Protein AF-0000000076551043 (afdb_homodimer)

Radius of gyration: 33.54 Å; Cα contacts (8 Å, |Δi|>4): 1346; chains: 2; bounding box: 93×129×114 Å

InterPro domains:
  IPR029058 Alpha/Beta hydrolase fold [G3DSA:3.40.50.1820] (63-315)
  IPR029058 Alpha/Beta hydrolase fold [SSF53474] (67-305)
  IPR049492 BD-FAE-like domain [PF20434] (70-263)
  IPR050300 GDXG lipolytic enzyme [PTHR48081] (39-285)

Solvent-accessible surface area (backbone atoms only — not comparable to full-atom values): 34825 Å² total; per-residue (Å²): 136,82,83,76,82,77,80,79,80,80,82,77,78,77,74,76,77,75,74,73,76,75,70,71,65,74,73,72,74,70,82,69,76,84,82,67,82,40,68,82,49,77,50,78,42,64,76,41,86,88,58,40,89,86,49,88,59,83,49,75,73,35,54,38,32,38,34,34,30,77,37,67,74,85,66,74,23,22,33,33,42,23,24,26,16,44,54,36,57,47,67,37,36,41,65,39,16,24,55,56,32,53,52,35,25,77,49,46,18,25,19,28,32,51,45,59,42,35,20,85,85,32,30,75,58,45,34,58,51,43,52,34,48,50,44,10,45,50,47,66,43,10,75,84,68,34,32,42,70,81,34,35,27,32,38,11,26,29,42,13,8,26,52,40,48,37,33,40,46,55,63,50,64,47,40,80,82,45,91,50,70,44,49,31,41,43,29,55,45,52,29,38,37,31,32,46,24,57,29,57,75,56,83,85,52,61,59,87,61,73,61,36,24,38,58,43,91,77,57,52,69,68,54,52,57,68,66,19,36,37,78,47,52,43,64,82,29,44,38,35,39,37,38,35,21,55,44,13,76,53,43,35,39,58,22,51,47,49,34,49,50,31,31,54,76,38,69,23,59,40,29,42,39,31,39,38,56,37,57,67,84,51,60,71,26,69,88,34,84,86,32,54,71,45,45,53,52,56,55,54,52,48,48,56,33,30,78,72,67,50,28,68,70,69,67,81,64,71,78,77,72,77,70,86,121,133,82,86,80,84,76,80,79,79,78,79,75,79,77,73,77,74,74,75,72,75,75,69,72,65,74,72,74,73,71,81,70,77,82,81,67,80,38,70,83,48,76,48,76,41,65,76,40,85,89,58,41,90,85,48,88,59,83,48,76,72,36,54,37,31,37,34,34,31,76,37,69,76,87,67,73,23,22,33,34,41,24,24,26,16,44,54,36,58,49,68,37,34,39,64,37,16,24,55,55,31,52,53,36,24,77,50,47,17,25,20,28,32,48,45,59,42,34,20,85,85,32,31,75,60,45,38,58,52,43,52,34,48,50,44,9,44,51,48,66,42,10,75,85,67,36,30,41,70,81,35,35,28,30,38,10,26,30,42,14,8,26,53,41,48,37,34,42,45,54,63,49,64,47,38,79,82,45,92,50,70,43,50,32,41,42,30,56,43,51,28,37,36,31,33,46,26,58,28,56,75,55,85,85,54,62,57,88,63,73,60,36,24,36,58,45,91,76,56,51,70,70,53,51,58,68,66,19,37,37,79,46,52,42,63,80,29,43,38,36,39,37,39,34,20,54,45,13,77,52,44,36,40,56,23,51,47,50,34,48,49,32,32,54,76,38,70,24,60,40,29,40,38,30,38,38,56,36,56,67,84,52,59,69,24,70,86,35,85,88,30,51,72,45,45,53,52,56,55,55,52,48,48,57,32,31,78,72,68,50,30,68,70,70,68,80,64,72,77,76,72,77,70,85,122

Nearest PDB structures (foldseek):
  5aob-assembly1_A  TM=7.761E-01  e=5.226E-20  Thermogutta terrifontis
  7bfu-assembly1_A  TM=7.658E-01  e=5.098E-19  Thermogutta terrifontis
  2yh2-assembly1_D  TM=7.589E-01  e=2.589E-14  Pyrobaculum calidifontis
  2yh2-assembly1_B  TM=7.596E-01  e=2.928E-14  Pyrobaculum calidifontis
  3zwq-assembly1_A-2  TM=7.580E-01  e=1.003E-13  Pyrobaculum calidifontis JCM 11548

Organism: NCBI:txid570835

Foldseek 3Di:
DPPDPPPPDDPPPPPPPPPPPPPPPPPPDPPQPDADAEPPFDDKAFLDPPFDVPFPDDDPLRTKMKGWDAADDDAAAAEEEFFADDLLRGGPCYLRNNVVQVVCSVQRYIYIYIDFHWPPVDAPPRRLSSLLSVLLVCLLCRVVRRYDNLRYEYEYAAQGLLSRLLLLLDWDQFDCPDPDSSRNGISHGQEYEHELYQQACPPVQDADDDSCTHQNDDHDPVVRCSSNSLNRDALSRHEYEYHEECAENHRHCVSVVSSVVSCVVRVHHYHYDYHHDDYGSCRCVDPDPGCNVSVCVVVVVQVVCCVVVNTPDPPPDDPPPPPDD/DDDDPPPPDPPPPPPPPPPPPPPPPPPPDPPQPDADAEPPFDDKAFLDPPFDVPFPDDDPLRTKMKGWDAADDDAAAAEEEFFADDLLRGGPCYLRNNVVQVVCSVQRYIYIYIDFHWPPVDAPPRRLSSLLSVLLVCLLCRVVRRYDNLRYEYEYAAQGLLSRLLLLLDWDAFDCPDPDSSRNGISHGQEYEHELYQQACPPVQDADDDSCTHQNDDHDPVVRCSSNSLNRDALSRHEYEYHEECAENHRHCVSVVSSVVSCVVRVHHYHYDYHHDDYGSCRCVDPDPGCNVSVCVVVVVQVVCCVVVNTPDPPPDDPPPPPDD

pLDDT: mean 87.4, std 22.43, range [20.89, 99.0]

Structure (mmCIF, N/CA/C/O backbone):
data_AF-0000000076551043-model_v1
#
loop_
_entity.id
_entity.type
_entity.pdbx_description
1 polymer 'Acetyl esterase/lipase'
#
loop_
_atom_site.group_PDB
_atom_site.id
_atom_site.type_symbol
_atom_site.label_atom_id
_atom_site.label_alt_id
_atom_site.label_comp_id
_atom_site.label_asym_id
_atom_site.label_entity_id
_atom_site.label_seq_id
_atom_site.pdbx_PDB_ins_code
_atom_site.Cartn_x
_atom_site.Cartn_y
_atom_site.Cartn_z
_atom_site.occupancy
_atom_site.B_iso_or_equiv
_atom_site.auth_seq_id
_atom_site.auth_comp_id
_atom_site.auth_asym_id
_atom_site.auth_atom_id
_atom_site.pdbx_PDB_model_num
ATOM 1 N N . MET A 1 1 ? 70.625 22.422 78 1 21.84 1 MET A N 1
ATOM 2 C CA . MET A 1 1 ? 70.5 23.391 76.938 1 21.84 1 MET A CA 1
ATOM 3 C C . MET A 1 1 ? 69.25 23.125 76.062 1 21.84 1 MET A C 1
ATOM 5 O O . MET A 1 1 ? 69.062 22 75.625 1 21.84 1 MET A O 1
ATOM 9 N N . LYS A 1 2 ? 68.312 24.016 76.375 1 24.22 2 LYS A N 1
ATOM 10 C CA . LYS A 1 2 ? 66.875 24.297 76.25 1 24.22 2 LYS A CA 1
ATOM 11 C C . LYS A 1 2 ? 66.438 24.469 74.75 1 24.22 2 LYS A C 1
ATOM 13 O O . LYS A 1 2 ? 66.25 25.594 74.312 1 24.22 2 LYS A O 1
ATOM 18 N N . LEU A 1 3 ? 67 23.562 73.812 1 25.22 3 LEU A N 1
ATOM 19 C CA . LEU A 1 3 ? 66.938 23.859 72.375 1 25.22 3 LEU A CA 1
ATOM 20 C C . LEU A 1 3 ? 65.5 24.031 71.938 1 25.22 3 LEU A C 1
ATOM 22 O O . LEU A 1 3 ? 64.625 23.172 72.188 1 25.22 3 LEU A O 1
ATOM 26 N N . THR A 1 4 ? 65 25.281 71.75 1 27.34 4 THR A N 1
ATOM 27 C CA . THR A 1 4 ? 63.844 26.047 71.375 1 27.34 4 THR A CA 1
ATOM 28 C C . THR A 1 4 ? 63.344 25.609 69.938 1 27.34 4 THR A C 1
ATOM 30 O O . THR A 1 4 ? 64.125 25.562 69 1 27.34 4 THR A O 1
ATOM 33 N N . PHE A 1 5 ? 62.25 24.828 69.875 1 27.59 5 PHE A N 1
ATOM 34 C CA . PHE A 1 5 ? 61.5 24.156 68.812 1 27.59 5 PHE A CA 1
ATOM 35 C C . PHE A 1 5 ? 60.969 25.172 67.812 1 27.59 5 PHE A C 1
ATOM 37 O O . PHE A 1 5 ? 60.219 26.062 68.188 1 27.59 5 PHE A O 1
ATOM 44 N N . VAL A 1 6 ? 61.781 25.75 66.938 1 24.94 6 VAL A N 1
ATOM 45 C CA . VAL A 1 6 ? 61.438 26.75 65.938 1 24.94 6 VAL A CA 1
ATOM 46 C C . VAL A 1 6 ? 60.312 26.25 65.062 1 24.94 6 VAL A C 1
ATOM 48 O O . VAL A 1 6 ? 60.406 25.188 64.438 1 24.94 6 VAL A O 1
ATOM 51 N N . SER A 1 7 ? 59.062 26.641 65.312 1 25.81 7 SER A N 1
ATOM 52 C CA . SER A 1 7 ? 57.781 26.359 64.75 1 25.81 7 SER A CA 1
ATOM 53 C C . SER A 1 7 ? 57.688 26.859 63.312 1 25.81 7 SER A C 1
ATOM 55 O O . SER A 1 7 ? 57.781 28.062 63.031 1 25.81 7 SER A O 1
ATOM 57 N N . ILE A 1 8 ? 58.438 26.312 62.344 1 27.23 8 ILE A N 1
ATOM 58 C CA . ILE A 1 8 ? 58.5 26.812 60.969 1 27.23 8 ILE A CA 1
ATOM 59 C C . ILE A 1 8 ? 57.094 26.859 60.375 1 27.23 8 ILE A C 1
ATOM 61 O O . ILE A 1 8 ? 56.375 25.875 60.406 1 27.23 8 ILE A O 1
ATOM 65 N N . ALA A 1 9 ? 56.438 28.078 60.25 1 26.64 9 ALA A N 1
ATOM 66 C CA . ALA A 1 9 ? 55.219 28.625 59.688 1 26.64 9 ALA A CA 1
ATOM 67 C C . ALA A 1 9 ? 55 28.156 58.25 1 26.64 9 ALA A C 1
ATOM 69 O O . ALA A 1 9 ? 55.906 28.266 57.438 1 26.64 9 ALA A O 1
ATOM 70 N N . GLY A 1 10 ? 54.188 27.125 58 1 24.78 10 GLY A N 1
ATOM 71 C CA . GLY A 1 10 ? 53.781 26.438 56.812 1 24.78 10 GLY A CA 1
ATOM 72 C C . GLY A 1 10 ? 53.219 27.359 55.75 1 24.78 10 GLY A C 1
ATOM 73 O O . GLY A 1 10 ? 52.281 28.109 56 1 24.78 10 GLY A O 1
ATOM 74 N N . LEU A 1 11 ? 54.031 28.062 54.875 1 27.92 11 LEU A N 1
ATOM 75 C CA . LEU A 1 11 ? 53.688 28.922 53.75 1 27.92 11 LEU A CA 1
ATOM 76 C C . LEU A 1 11 ? 52.656 28.25 52.875 1 27.92 11 LEU A C 1
ATOM 78 O O . LEU A 1 11 ? 52.906 27.188 52.281 1 27.92 11 LEU A O 1
ATOM 82 N N . GLY A 1 12 ? 51.344 28.344 53.156 1 24.48 12 GLY A N 1
ATOM 83 C CA . GLY A 1 12 ? 50.156 27.922 52.406 1 24.48 12 GLY A CA 1
ATOM 84 C C . GLY A 1 12 ? 50.156 28.484 51 1 24.48 12 GLY A C 1
ATOM 85 O O . GLY A 1 12 ? 50.281 29.688 50.781 1 24.48 12 GLY A O 1
ATOM 86 N N . CYS A 1 13 ? 50.812 27.812 49.938 1 26.28 13 CYS A N 1
ATOM 87 C CA . CYS A 1 13 ? 50.781 28.141 48.531 1 26.28 13 CYS A CA 1
ATOM 88 C C . CYS A 1 13 ? 49.375 28.391 48.031 1 26.28 13 CYS A C 1
ATOM 90 O O . CYS A 1 13 ? 48.5 27.5 48.125 1 26.28 13 CYS A O 1
ATOM 92 N N . LEU A 1 14 ? 48.844 29.609 48.094 1 26.83 14 LEU A N 1
ATOM 93 C CA . LEU A 1 14 ? 47.625 30.109 47.5 1 26.83 14 LEU A CA 1
ATOM 94 C C . LEU A 1 14 ? 47.594 29.828 46 1 26.83 14 LEU A C 1
ATOM 96 O O . LEU A 1 14 ? 48.375 30.406 45.25 1 26.83 14 LEU A O 1
ATOM 100 N N . CYS A 1 15 ? 47.594 28.578 45.531 1 27.16 15 CYS A N 1
ATOM 101 C CA . CYS A 1 15 ? 47.375 28.328 44.125 1 27.16 15 CYS A CA 1
ATOM 102 C C . CYS A 1 15 ? 46.094 29.016 43.625 1 27.16 15 CYS A C 1
ATOM 104 O O . CYS A 1 15 ? 45 28.688 44.062 1 27.16 15 CYS A O 1
ATOM 106 N N . LEU A 1 16 ? 46.188 30.297 43.281 1 28.55 16 LEU A N 1
ATOM 107 C CA . LEU A 1 16 ? 45.156 31.016 42.562 1 28.55 16 LEU A CA 1
ATOM 108 C C . LEU A 1 16 ? 44.719 30.219 41.312 1 28.55 16 LEU A C 1
ATOM 110 O O . LEU A 1 16 ? 45.5 30 40.406 1 28.55 16 LEU A O 1
ATOM 114 N N . TRP A 1 17 ? 43.875 29.203 41.469 1 29.91 17 TRP A N 1
ATOM 115 C CA . TRP A 1 17 ? 43.188 28.562 40.344 1 29.91 17 TRP A CA 1
ATOM 116 C C . TRP A 1 17 ? 42.5 29.609 39.469 1 29.91 17 TRP A C 1
ATOM 118 O O . TRP A 1 17 ? 41.594 30.312 39.906 1 29.91 17 TRP A O 1
ATOM 128 N N . LEU A 1 18 ? 43.25 30.281 38.562 1 30.62 18 LEU A N 1
ATOM 129 C CA . LEU A 1 18 ? 42.656 31.047 37.469 1 30.62 18 LEU A CA 1
ATOM 130 C C . LEU A 1 18 ? 41.625 30.203 36.719 1 30.62 18 LEU A C 1
ATOM 132 O O . LEU A 1 18 ? 41.969 29.203 36.094 1 30.62 18 LEU A O 1
ATOM 136 N N . PHE A 1 19 ? 40.469 30.016 37.312 1 33.66 19 PHE A N 1
ATOM 137 C CA . PHE A 1 19 ? 39.344 29.531 36.5 1 33.66 19 PHE A CA 1
ATOM 138 C C . PHE A 1 19 ? 39.188 30.359 35.25 1 33.66 19 PHE A C 1
ATOM 140 O O . PHE A 1 19 ? 38.875 31.547 35.312 1 33.66 19 PHE A O 1
ATOM 147 N N . GLY A 1 20 ? 40.031 30.172 34.188 1 32.69 20 GLY A N 1
ATOM 148 C CA . GLY A 1 20 ? 39.688 30.719 32.906 1 32.69 20 GLY A CA 1
ATOM 149 C C . GLY A 1 20 ? 38.25 30.5 32.5 1 32.69 20 GLY A C 1
ATOM 150 O O . GLY A 1 20 ? 37.781 29.359 32.5 1 32.69 20 GLY A O 1
ATOM 151 N N . ALA A 1 21 ? 37.344 31.469 32.75 1 36.03 21 ALA A N 1
ATOM 152 C CA . ALA A 1 21 ? 36.031 31.547 32.156 1 36.03 21 ALA A CA 1
ATOM 153 C C . ALA A 1 21 ? 36.062 31.25 30.672 1 36.03 21 ALA A C 1
ATOM 155 O O . ALA A 1 21 ? 36.625 32.031 29.891 1 36.03 21 ALA A O 1
ATOM 156 N N . ASN A 1 22 ? 36.281 29.984 30.328 1 36.25 22 ASN A N 1
ATOM 157 C CA . ASN A 1 22 ? 35.969 29.688 28.922 1 36.25 22 ASN A CA 1
ATOM 158 C C . ASN A 1 22 ? 34.656 30.328 28.5 1 36.25 22 ASN A C 1
ATOM 160 O O . ASN A 1 22 ? 33.594 29.953 29 1 36.25 22 ASN A O 1
ATOM 164 N N . HIS A 1 23 ? 34.656 31.609 28.25 1 36.88 23 HIS A N 1
ATOM 165 C CA . HIS A 1 23 ? 33.562 32.219 27.516 1 36.88 23 HIS A CA 1
ATOM 166 C C . HIS A 1 23 ? 33.188 31.375 26.297 1 36.88 23 HIS A C 1
ATOM 168 O O . HIS A 1 23 ? 33.938 31.297 25.328 1 36.88 23 HIS A O 1
ATOM 174 N N . VAL A 1 24 ? 32.531 30.312 26.484 1 38.31 24 VAL A N 1
ATOM 175 C CA . VAL A 1 24 ? 31.859 29.781 25.312 1 38.31 24 VAL A CA 1
ATOM 176 C C . VAL A 1 24 ? 31.125 30.906 24.578 1 38.31 24 VAL A C 1
ATOM 178 O O . VAL A 1 24 ? 30.219 31.531 25.125 1 38.31 24 VAL A O 1
ATOM 181 N N . LEU A 1 25 ? 31.844 31.578 23.719 1 38.72 25 LEU A N 1
ATOM 182 C CA . LEU A 1 25 ? 31.109 32.438 22.812 1 38.72 25 LEU A CA 1
ATOM 183 C C . LEU A 1 25 ? 29.828 31.781 22.328 1 38.72 25 LEU A C 1
ATOM 185 O O . LEU A 1 25 ? 29.828 30.594 22.016 1 38.72 25 LEU A O 1
ATOM 189 N N . PRO A 1 26 ? 28.734 32.375 22.594 1 37.78 26 PRO A N 1
ATOM 190 C CA . PRO A 1 26 ? 27.547 31.812 21.953 1 37.78 26 PRO A CA 1
ATOM 191 C C . PRO A 1 26 ? 27.75 31.547 20.469 1 37.78 26 PRO A C 1
ATOM 193 O O . PRO A 1 26 ? 28.25 32.406 19.734 1 37.78 26 PRO A O 1
ATOM 196 N N . VAL A 1 27 ? 28.172 30.422 20.047 1 39.69 27 VAL A N 1
ATOM 197 C CA . VAL A 1 27 ? 28.094 30.141 18.609 1 39.69 27 VAL A CA 1
ATOM 198 C C . VAL A 1 27 ? 26.891 30.859 18.016 1 39.69 27 VAL A C 1
ATOM 200 O O . VAL A 1 27 ? 25.75 30.625 18.422 1 39.69 27 VAL A O 1
ATOM 203 N N . ALA A 1 28 ? 27.031 32 17.5 1 40.56 28 ALA A N 1
ATOM 204 C CA . ALA A 1 28 ? 25.984 32.594 16.672 1 40.56 28 ALA A CA 1
ATOM 205 C C . ALA A 1 28 ? 25.281 31.547 15.812 1 40.56 28 ALA A C 1
ATOM 207 O O . ALA A 1 28 ? 25.938 30.812 15.07 1 40.56 28 ALA A O 1
ATOM 208 N N . ALA A 1 29 ? 24.141 31.094 16.188 1 46.84 29 ALA A N 1
ATOM 209 C CA . ALA A 1 29 ? 23.312 30.188 15.391 1 46.84 29 ALA A CA 1
ATOM 210 C C . ALA A 1 29 ? 23.359 30.562 13.914 1 46.84 29 ALA A C 1
ATOM 212 O O . ALA A 1 29 ? 23.25 31.734 13.555 1 46.84 29 ALA A O 1
ATOM 213 N N . ALA A 1 30 ? 23.953 29.828 13.047 1 50.91 30 ALA A N 1
ATOM 214 C CA . ALA A 1 30 ? 23.938 30 11.602 1 50.91 30 ALA A CA 1
ATOM 215 C C . ALA A 1 30 ? 22.578 30.5 11.117 1 50.91 30 ALA A C 1
ATOM 217 O O . ALA A 1 30 ? 21.547 30.062 11.625 1 50.91 30 ALA A O 1
ATOM 218 N N . PRO A 1 31 ? 22.688 31.641 10.344 1 51.28 31 PRO A N 1
ATOM 219 C CA . PRO A 1 31 ? 21.406 32.125 9.828 1 51.28 31 PRO A CA 1
ATOM 220 C C . PRO A 1 31 ? 20.578 31.031 9.172 1 51.28 31 PRO A C 1
ATOM 222 O O . PRO A 1 31 ? 21.109 30.172 8.477 1 51.28 31 PRO A O 1
ATOM 225 N N . VAL A 1 32 ? 19.391 30.734 9.703 1 58.84 32 VAL A N 1
ATOM 226 C CA . VAL A 1 32 ? 18.438 29.859 9.047 1 58.84 32 VAL A CA 1
ATOM 227 C C . VAL A 1 32 ? 18.094 30.391 7.66 1 58.84 32 VAL A C 1
ATOM 229 O O . VAL A 1 32 ? 17.812 31.578 7.5 1 58.84 32 VAL A O 1
ATOM 232 N N . PRO A 1 33 ? 18.438 29.625 6.598 1 62 33 PRO A N 1
ATOM 233 C CA . PRO A 1 33 ? 18.094 30.109 5.258 1 62 33 PRO A CA 1
ATOM 234 C C . PRO A 1 33 ? 16.672 30.641 5.16 1 62 33 PRO A C 1
ATOM 236 O O . PRO A 1 33 ? 15.773 30.141 5.844 1 62 33 PRO A O 1
ATOM 239 N N . ALA A 1 34 ? 16.609 31.703 4.492 1 69.19 34 ALA A N 1
ATOM 240 C CA . ALA A 1 34 ? 15.297 32.312 4.238 1 69.19 34 ALA A CA 1
ATOM 241 C C . ALA A 1 34 ? 14.375 31.328 3.506 1 69.19 34 ALA A C 1
ATOM 243 O O . ALA A 1 34 ? 14.797 30.656 2.564 1 69.19 34 ALA A O 1
ATOM 244 N N . VAL A 1 35 ? 13.172 31.125 4.043 1 83.25 35 VAL A N 1
ATOM 245 C CA . VAL A 1 35 ? 12.148 30.297 3.426 1 83.25 35 VAL A CA 1
ATOM 246 C C . VAL A 1 35 ? 11.453 31.062 2.307 1 83.25 35 VAL A C 1
ATOM 248 O O . VAL A 1 35 ? 11.008 32.188 2.514 1 83.25 35 VAL A O 1
ATOM 251 N N . LYS A 1 36 ? 11.531 30.516 1.069 1 88.75 36 LYS A N 1
ATOM 252 C CA . LYS A 1 36 ? 10.875 31.156 -0.07 1 88.75 36 LYS A CA 1
ATOM 253 C C . LYS A 1 36 ? 9.367 30.922 -0.049 1 88.75 36 LYS A C 1
ATOM 255 O O . LYS A 1 36 ? 8.914 29.797 0.21 1 88.75 36 LYS A O 1
ATOM 260 N N . THR A 1 37 ? 8.641 32 -0.307 1 94.25 37 THR A N 1
ATOM 261 C CA . THR A 1 37 ? 7.191 31.922 -0.427 1 94.25 37 THR A CA 1
ATOM 262 C C . THR A 1 37 ? 6.801 30.969 -1.559 1 94.25 37 THR A C 1
ATOM 264 O O . THR A 1 37 ? 7.32 31.078 -2.672 1 94.25 37 THR A O 1
ATOM 267 N N . PRO A 1 38 ? 5.945 30.047 -1.281 1 97.56 38 PRO A N 1
ATOM 268 C CA . PRO A 1 38 ? 5.52 29.188 -2.381 1 97.56 38 PRO A CA 1
ATOM 269 C C . PRO A 1 38 ? 4.66 29.922 -3.41 1 97.56 38 PRO A C 1
ATOM 271 O O . PRO A 1 38 ? 3.875 30.797 -3.051 1 97.56 38 PRO A O 1
ATOM 274 N N . LYS A 1 39 ? 4.789 29.516 -4.641 1 97.38 39 LYS A N 1
ATOM 275 C CA . LYS A 1 39 ? 4.105 30.188 -5.738 1 97.38 39 LYS A CA 1
ATOM 276 C C . LYS A 1 39 ? 2.592 30.047 -5.613 1 97.38 39 LYS A C 1
ATOM 278 O O . LYS A 1 39 ? 2.088 29 -5.211 1 97.38 39 LYS A O 1
ATOM 283 N N . GLY A 1 40 ? 1.865 31.125 -5.93 1 96.62 40 GLY A N 1
ATOM 284 C CA . GLY A 1 40 ? 0.423 31.078 -6.102 1 96.62 40 GLY A CA 1
ATOM 285 C C . GLY A 1 40 ? -0.343 31.344 -4.824 1 96.62 40 GLY A C 1
ATOM 286 O O . GLY A 1 40 ? -1.575 31.359 -4.82 1 96.62 40 GLY A O 1
ATOM 287 N N . SER A 1 41 ? 0.344 31.562 -3.721 1 97.38 41 SER A N 1
ATOM 288 C CA . SER A 1 41 ? -0.377 31.906 -2.498 1 97.38 41 SER A CA 1
ATOM 289 C C . SER A 1 41 ? -1.01 33.281 -2.594 1 97.38 41 SER A C 1
ATOM 291 O O . SER A 1 41 ? -0.412 34.219 -3.15 1 97.38 41 SER A O 1
ATOM 293 N N . GLU A 1 42 ? -2.154 33.438 -2.023 1 96.56 42 GLU A N 1
ATOM 294 C CA . GLU A 1 42 ? -2.875 34.719 -2.115 1 96.56 42 GLU A CA 1
ATOM 295 C C . GLU A 1 42 ? -2.512 35.625 -0.958 1 96.56 42 GLU A C 1
ATOM 297 O O . GLU A 1 42 ? -2.529 36.844 -1.105 1 96.56 42 GLU A O 1
ATOM 302 N N . ARG A 1 43 ? -2.301 35.094 0.205 1 96.06 43 ARG A N 1
ATOM 303 C CA . ARG A 1 43 ? -1.915 35.906 1.367 1 96.06 43 ARG A CA 1
ATOM 304 C C . ARG A 1 43 ? -1.128 35.062 2.367 1 96.06 43 ARG A C 1
ATOM 306 O O . ARG A 1 43 ? -1.104 33.844 2.271 1 96.06 43 ARG A O 1
ATOM 313 N N . THR A 1 44 ? -0.542 35.75 3.246 1 97.75 44 THR A N 1
ATOM 314 C CA . THR A 1 44 ? 0.264 35.156 4.301 1 97.75 44 THR A CA 1
ATOM 315 C C . THR A 1 44 ? -0.3 35.5 5.676 1 97.75 44 THR A C 1
ATOM 317 O O . THR A 1 44 ? -0.655 36.656 5.938 1 97.75 44 THR A O 1
ATOM 320 N N . VAL A 1 45 ? -0.398 34.531 6.492 1 98.19 45 VAL A N 1
ATOM 321 C CA . VAL A 1 45 ? -0.864 34.688 7.863 1 98.19 45 VAL A CA 1
ATOM 322 C C . VAL A 1 45 ? 0.286 34.438 8.836 1 98.19 45 VAL A C 1
ATOM 324 O O . VAL A 1 45 ? 0.923 33.375 8.781 1 98.19 45 VAL A O 1
ATOM 327 N N . VAL A 1 46 ? 0.531 35.375 9.672 1 98.25 46 VAL A N 1
ATOM 328 C CA . VAL A 1 46 ? 1.43 35.156 10.797 1 98.25 46 VAL A CA 1
ATOM 329 C C . VAL A 1 46 ? 0.684 34.438 11.922 1 98.25 46 VAL A C 1
ATOM 331 O O . VAL A 1 46 ? -0.316 34.938 12.43 1 98.25 46 VAL A O 1
ATOM 334 N N . LEU A 1 47 ? 1.191 33.312 12.391 1 98.38 47 LEU A N 1
ATOM 335 C CA . LEU A 1 47 ? 0.423 32.469 13.297 1 98.38 47 LEU A CA 1
ATOM 336 C C . LEU A 1 47 ? 0.363 33.062 14.695 1 98.38 47 LEU A C 1
ATOM 338 O O . LEU A 1 47 ? -0.627 32.906 15.406 1 98.38 47 LEU A O 1
ATOM 342 N N . TRP A 1 48 ? 1.453 33.781 15.055 1 98.06 48 TRP A N 1
ATOM 343 C CA . TRP A 1 48 ? 1.524 34.5 16.328 1 98.06 48 TRP A CA 1
ATOM 344 C C . TRP A 1 48 ? 1.989 35.938 16.109 1 98.06 48 TRP A C 1
ATOM 346 O O . TRP A 1 48 ? 3.172 36.219 16.266 1 98.06 48 TRP A O 1
ATOM 356 N N . PRO A 1 49 ? 1.06 36.812 15.859 1 96.31 49 PRO A N 1
ATOM 357 C CA . PRO A 1 49 ? 1.433 38.188 15.562 1 96.31 49 PRO A CA 1
ATOM 358 C C . PRO A 1 49 ? 2.184 38.844 16.719 1 96.31 49 PRO A C 1
ATOM 360 O O . PRO A 1 49 ? 2.943 39.812 16.5 1 96.31 49 PRO A O 1
ATOM 363 N N . ASN A 1 50 ? 1.972 38.375 17.953 1 94.94 50 ASN A N 1
ATOM 364 C CA . ASN A 1 50 ? 2.619 39 19.109 1 94.94 50 ASN A CA 1
ATOM 365 C C . ASN A 1 50 ? 3.811 38.156 19.594 1 94.94 50 ASN A C 1
ATOM 367 O O . ASN A 1 50 ? 4.27 38.312 20.719 1 94.94 50 ASN A O 1
ATOM 371 N N . GLY A 1 51 ? 4.219 37.219 18.766 1 96.69 51 GLY A N 1
ATOM 372 C CA . GLY A 1 51 ? 5.355 36.375 19.125 1 96.69 51 GLY A CA 1
ATOM 373 C C . GLY A 1 51 ? 4.965 34.938 19.438 1 96.69 51 GLY A C 1
ATOM 374 O O . GLY A 1 51 ? 4.086 34.719 20.266 1 96.69 51 GLY A O 1
ATOM 375 N N . ALA A 1 52 ? 5.676 34.062 18.844 1 97.75 52 ALA A N 1
ATOM 376 C CA . ALA A 1 52 ? 5.398 32.625 19.047 1 97.75 52 ALA A CA 1
ATOM 377 C C . ALA A 1 52 ? 5.922 32.156 20.391 1 97.75 52 ALA A C 1
ATOM 379 O O . ALA A 1 52 ? 6.898 32.719 20.906 1 97.75 52 ALA A O 1
ATOM 380 N N . PRO A 1 53 ? 5.191 31.141 20.969 1 97.19 53 PRO A N 1
ATOM 381 C CA . PRO A 1 53 ? 5.723 30.594 22.219 1 97.19 53 PRO A CA 1
ATOM 382 C C . PRO A 1 53 ? 7.168 30.125 22.094 1 97.19 53 PRO A C 1
ATOM 384 O O . PRO A 1 53 ? 7.488 29.344 21.188 1 97.19 53 PRO A O 1
ATOM 387 N N . GLY A 1 54 ? 8.039 30.609 22.969 1 96.88 54 GLY A N 1
ATOM 388 C CA . GLY A 1 54 ? 9.43 30.188 22.984 1 96.88 54 GLY A CA 1
ATOM 389 C C . GLY A 1 54 ? 10.281 30.859 21.922 1 96.88 54 GLY A C 1
ATOM 390 O O . GLY A 1 54 ? 11.422 30.453 21.688 1 96.88 54 GLY A O 1
ATOM 391 N N . ALA A 1 55 ? 9.797 31.844 21.297 1 96.81 55 ALA A N 1
ATOM 392 C CA . ALA A 1 55 ? 10.555 32.531 20.25 1 96.81 55 ALA A CA 1
ATOM 393 C C . ALA A 1 55 ? 11.867 33.094 20.797 1 96.81 55 ALA A C 1
ATOM 395 O O . ALA A 1 55 ? 11.898 33.656 21.906 1 96.81 55 ALA A O 1
ATOM 396 N N . LEU A 1 56 ? 12.93 32.938 19.984 1 96.19 56 LEU A N 1
ATOM 397 C CA . LEU A 1 56 ? 14.266 33.375 20.375 1 96.19 56 LEU A CA 1
ATOM 398 C C . LEU A 1 56 ? 14.625 34.719 19.734 1 96.19 56 LEU A C 1
ATOM 400 O O . LEU A 1 56 ? 15.703 35.25 19.984 1 96.19 56 LEU A O 1
ATOM 404 N N . GLY A 1 57 ? 13.742 35.219 18.906 1 95.06 57 GLY A N 1
ATOM 405 C CA . GLY A 1 57 ? 13.922 36.469 18.203 1 95.06 57 GLY A CA 1
ATOM 406 C C . GLY A 1 57 ? 12.695 36.906 17.406 1 95.06 57 GLY A C 1
ATOM 407 O O . GLY A 1 57 ? 11.578 36.469 17.703 1 95.06 57 GLY A O 1
ATOM 408 N N . LYS A 1 58 ? 12.961 37.844 16.484 1 93.62 58 LYS A N 1
ATOM 409 C CA . LYS A 1 58 ? 11.859 38.375 15.695 1 93.62 58 LYS A CA 1
ATOM 410 C C . LYS A 1 58 ? 12.133 38.219 14.203 1 93.62 58 LYS A C 1
ATOM 412 O O . LYS A 1 58 ? 11.391 38.75 13.375 1 93.62 58 LYS A O 1
ATOM 417 N N . GLY A 1 59 ? 13.148 37.562 13.898 1 93 59 GLY A N 1
ATOM 418 C CA . GLY A 1 59 ? 13.484 37.344 12.5 1 93 59 GLY A CA 1
ATOM 419 C C . GLY A 1 59 ? 12.578 36.344 11.812 1 93 59 GLY A C 1
ATOM 420 O O . GLY A 1 59 ? 11.711 35.75 12.445 1 93 59 GLY A O 1
ATOM 421 N N . GLU A 1 60 ? 12.797 36.188 10.578 1 92.75 60 GLU A N 1
ATOM 422 C CA . GLU A 1 60 ? 11.969 35.312 9.766 1 92.75 60 GLU A CA 1
ATOM 423 C C . GLU A 1 60 ? 11.922 33.906 10.344 1 92.75 60 GLU A C 1
ATOM 425 O O . GLU A 1 60 ? 10.883 33.25 10.312 1 92.75 60 GLU A O 1
ATOM 430 N N . ALA A 1 61 ? 13.008 33.438 10.828 1 94.25 61 ALA A N 1
ATOM 431 C CA . ALA A 1 61 ? 13.125 32.062 11.344 1 94.25 61 ALA A CA 1
ATOM 432 C C . ALA A 1 61 ? 12.312 31.891 12.625 1 94.25 61 ALA A C 1
ATOM 434 O O . ALA A 1 61 ? 12.07 30.766 13.062 1 94.25 61 ALA A O 1
ATOM 435 N N . ASP A 1 62 ? 11.914 33 13.242 1 96.62 62 ASP A N 1
ATOM 436 C CA . ASP A 1 62 ? 11.234 32.969 14.531 1 96.62 62 ASP A CA 1
ATOM 437 C C . ASP A 1 62 ? 9.719 33.062 14.352 1 96.62 62 ASP A C 1
ATOM 439 O O . ASP A 1 62 ? 8.969 32.969 15.328 1 96.62 62 ASP A O 1
ATOM 443 N N . VAL A 1 63 ? 9.297 33.219 13.102 1 97.31 63 VAL A N 1
ATOM 444 C CA . VAL A 1 63 ? 7.906 33.594 12.859 1 97.31 63 VAL A CA 1
ATOM 445 C C . VAL A 1 63 ? 7.238 32.531 11.977 1 97.31 63 VAL A C 1
ATOM 447 O O . VAL A 1 63 ? 7.316 32.594 10.742 1 97.31 63 VAL A O 1
ATOM 450 N N . PRO A 1 64 ? 6.539 31.547 12.555 1 98.25 64 PRO A N 1
ATOM 451 C CA . PRO A 1 64 ? 5.789 30.594 11.734 1 98.25 64 PRO A CA 1
ATOM 452 C C . PRO A 1 64 ? 4.617 31.234 11 1 98.25 64 PRO A C 1
ATOM 454 O O . PRO A 1 64 ? 3.965 32.125 11.539 1 98.25 64 PRO A O 1
ATOM 457 N N . LYS A 1 65 ? 4.398 30.766 9.773 1 98.56 65 LYS A N 1
ATOM 458 C CA . LYS A 1 65 ? 3.426 31.391 8.883 1 98.56 65 LYS A CA 1
ATOM 459 C C . LYS A 1 65 ? 2.58 30.344 8.164 1 98.56 65 LYS A C 1
ATOM 461 O O . LYS A 1 65 ? 2.967 29.172 8.086 1 98.56 65 LYS A O 1
ATOM 466 N N . LEU A 1 66 ? 1.442 30.812 7.734 1 98.5 66 LEU A N 1
ATOM 467 C CA . LEU A 1 66 ? 0.559 30.047 6.855 1 98.5 66 LEU A CA 1
ATOM 468 C C . LEU A 1 66 ? 0.345 30.781 5.535 1 98.5 66 LEU A C 1
ATOM 470 O O . LEU A 1 66 ? -0.024 31.969 5.527 1 98.5 66 LEU A O 1
ATOM 474 N N . TYR A 1 67 ? 0.644 30.109 4.43 1 98.75 67 TYR A N 1
ATOM 475 C CA . TYR A 1 67 ? 0.349 30.625 3.102 1 98.75 67 TYR A CA 1
ATOM 476 C C . TYR A 1 67 ? -0.987 30.094 2.592 1 98.75 67 TYR A C 1
ATOM 478 O O . TYR A 1 67 ? -1.201 28.891 2.529 1 98.75 67 TYR A O 1
ATOM 486 N N . VAL A 1 68 ? -1.88 31.016 2.143 1 98.5 68 VAL A N 1
ATOM 487 C CA . VAL A 1 68 ? -3.277 30.656 1.926 1 98.5 68 VAL A CA 1
ATOM 488 C C . VAL A 1 68 ? -3.549 30.516 0.429 1 98.5 68 VAL A C 1
ATOM 490 O O . VAL A 1 68 ? -3.16 31.375 -0.362 1 98.5 68 VAL A O 1
ATOM 493 N N . TYR A 1 69 ? -4.152 29.422 0.053 1 98 69 TYR A N 1
ATOM 494 C CA . TYR A 1 69 ? -4.668 29.125 -1.279 1 98 69 TYR A CA 1
ATOM 495 C C . TYR A 1 69 ? -6.172 28.891 -1.24 1 98 69 TYR A C 1
ATOM 497 O O . TYR A 1 69 ? -6.617 27.734 -1.114 1 98 69 TYR A O 1
ATOM 505 N N . PRO A 1 70 ? -6.941 29.891 -1.356 1 96 70 PRO A N 1
ATOM 506 C CA . PRO A 1 70 ? -8.391 29.688 -1.286 1 96 70 PRO A CA 1
ATOM 507 C C . PRO A 1 70 ? -8.945 28.922 -2.488 1 96 70 PRO A C 1
ATOM 509 O O . PRO A 1 70 ? -8.484 29.141 -3.617 1 96 70 PRO A O 1
ATOM 512 N N . ALA A 1 71 ? -9.812 27.984 -2.191 1 90.31 71 ALA A N 1
ATOM 513 C CA . ALA A 1 71 ? -10.5 27.312 -3.293 1 90.31 71 ALA A CA 1
ATOM 514 C C . ALA A 1 71 ? -11.438 28.281 -4.023 1 90.31 71 ALA A C 1
ATOM 516 O O . ALA A 1 71 ? -11.938 29.234 -3.43 1 90.31 71 ALA A O 1
ATOM 517 N N . THR A 1 72 ? -11.516 27.844 -5.324 1 80.94 72 THR A N 1
ATOM 518 C CA . THR A 1 72 ? -12.438 28.672 -6.105 1 80.94 72 THR A CA 1
ATOM 519 C C . THR A 1 72 ? -13.859 28.125 -6.012 1 80.94 72 THR A C 1
ATOM 521 O O . THR A 1 72 ? -14.062 26.922 -5.789 1 80.94 72 THR A O 1
ATOM 524 N N . GLY A 1 73 ? -14.75 28.922 -6.066 1 74 73 GLY A N 1
ATOM 525 C CA . GLY A 1 73 ? -16.141 28.5 -6.125 1 74 73 GLY A CA 1
ATOM 526 C C . GLY A 1 73 ? -16.906 28.797 -4.852 1 74 73 GLY A C 1
ATOM 527 O O . GLY A 1 73 ? -16.328 29.281 -3.871 1 74 73 GLY A O 1
ATOM 528 N N . ALA A 1 74 ? -18.172 28.531 -4.992 1 75.19 74 ALA A N 1
ATOM 529 C CA . ALA A 1 74 ? -19.094 28.812 -3.889 1 75.19 74 ALA A CA 1
ATOM 530 C C . ALA A 1 74 ? -19.281 27.578 -3 1 75.19 74 ALA A C 1
ATOM 532 O O . ALA A 1 74 ? -19.031 26.453 -3.432 1 75.19 74 ALA A O 1
ATOM 533 N N . GLY A 1 75 ? -19.438 27.797 -1.731 1 82.56 75 GLY A N 1
ATOM 534 C CA . GLY A 1 75 ? -19.828 26.734 -0.816 1 82.56 75 GLY A CA 1
ATOM 535 C C . GLY A 1 75 ? -18.766 26.422 0.218 1 82.56 75 GLY A C 1
ATOM 536 O O . GLY A 1 75 ? -17.641 26.938 0.146 1 82.56 75 GLY A O 1
ATOM 537 N N . VAL A 1 76 ? -19.219 25.656 1.154 1 85.44 76 VAL A N 1
ATOM 538 C CA . VAL A 1 76 ? -18.344 25.219 2.24 1 85.44 76 VAL A CA 1
ATOM 539 C C . VAL A 1 76 ? -17.5 24.031 1.772 1 85.44 76 VAL A C 1
ATOM 541 O O . VAL A 1 76 ? -18.016 23.062 1.225 1 85.44 76 VAL A O 1
ATOM 544 N N . ARG A 1 77 ? -16.172 24.234 1.943 1 92.5 77 ARG A N 1
ATOM 545 C CA . ARG A 1 77 ? -15.227 23.266 1.401 1 92.5 77 ARG A CA 1
ATOM 546 C C . ARG A 1 77 ? -14.352 22.672 2.506 1 92.5 77 ARG A C 1
ATOM 548 O O . ARG A 1 77 ? -14.359 23.156 3.639 1 92.5 77 ARG A O 1
ATOM 555 N N . SER A 1 78 ? -13.719 21.594 2.133 1 97.69 78 SER A N 1
ATOM 556 C CA . SER A 1 78 ? -12.664 21.062 2.996 1 97.69 78 SER A CA 1
ATOM 557 C C . SER A 1 78 ? -11.398 21.906 2.904 1 97.69 78 SER A C 1
ATOM 559 O O . SER A 1 78 ? -11.25 22.703 1.982 1 97.69 78 SER A O 1
ATOM 561 N N . ALA A 1 79 ? -10.555 21.766 3.844 1 98.69 79 ALA A N 1
ATOM 562 C CA . ALA A 1 79 ? -9.242 22.406 3.848 1 98.69 79 ALA A CA 1
ATOM 563 C C . ALA A 1 79 ? -8.133 21.406 4.145 1 98.69 79 ALA A C 1
ATOM 565 O O . ALA A 1 79 ? -8.352 20.438 4.883 1 98.69 79 ALA A O 1
ATOM 566 N N . VAL A 1 80 ? -7.043 21.641 3.527 1 98.94 80 VAL A N 1
ATOM 567 C CA . VAL A 1 80 ? -5.859 20.844 3.812 1 98.94 80 VAL A CA 1
ATOM 568 C C . VAL A 1 80 ? -4.672 21.75 4.109 1 98.94 80 VAL A C 1
ATOM 570 O O . VAL A 1 80 ? -4.398 22.688 3.363 1 98.94 80 VAL A O 1
ATOM 573 N N . ILE A 1 81 ? -4.027 21.516 5.234 1 99 81 ILE A N 1
ATOM 574 C CA . ILE A 1 81 ? -2.77 22.172 5.562 1 99 81 ILE A CA 1
ATOM 575 C C . ILE A 1 81 ? -1.598 21.297 5.121 1 99 81 ILE A C 1
ATOM 577 O O . ILE A 1 81 ? -1.395 20.203 5.652 1 99 81 ILE A O 1
ATOM 581 N N . VAL A 1 82 ? -0.875 21.812 4.16 1 98.94 82 VAL A N 1
ATOM 582 C CA . VAL A 1 82 ? 0.29 21.094 3.641 1 98.94 82 VAL A CA 1
ATOM 583 C C . VAL A 1 82 ? 1.512 21.406 4.5 1 98.94 82 VAL A C 1
ATOM 585 O O . VAL A 1 82 ? 1.764 22.578 4.832 1 98.94 82 VAL A O 1
ATOM 588 N N . MET A 1 83 ? 2.26 20.344 4.863 1 98.88 83 MET A N 1
ATOM 589 C CA . MET A 1 83 ? 3.438 20.453 5.723 1 98.88 83 MET A CA 1
ATOM 590 C C . MET A 1 83 ? 4.688 19.984 4.988 1 98.88 83 MET A C 1
ATOM 592 O O . MET A 1 83 ? 4.98 18.781 4.953 1 98.88 83 MET A O 1
ATOM 596 N N . PRO A 1 84 ? 5.504 20.938 4.547 1 98.69 84 PRO A N 1
ATOM 597 C CA . PRO A 1 84 ? 6.676 20.609 3.738 1 98.69 84 PRO A CA 1
ATOM 598 C C . PRO A 1 84 ? 7.711 19.797 4.512 1 98.69 84 PRO A C 1
ATOM 600 O O . PRO A 1 84 ? 7.84 19.953 5.727 1 98.69 84 PRO A O 1
ATOM 603 N N . GLY A 1 85 ? 8.414 18.969 3.748 1 97.38 85 GLY A N 1
ATOM 604 C CA . GLY A 1 85 ? 9.555 18.266 4.312 1 97.38 85 GLY A CA 1
ATOM 605 C C . GLY A 1 85 ? 10.805 19.109 4.383 1 97.38 85 GLY A C 1
ATOM 606 O O . GLY A 1 85 ? 10.758 20.312 4.141 1 97.38 85 GLY A O 1
ATOM 607 N N . GLY A 1 86 ? 11.906 18.375 4.801 1 95.75 86 GLY A N 1
ATOM 608 C CA . GLY A 1 86 ? 13.188 19.062 4.914 1 95.75 86 GLY A CA 1
ATOM 609 C C . GLY A 1 86 ? 13.953 18.688 6.172 1 95.75 86 GLY A C 1
ATOM 610 O O . GLY A 1 86 ? 14.828 19.422 6.613 1 95.75 86 GLY A O 1
ATOM 611 N N . GLY A 1 87 ? 13.625 17.656 6.781 1 95.5 87 GLY A N 1
ATOM 612 C CA . GLY A 1 87 ? 14.383 17.078 7.879 1 95.5 87 GLY A CA 1
ATOM 613 C C . GLY A 1 87 ? 14.344 17.922 9.141 1 95.5 87 GLY A C 1
ATOM 614 O O . GLY A 1 87 ? 15.258 17.859 9.961 1 95.5 87 GLY A O 1
ATOM 615 N N . TYR A 1 88 ? 13.391 18.828 9.211 1 96.75 88 TYR A N 1
ATOM 616 C CA . TYR A 1 88 ? 13.258 19.781 10.305 1 96.75 88 TYR A CA 1
ATOM 617 C C . TYR A 1 88 ? 14.438 20.75 10.32 1 96.75 88 TYR A C 1
ATOM 619 O O . TYR A 1 88 ? 14.758 21.328 11.359 1 96.75 88 TYR A O 1
ATOM 627 N N . ARG A 1 89 ? 15.133 20.891 9.156 1 95.19 89 ARG A N 1
ATOM 628 C CA . ARG A 1 89 ? 16.234 21.844 9.016 1 95.19 89 ARG A CA 1
ATOM 629 C C . ARG A 1 89 ? 15.977 22.812 7.875 1 95.19 89 ARG A C 1
ATOM 631 O O . ARG A 1 89 ? 16.562 23.906 7.828 1 95.19 89 ARG A O 1
ATOM 638 N N . ASN A 1 90 ? 15.273 22.375 7 1 95.31 90 ASN A N 1
ATOM 639 C CA . ASN A 1 90 ? 14.812 23.172 5.867 1 95.31 90 ASN A CA 1
ATOM 640 C C . ASN A 1 90 ? 13.344 22.891 5.551 1 95.31 90 ASN A C 1
ATOM 642 O O . ASN A 1 90 ? 12.711 22.062 6.199 1 95.31 90 ASN A O 1
ATOM 646 N N . LEU A 1 91 ? 12.766 23.688 4.59 1 97.56 91 LEU A N 1
ATOM 647 C CA . LEU A 1 91 ? 11.398 23.453 4.137 1 97.56 91 LEU A CA 1
ATOM 648 C C . LEU A 1 91 ? 11.336 23.406 2.615 1 97.56 91 LEU A C 1
ATOM 650 O O . LEU A 1 91 ? 11.703 24.375 1.946 1 97.56 91 LEU A O 1
ATOM 654 N N . SER A 1 92 ? 10.883 22.266 2.086 1 97.44 92 SER A N 1
ATOM 655 C CA . SER A 1 92 ? 10.594 22.172 0.657 1 97.44 92 SER A CA 1
ATOM 656 C C . SER A 1 92 ? 9.266 22.844 0.322 1 97.44 92 SER A C 1
ATOM 658 O O . SER A 1 92 ? 8.273 22.156 0.052 1 97.44 92 SER A O 1
ATOM 660 N N . MET A 1 93 ? 9.266 24.172 0.173 1 97.94 93 MET A N 1
ATOM 661 C CA . MET A 1 93 ? 8.062 24.984 0.177 1 97.94 93 MET A CA 1
ATOM 662 C C . MET A 1 93 ? 7.305 24.844 -1.142 1 97.94 93 MET A C 1
ATOM 664 O O . MET A 1 93 ? 6.094 25.062 -1.192 1 97.94 93 MET A O 1
ATOM 668 N N . GLU A 1 94 ? 7.984 24.516 -2.213 1 98 94 GLU A N 1
ATOM 669 C CA . GLU A 1 94 ? 7.301 24.422 -3.502 1 98 94 GLU A CA 1
ATOM 670 C C . GLU A 1 94 ? 6.988 22.969 -3.846 1 98 94 GLU A C 1
ATOM 672 O O . GLU A 1 94 ? 5.82 22.562 -3.877 1 98 94 GLU A O 1
ATOM 677 N N . LYS A 1 95 ? 7.926 22.047 -3.881 1 97.38 95 LYS A N 1
ATOM 678 C CA . LYS A 1 95 ? 7.789 20.672 -4.34 1 97.38 95 LYS A CA 1
ATOM 679 C C . LYS A 1 95 ? 6.969 19.844 -3.354 1 97.38 95 LYS A C 1
ATOM 681 O O . LYS A 1 95 ? 6.328 18.859 -3.742 1 97.38 95 LYS A O 1
ATOM 686 N N . GLU A 1 96 ? 6.973 20.234 -2.135 1 98.31 96 GLU A N 1
ATOM 687 C CA . GLU A 1 96 ? 6.215 19.609 -1.06 1 98.31 96 GLU A CA 1
ATOM 688 C C . GLU A 1 96 ? 5.363 20.625 -0.308 1 98.31 96 GLU A C 1
ATOM 690 O O . GLU A 1 96 ? 5.281 20.578 0.921 1 98.31 96 GLU A O 1
ATOM 695 N N . GLY A 1 97 ? 4.852 21.594 -1.045 1 98.56 97 GLY A N 1
ATOM 696 C CA . GLY A 1 97 ? 4.043 22.688 -0.545 1 98.56 97 GLY A CA 1
ATOM 697 C C . GLY A 1 97 ? 3.137 23.281 -1.603 1 98.56 97 GLY A C 1
ATOM 698 O O . GLY A 1 97 ? 2 22.844 -1.781 1 98.56 97 GLY A O 1
ATOM 699 N N . GLY A 1 98 ? 3.699 24.234 -2.361 1 98.69 98 GLY A N 1
ATOM 700 C CA . GLY A 1 98 ? 2.93 24.953 -3.359 1 98.69 98 GLY A CA 1
ATOM 701 C C . GLY A 1 98 ? 2.311 24.062 -4.41 1 98.69 98 GLY A C 1
ATOM 702 O O . GLY A 1 98 ? 1.161 24.25 -4.805 1 98.69 98 GLY A O 1
ATOM 703 N N . ASP A 1 99 ? 3.014 23.047 -4.906 1 98.5 99 ASP A N 1
ATOM 704 C CA . ASP A 1 99 ? 2.498 22.125 -5.914 1 98.5 99 ASP A CA 1
ATOM 705 C C . ASP A 1 99 ? 1.246 21.406 -5.414 1 98.5 99 ASP A C 1
ATOM 707 O O . ASP A 1 99 ? 0.246 21.312 -6.129 1 98.5 99 ASP A O 1
ATOM 711 N N . GLU A 1 100 ? 1.303 20.938 -4.215 1 98.62 100 GLU A N 1
ATOM 712 C CA . GLU A 1 100 ? 0.169 20.234 -3.621 1 98.62 100 GLU A CA 1
ATOM 713 C C . GLU A 1 100 ? -0.996 21.188 -3.363 1 98.62 100 GLU A C 1
ATOM 715 O O . GLU A 1 100 ? -2.156 20.828 -3.576 1 98.62 100 GLU A O 1
ATOM 720 N N . ALA A 1 101 ? -0.658 22.391 -2.902 1 98.69 101 ALA A N 1
ATOM 721 C CA . ALA A 1 101 ? -1.698 23.375 -2.619 1 98.69 101 ALA A CA 1
ATOM 722 C C . ALA A 1 101 ? -2.475 23.734 -3.883 1 98.69 101 ALA A C 1
ATOM 724 O O . ALA A 1 101 ? -3.705 23.781 -3.871 1 98.69 101 ALA A O 1
ATOM 725 N N . ARG A 1 102 ? -1.805 23.969 -4.938 1 98 102 ARG A N 1
ATOM 726 C CA . ARG A 1 102 ? -2.459 24.297 -6.195 1 98 102 ARG A CA 1
ATOM 727 C C . ARG A 1 102 ? -3.279 23.125 -6.719 1 98 102 ARG A C 1
ATOM 729 O O . ARG A 1 102 ? -4.387 23.312 -7.227 1 98 102 ARG A O 1
ATOM 736 N N . TRP A 1 103 ? -2.752 21.906 -6.598 1 97.5 103 TRP A N 1
ATOM 737 C CA . TRP A 1 103 ? -3.498 20.719 -7.004 1 97.5 103 TRP A CA 1
ATOM 738 C C . TRP A 1 103 ? -4.793 20.594 -6.211 1 97.5 103 TRP A C 1
ATOM 740 O O . TRP A 1 103 ? -5.852 20.312 -6.777 1 97.5 103 TRP A O 1
ATOM 750 N N . LEU A 1 104 ? -4.719 20.812 -4.93 1 97.94 104 LEU A N 1
ATOM 751 C CA . LEU A 1 104 ? -5.898 20.781 -4.074 1 97.94 104 LEU A CA 1
ATOM 752 C C . LEU A 1 104 ? -6.922 21.828 -4.52 1 97.94 104 LEU A C 1
ATOM 754 O O . LEU A 1 104 ? -8.117 21.531 -4.598 1 97.94 104 LEU A O 1
ATOM 758 N N . ASN A 1 105 ? -6.449 22.969 -4.82 1 96.12 105 ASN A N 1
ATOM 759 C CA . ASN A 1 105 ? -7.336 24.031 -5.289 1 96.12 105 ASN A CA 1
ATOM 760 C C . ASN A 1 105 ? -8.062 23.625 -6.57 1 96.12 105 ASN A C 1
ATOM 762 O O . ASN A 1 105 ? -9.258 23.891 -6.719 1 96.12 105 ASN A O 1
ATOM 766 N N . GLU A 1 106 ? -7.336 23.031 -7.43 1 93.81 106 GLU A N 1
ATOM 767 C CA . GLU A 1 106 ? -7.914 22.578 -8.688 1 93.81 106 GLU A CA 1
ATOM 768 C C . GLU A 1 106 ? -9.031 21.562 -8.445 1 93.81 106 GLU A C 1
ATOM 770 O O . GLU A 1 106 ? -9.898 21.375 -9.305 1 93.81 106 GLU A O 1
ATOM 775 N N . HIS A 1 107 ? -9.016 21.016 -7.273 1 94.75 107 HIS A N 1
ATOM 776 C CA . HIS A 1 107 ? -10.016 20 -6.945 1 94.75 107 HIS A CA 1
ATOM 777 C C . HIS A 1 107 ? -11.023 20.547 -5.934 1 94.75 107 HIS A C 1
ATOM 779 O O . HIS A 1 107 ? -11.727 19.766 -5.281 1 94.75 107 HIS A O 1
ATOM 785 N N . GLY A 1 108 ? -11.031 21.828 -5.711 1 94.62 108 GLY A N 1
ATOM 786 C CA . GLY A 1 108 ? -12.062 22.484 -4.914 1 94.62 108 GLY A CA 1
ATOM 787 C C . GLY A 1 108 ? -11.781 22.438 -3.424 1 94.62 108 GLY A C 1
ATOM 788 O O . GLY A 1 108 ? -12.703 22.562 -2.611 1 94.62 108 GLY A O 1
ATOM 789 N N . VAL A 1 109 ? -10.586 22.25 -3.035 1 97.44 109 VAL A N 1
ATOM 790 C CA . VAL A 1 109 ? -10.195 22.172 -1.632 1 97.44 109 VAL A CA 1
ATOM 791 C C . VAL A 1 109 ? -9.344 23.391 -1.273 1 97.44 109 VAL A C 1
ATOM 793 O O . VAL A 1 109 ? -8.406 23.734 -1.999 1 97.44 109 VAL A O 1
ATOM 796 N N . THR A 1 110 ? -9.727 24.141 -0.234 1 98 110 THR A N 1
ATOM 797 C CA . THR A 1 110 ? -8.859 25.203 0.257 1 98 110 THR A CA 1
ATOM 798 C C . THR A 1 110 ? -7.562 24.641 0.821 1 98 110 THR A C 1
ATOM 800 O O . THR A 1 110 ? -7.578 23.609 1.512 1 98 110 THR A O 1
ATOM 803 N N . ALA A 1 111 ? -6.496 25.312 0.475 1 98.69 111 ALA A N 1
ATOM 804 C CA . ALA A 1 111 ? -5.207 24.781 0.906 1 98.69 111 ALA A CA 1
ATOM 805 C C . ALA A 1 111 ? -4.387 25.828 1.639 1 98.69 111 ALA A C 1
ATOM 807 O O . ALA A 1 111 ? -4.602 27.031 1.455 1 98.69 111 ALA A O 1
ATOM 808 N N . PHE A 1 112 ? -3.527 25.359 2.486 1 98.88 112 PHE A N 1
ATOM 809 C CA . PHE A 1 112 ? -2.541 26.141 3.211 1 98.88 112 PHE A CA 1
ATOM 810 C C . PHE A 1 112 ? -1.173 25.469 3.174 1 98.88 112 PHE A C 1
ATOM 812 O O . PHE A 1 112 ? -1.076 24.25 3.238 1 98.88 112 PHE A O 1
ATOM 819 N N . VAL A 1 113 ? -0.166 26.25 3.061 1 98.94 113 VAL A N 1
ATOM 820 C CA . VAL A 1 113 ? 1.188 25.75 3.246 1 98.94 113 VAL A CA 1
ATOM 821 C C . VAL A 1 113 ? 1.784 26.312 4.531 1 98.94 113 VAL A C 1
ATOM 823 O O . VAL A 1 113 ? 1.793 27.531 4.738 1 98.94 113 VAL A O 1
ATOM 826 N N . LEU A 1 114 ? 2.309 25.422 5.363 1 98.94 114 LEU A N 1
ATOM 827 C CA . LEU A 1 114 ? 2.812 25.828 6.668 1 98.94 114 LEU A CA 1
ATOM 828 C C . LEU A 1 114 ? 4.324 26.047 6.625 1 98.94 114 LEU A C 1
ATOM 830 O O . LEU A 1 114 ? 5.066 25.156 6.184 1 98.94 114 LEU A O 1
ATOM 834 N N . GLU A 1 115 ? 4.707 27.156 7.012 1 98.75 115 GLU A N 1
ATOM 835 C CA . GLU A 1 115 ? 6.086 27.422 7.402 1 98.75 115 GLU A CA 1
ATOM 836 C C . GLU A 1 115 ? 6.27 27.281 8.906 1 98.75 115 GLU A C 1
ATOM 838 O O . GLU A 1 115 ? 5.812 28.141 9.68 1 98.75 115 GLU A O 1
ATOM 843 N N . TYR A 1 116 ? 6.863 26.203 9.305 1 98.5 116 TYR A N 1
ATOM 844 C CA . TYR A 1 116 ? 7.07 25.969 10.727 1 98.5 116 TYR A CA 1
ATOM 845 C C . TYR A 1 116 ? 8.531 26.172 11.109 1 98.5 116 TYR A C 1
ATOM 847 O O . TYR A 1 116 ? 9.406 26.219 10.242 1 98.5 116 TYR A O 1
ATOM 855 N N . ARG A 1 117 ? 8.766 26.359 12.375 1 97.94 117 ARG A N 1
ATOM 856 C CA . ARG A 1 117 ? 10.109 26.672 12.859 1 97.94 117 ARG A CA 1
ATOM 857 C C . ARG A 1 117 ? 10.992 25.422 12.844 1 97.94 117 ARG A C 1
ATOM 859 O O . ARG A 1 117 ? 10.5 24.297 12.961 1 97.94 117 ARG A O 1
ATOM 866 N N . LEU A 1 118 ? 12.336 25.656 12.742 1 96.81 118 LEU A N 1
ATOM 867 C CA . LEU A 1 118 ? 13.234 24.562 12.406 1 96.81 118 LEU A CA 1
ATOM 868 C C . LEU A 1 118 ? 14.43 24.531 13.359 1 96.81 118 LEU A C 1
ATOM 870 O O . LEU A 1 118 ? 14.789 25.562 13.938 1 96.81 118 LEU A O 1
ATOM 874 N N . GLY A 1 119 ? 14.961 23.328 13.422 1 94.12 119 GLY A N 1
ATOM 875 C CA . GLY A 1 119 ? 16.234 23.172 14.102 1 94.12 119 GLY A CA 1
ATOM 876 C C . GLY A 1 119 ? 17.406 23.656 13.289 1 94.12 119 GLY A C 1
ATOM 877 O O . GLY A 1 119 ? 17.297 23.875 12.078 1 94.12 119 GLY A O 1
ATOM 878 N N . PRO A 1 120 ? 18.453 23.828 14 1 92.75 120 PRO A N 1
ATOM 879 C CA . PRO A 1 120 ? 18.703 23.578 15.43 1 92.75 120 PRO A CA 1
ATOM 880 C C . PRO A 1 120 ? 18.203 24.719 16.312 1 92.75 120 PRO A C 1
ATOM 882 O O . PRO A 1 120 ? 18.219 24.594 17.547 1 92.75 120 PRO A O 1
ATOM 885 N N . ARG A 1 121 ? 17.781 25.75 15.734 1 94.75 121 ARG A N 1
ATOM 886 C CA . ARG A 1 121 ? 17.328 26.891 16.547 1 94.75 121 ARG A CA 1
ATOM 887 C C . ARG A 1 121 ? 16.078 26.516 17.344 1 94.75 121 ARG A C 1
ATOM 889 O O . ARG A 1 121 ? 15.969 26.859 18.516 1 94.75 121 ARG A O 1
ATOM 896 N N . TYR A 1 122 ? 15.188 25.891 16.719 1 97.31 122 TYR A N 1
ATOM 897 C CA . TYR A 1 122 ? 13.945 25.453 17.359 1 97.31 122 TYR A CA 1
ATOM 898 C C . TYR A 1 122 ? 13.758 23.953 17.188 1 97.31 122 TYR A C 1
ATOM 900 O O . TYR A 1 122 ? 13.469 23.469 16.078 1 97.31 122 TYR A O 1
ATOM 908 N N . GLY A 1 123 ? 13.875 23.203 18.203 1 96.81 123 GLY A N 1
ATOM 909 C CA . GLY A 1 123 ? 13.555 21.781 18.219 1 96.81 123 GLY A CA 1
ATOM 910 C C . GLY A 1 123 ? 12.195 21.484 18.812 1 96.81 123 GLY A C 1
ATOM 911 O O . GLY A 1 123 ? 11.32 22.344 18.859 1 96.81 123 GLY A O 1
ATOM 912 N N . PHE A 1 124 ? 12.047 20.234 19.188 1 97.69 124 PHE A N 1
ATOM 913 C CA . PHE A 1 124 ? 10.836 19.844 19.891 1 97.69 124 PHE A CA 1
ATOM 914 C C . PHE A 1 124 ? 10.633 20.688 21.141 1 97.69 124 PHE A C 1
ATOM 916 O O . PHE A 1 124 ? 11.555 20.875 21.922 1 97.69 124 PHE A O 1
ATOM 923 N N . PRO A 1 125 ? 9.43 21.203 21.219 1 98.12 125 PRO A N 1
ATOM 924 C CA . PRO A 1 125 ? 8.188 20.906 20.5 1 98.12 125 PRO A CA 1
ATOM 925 C C . PRO A 1 125 ? 7.762 22.047 19.578 1 98.12 125 PRO A C 1
ATOM 927 O O . PRO A 1 125 ? 6.586 22.141 19.203 1 98.12 125 PRO A O 1
ATOM 930 N N . SER A 1 126 ? 8.633 22.953 19.203 1 98.56 126 SER A N 1
ATOM 931 C CA . SER A 1 126 ? 8.258 24.188 18.5 1 98.56 126 SER A CA 1
ATOM 932 C C . SER A 1 126 ? 7.516 23.875 17.203 1 98.56 126 SER A C 1
ATOM 934 O O . SER A 1 126 ? 6.43 24.406 16.969 1 98.56 126 SER A O 1
ATOM 936 N N . PRO A 1 127 ? 8.078 23 16.359 1 98.69 127 PRO A N 1
ATOM 937 C CA . PRO A 1 127 ? 7.316 22.734 15.141 1 98.69 127 PRO A CA 1
ATOM 938 C C . PRO A 1 127 ? 5.934 22.141 15.422 1 98.69 127 PRO A C 1
ATOM 940 O O . PRO A 1 127 ? 4.988 22.406 14.68 1 98.69 127 PRO A O 1
ATOM 943 N N . MET A 1 128 ? 5.773 21.328 16.469 1 98.81 128 MET A N 1
ATOM 944 C CA . MET A 1 128 ? 4.48 20.75 16.844 1 98.81 128 MET A CA 1
ATOM 945 C C . MET A 1 128 ? 3.504 21.844 17.266 1 98.81 128 MET A C 1
ATOM 947 O O . MET A 1 128 ? 2.324 21.797 16.922 1 98.81 128 MET A O 1
ATOM 951 N N . LEU A 1 129 ? 4.035 22.766 18.016 1 98.69 129 LEU A N 1
ATOM 952 C CA . LEU A 1 129 ? 3.211 23.891 18.438 1 98.69 129 LEU A CA 1
ATOM 953 C C . LEU A 1 129 ? 2.748 24.719 17.234 1 98.69 129 LEU A C 1
ATOM 955 O O . LEU A 1 129 ? 1.591 25.141 17.172 1 98.69 129 LEU A O 1
ATOM 959 N N . ASP A 1 130 ? 3.648 24.938 16.312 1 98.88 130 ASP A N 1
ATOM 960 C CA . ASP A 1 130 ? 3.318 25.688 15.102 1 98.88 130 ASP A CA 1
ATOM 961 C C . ASP A 1 130 ? 2.219 25 14.305 1 98.88 130 ASP A C 1
ATOM 963 O O . ASP A 1 130 ? 1.269 25.641 13.852 1 98.88 130 ASP A O 1
ATOM 967 N N . ALA A 1 131 ? 2.312 23.719 14.148 1 98.94 131 ALA A N 1
ATOM 968 C CA . ALA A 1 131 ? 1.331 22.953 13.391 1 98.94 131 ALA A CA 1
ATOM 969 C C . ALA A 1 131 ? -0.02 22.938 14.102 1 98.94 131 ALA A C 1
ATOM 971 O O . ALA A 1 131 ? -1.065 23.062 13.461 1 98.94 131 ALA A O 1
ATOM 972 N N . ALA A 1 132 ? 0.004 22.734 15.383 1 98.88 132 ALA A N 1
ATOM 973 C CA . ALA A 1 132 ? -1.238 22.781 16.156 1 98.88 132 ALA A CA 1
ATOM 974 C C . ALA A 1 132 ? -1.932 24.125 16 1 98.88 132 ALA A C 1
ATOM 976 O O . ALA A 1 132 ? -3.15 24.188 15.82 1 98.88 132 ALA A O 1
ATOM 977 N N . ARG A 1 133 ? -1.119 25.172 16.094 1 98.81 133 ARG A N 1
ATOM 978 C CA . ARG A 1 133 ? -1.644 26.531 15.93 1 98.81 133 ARG A CA 1
ATOM 979 C C . ARG A 1 133 ? -2.244 26.719 14.539 1 98.81 133 ARG A C 1
ATOM 981 O O . ARG A 1 133 ? -3.268 27.391 14.383 1 98.81 133 ARG A O 1
ATOM 988 N N . ALA A 1 134 ? -1.613 26.203 13.555 1 98.94 134 ALA A N 1
ATOM 989 C CA . ALA A 1 134 ? -2.119 26.297 12.188 1 98.94 134 ALA A CA 1
ATOM 990 C C . ALA A 1 134 ? -3.5 25.656 12.078 1 98.94 134 ALA A C 1
ATOM 992 O O . ALA A 1 134 ? -4.414 26.234 11.484 1 98.94 134 ALA A O 1
ATOM 993 N N . ILE A 1 135 ? -3.674 24.438 12.625 1 98.94 135 ILE A N 1
ATOM 994 C CA . ILE A 1 135 ? -4.961 23.75 12.594 1 98.94 135 ILE A CA 1
ATOM 995 C C . ILE A 1 135 ? -6.016 24.609 13.297 1 98.94 135 ILE A C 1
ATOM 997 O O . ILE A 1 135 ? -7.105 24.828 12.766 1 98.94 135 ILE A O 1
ATOM 1001 N N . ARG A 1 136 ? -5.684 25.125 14.469 1 98.88 136 ARG A N 1
ATOM 1002 C CA . ARG A 1 136 ? -6.621 25.922 15.25 1 98.88 136 ARG A CA 1
ATOM 1003 C C . ARG A 1 136 ? -6.984 27.219 14.523 1 98.88 136 ARG A C 1
ATOM 1005 O O . ARG A 1 136 ? -8.133 27.656 14.57 1 98.88 136 ARG A O 1
ATOM 1012 N N . TYR A 1 137 ? -5.969 27.797 13.93 1 98.81 137 TYR A N 1
ATOM 1013 C CA . TYR A 1 137 ? -6.238 29.016 13.172 1 98.81 137 TYR A CA 1
ATOM 1014 C C . TYR A 1 137 ? -7.27 28.766 12.078 1 98.81 137 TYR A C 1
ATOM 1016 O O . TYR A 1 137 ? -8.258 29.5 11.969 1 98.81 137 TYR A O 1
ATOM 1024 N N . VAL A 1 138 ? -7.062 27.766 11.258 1 98.81 138 VAL A N 1
ATOM 1025 C CA . VAL A 1 138 ? -7.969 27.438 10.164 1 98.81 138 VAL A CA 1
ATOM 1026 C C . VAL A 1 138 ? -9.359 27.141 10.719 1 98.81 138 VAL A C 1
ATOM 1028 O O . VAL A 1 138 ? -10.367 27.625 10.195 1 98.81 138 VAL A O 1
ATOM 1031 N N . ARG A 1 139 ? -9.383 26.344 11.75 1 98.75 139 ARG A N 1
ATOM 1032 C CA . ARG A 1 139 ? -10.656 25.938 12.336 1 98.75 139 ARG A CA 1
ATOM 1033 C C . ARG A 1 139 ? -11.391 27.141 12.922 1 98.75 139 ARG A C 1
ATOM 1035 O O . ARG A 1 139 ? -12.602 27.297 12.734 1 98.75 139 ARG A O 1
ATOM 1042 N N . SER A 1 140 ? -10.703 28.047 13.617 1 98.19 140 SER A N 1
ATOM 1043 C CA . SER A 1 140 ? -11.289 29.234 14.234 1 98.19 140 SER A CA 1
ATOM 1044 C C . SER A 1 140 ? -11.805 30.219 13.18 1 98.19 140 SER A C 1
ATOM 1046 O O . SER A 1 140 ? -12.742 30.969 13.438 1 98.19 140 SER A O 1
ATOM 1048 N N . HIS A 1 141 ? -11.281 30.219 11.969 1 97.62 141 HIS A N 1
ATOM 1049 C CA . HIS A 1 141 ? -11.656 31.141 10.914 1 97.62 141 HIS A CA 1
ATOM 1050 C C . HIS A 1 141 ? -12.43 30.438 9.805 1 97.62 141 HIS A C 1
ATOM 1052 O O . HIS A 1 141 ? -12.594 30.984 8.711 1 97.62 141 HIS A O 1
ATOM 1058 N N . ALA A 1 142 ? -12.844 29.266 10.047 1 97.3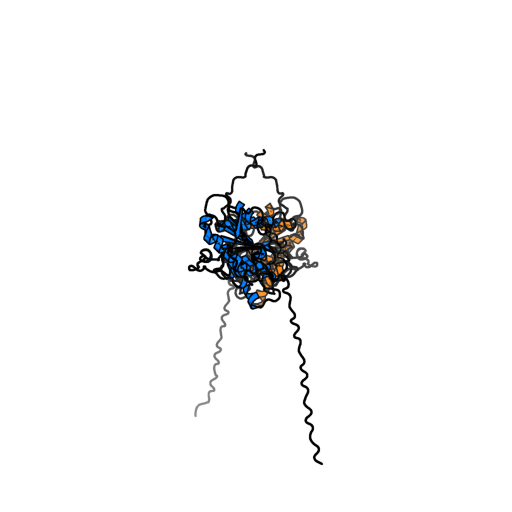8 142 ALA A N 1
ATOM 1059 C CA . ALA A 1 142 ? -13.438 28.406 9.031 1 97.38 142 ALA A CA 1
ATOM 1060 C C . ALA A 1 142 ? -14.656 29.062 8.391 1 97.38 142 ALA A C 1
ATOM 1062 O O . ALA A 1 142 ? -14.766 29.109 7.16 1 97.38 142 ALA A O 1
ATOM 1063 N N . MET A 1 143 ? -15.539 29.562 9.211 1 94.81 143 MET A N 1
ATOM 1064 C CA . MET A 1 143 ? -16.766 30.188 8.695 1 94.81 143 MET A CA 1
ATOM 1065 C C . MET A 1 143 ? -16.438 31.328 7.746 1 94.81 143 MET A C 1
ATOM 1067 O O . MET A 1 143 ? -16.984 31.406 6.645 1 94.81 143 MET A O 1
ATOM 1071 N N . GLU A 1 144 ? -15.523 32.125 8.188 1 94 144 GLU A N 1
ATOM 1072 C CA . GLU A 1 144 ? -15.133 33.281 7.387 1 94 144 GLU A CA 1
ATOM 1073 C C . GLU A 1 144 ? -14.492 32.844 6.07 1 94 144 GLU A C 1
ATOM 1075 O O . GLU A 1 144 ? -14.617 33.562 5.059 1 94 144 GLU A O 1
ATOM 1080 N N . MET A 1 145 ? -13.883 31.703 6.059 1 94.88 145 MET A N 1
ATOM 1081 C CA . MET A 1 145 ? -13.125 31.266 4.895 1 94.88 145 MET A CA 1
ATOM 1082 C C . MET A 1 145 ? -13.93 30.281 4.059 1 94.88 145 MET A C 1
ATOM 1084 O O . MET A 1 145 ? -13.438 29.766 3.057 1 94.88 145 MET A O 1
ATOM 1088 N N . GLY A 1 146 ? -15.102 29.969 4.461 1 95.44 146 GLY A N 1
ATOM 1089 C CA . GLY A 1 146 ? -15.914 29 3.73 1 95.44 146 GLY A CA 1
ATOM 1090 C C . GLY A 1 146 ? -15.406 27.578 3.863 1 95.44 146 GLY A C 1
ATOM 1091 O O . GLY A 1 146 ? -15.445 26.812 2.902 1 95.44 146 GLY A O 1
ATOM 1092 N N . ILE A 1 147 ? -14.938 27.328 4.98 1 97.19 147 ILE A N 1
ATOM 1093 C CA . ILE A 1 147 ? -14.375 26 5.258 1 97.19 147 ILE A CA 1
ATOM 1094 C C . ILE A 1 147 ? -15.266 25.266 6.258 1 97.19 147 ILE A C 1
ATOM 1096 O O . ILE A 1 147 ? -15.742 25.859 7.227 1 97.19 147 ILE A O 1
ATOM 1100 N N . ALA A 1 148 ? -15.5 23.969 5.98 1 97.5 148 ALA A N 1
ATOM 1101 C CA . ALA A 1 148 ? -16.172 23.109 6.961 1 97.5 148 ALA A CA 1
ATOM 1102 C C . ALA A 1 148 ? -15.258 22.828 8.148 1 97.5 148 ALA A C 1
ATOM 1104 O O . ALA A 1 148 ? -14.148 22.312 7.98 1 97.5 148 ALA A O 1
ATOM 1105 N N . LYS A 1 149 ? -15.688 23.047 9.375 1 97.12 149 LYS A N 1
ATOM 1106 C CA . LYS A 1 149 ? -14.875 22.953 10.586 1 97.12 149 LYS A CA 1
ATOM 1107 C C . LYS A 1 149 ? -14.477 21.516 10.875 1 97.12 149 LYS A C 1
ATOM 1109 O O . LYS A 1 149 ? -13.539 21.266 11.641 1 97.12 149 LYS A O 1
ATOM 1114 N N . ASP A 1 150 ? -15.234 20.547 10.312 1 97.81 150 ASP A N 1
ATOM 1115 C CA . ASP A 1 150 ? -14.977 19.141 10.586 1 97.81 150 ASP A CA 1
ATOM 1116 C C . ASP A 1 150 ? -14.352 18.453 9.383 1 97.81 150 ASP A C 1
ATOM 1118 O O . ASP A 1 150 ? -14.391 17.219 9.281 1 97.81 150 ASP A O 1
ATOM 1122 N N . LYS A 1 151 ? -13.836 19.219 8.438 1 98.44 151 LYS A N 1
ATOM 1123 C CA . LYS A 1 151 ? -13.156 18.672 7.266 1 98.44 151 LYS A CA 1
ATOM 1124 C C . LYS A 1 151 ? -11.82 19.375 7.039 1 98.44 151 LYS A C 1
ATOM 1126 O O . LYS A 1 151 ? -11.516 19.797 5.918 1 98.44 151 LYS A O 1
ATOM 1131 N N . ILE A 1 152 ? -11.031 19.484 8.047 1 98.88 152 ILE A N 1
ATOM 1132 C CA . ILE A 1 152 ? -9.695 20.062 8.023 1 98.88 152 ILE A CA 1
ATOM 1133 C C . ILE A 1 152 ? -8.641 18.969 8.148 1 98.88 152 ILE A C 1
ATOM 1135 O O . ILE A 1 152 ? -8.547 18.312 9.188 1 98.88 152 ILE A O 1
ATOM 1139 N N . GLY A 1 153 ? -7.891 18.734 7.059 1 98.94 153 GLY A N 1
ATOM 1140 C CA . GLY A 1 153 ? -6.895 17.672 7.039 1 98.94 153 GLY A CA 1
ATOM 1141 C C . GLY A 1 153 ? -5.477 18.188 6.91 1 98.94 153 GLY A C 1
ATOM 1142 O O . GLY A 1 153 ? -5.258 19.391 6.809 1 98.94 153 GLY A O 1
ATOM 1143 N N . LEU A 1 154 ? -4.52 17.25 7.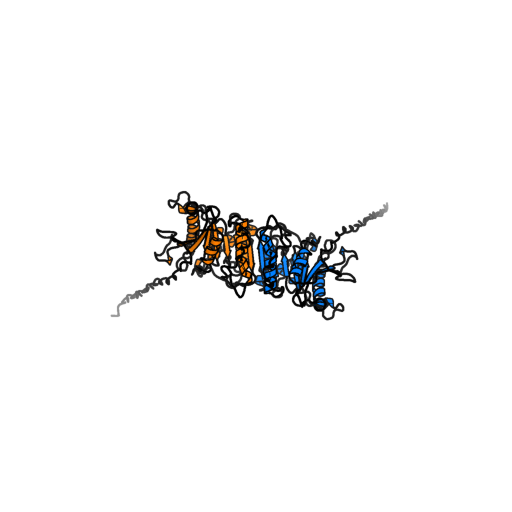039 1 99 154 LEU A N 1
ATOM 1144 C CA . LEU A 1 154 ? -3.096 17.516 6.875 1 99 154 LEU A CA 1
ATOM 1145 C C . LEU A 1 154 ? -2.523 16.703 5.719 1 99 154 LEU A C 1
ATOM 1147 O O . LEU A 1 154 ? -2.924 15.555 5.508 1 99 154 LEU A O 1
ATOM 1151 N N . TRP A 1 155 ? -1.637 17.281 5.008 1 99 155 TRP A N 1
ATOM 1152 C CA . TRP A 1 155 ? -0.804 16.562 4.039 1 99 155 TRP A CA 1
ATOM 1153 C C . TRP A 1 155 ? 0.673 16.875 4.27 1 99 155 TRP A C 1
ATOM 1155 O O . TRP A 1 155 ? 1.14 17.969 3.988 1 99 155 TRP A O 1
ATOM 1165 N N . GLY A 1 156 ? 1.402 15.875 4.785 1 98.94 156 GLY A N 1
ATOM 1166 C CA . GLY A 1 156 ? 2.801 16.094 5.125 1 98.94 156 GLY A CA 1
ATOM 1167 C C . GLY A 1 156 ? 3.75 15.211 4.332 1 98.94 156 GLY A C 1
ATOM 1168 O O . GLY A 1 156 ? 3.383 14.117 3.91 1 98.94 156 GLY A O 1
ATOM 1169 N N . PHE A 1 157 ? 5.004 15.711 4.199 1 98.69 157 PHE A N 1
ATOM 1170 C CA . PHE A 1 157 ? 6.039 15.039 3.428 1 98.69 157 PHE A CA 1
ATOM 1171 C C . PHE A 1 157 ? 7.309 14.867 4.258 1 98.69 157 PHE A C 1
ATOM 1173 O O . PHE A 1 157 ? 7.797 15.82 4.859 1 98.69 157 PHE A O 1
ATOM 1180 N N . SER A 1 158 ? 7.895 13.586 4.273 1 97.69 158 SER A N 1
ATOM 1181 C CA . SER A 1 158 ? 9.141 13.352 4.988 1 97.69 158 SER A CA 1
ATOM 1182 C C . SER A 1 158 ? 9.047 13.812 6.438 1 97.69 158 SER A C 1
ATOM 1184 O O . SER A 1 158 ? 8.18 13.359 7.184 1 97.69 158 SER A O 1
ATOM 1186 N N . ALA A 1 159 ? 9.836 14.844 6.848 1 97.38 159 ALA A N 1
ATOM 1187 C CA . ALA A 1 159 ? 9.734 15.422 8.188 1 97.38 159 ALA A CA 1
ATOM 1188 C C . ALA A 1 159 ? 8.367 16.062 8.406 1 97.38 159 ALA A C 1
ATOM 1190 O O . ALA A 1 159 ? 7.809 16 9.5 1 97.38 159 ALA A O 1
ATOM 1191 N N . GLY A 1 160 ? 7.836 16.672 7.348 1 98.56 160 GLY A N 1
ATOM 1192 C CA . GLY A 1 160 ? 6.484 17.219 7.43 1 98.56 160 GLY A CA 1
ATOM 1193 C C . GLY A 1 160 ? 5.43 16.141 7.59 1 98.56 160 GLY A C 1
ATOM 1194 O O . GLY A 1 160 ? 4.383 16.375 8.203 1 98.56 160 GLY A O 1
ATOM 1195 N N . GLY A 1 161 ? 5.691 14.969 6.984 1 98.81 161 GLY A N 1
ATOM 1196 C CA . GLY A 1 161 ? 4.832 13.828 7.227 1 98.81 161 GLY A CA 1
ATOM 1197 C C . GLY A 1 161 ? 4.859 13.352 8.664 1 98.81 161 GLY A C 1
ATOM 1198 O O . GLY A 1 161 ? 3.826 12.984 9.227 1 98.81 161 GLY A O 1
ATOM 1199 N N . HIS A 1 162 ? 6.027 13.344 9.227 1 98.62 162 HIS A N 1
ATOM 1200 C CA . HIS A 1 162 ? 6.145 13.055 10.656 1 98.62 162 HIS A CA 1
ATOM 1201 C C . HIS A 1 162 ? 5.332 14.047 11.484 1 98.62 162 HIS A C 1
ATOM 1203 O O . HIS A 1 162 ? 4.605 13.648 12.398 1 98.62 162 HIS A O 1
ATOM 1209 N N . LEU A 1 163 ? 5.465 15.297 11.172 1 98.88 163 LEU A N 1
ATOM 1210 C CA . LEU A 1 163 ? 4.75 16.359 11.875 1 98.88 163 LEU A CA 1
ATOM 1211 C C . LEU A 1 163 ? 3.244 16.141 11.797 1 98.88 163 LEU A C 1
ATOM 1213 O O . LEU A 1 163 ? 2.543 16.25 12.805 1 98.88 163 LEU A O 1
ATOM 1217 N N . ALA A 1 164 ? 2.76 15.836 10.625 1 98.94 164 ALA A N 1
ATOM 1218 C CA . ALA A 1 164 ? 1.34 15.562 10.422 1 98.94 164 ALA A CA 1
ATOM 1219 C C . ALA A 1 164 ? 0.891 14.367 11.266 1 98.94 164 ALA A C 1
ATOM 1221 O O . ALA A 1 164 ? -0.148 14.43 11.93 1 98.94 164 ALA A O 1
ATOM 1222 N N . ALA A 1 165 ? 1.677 13.336 11.211 1 98.94 165 ALA A N 1
ATOM 1223 C CA . ALA A 1 165 ? 1.337 12.133 11.977 1 98.94 165 ALA A CA 1
ATOM 1224 C C . ALA A 1 165 ? 1.363 12.422 13.477 1 98.94 165 ALA A C 1
ATOM 1226 O O . ALA A 1 165 ? 0.554 11.875 14.234 1 98.94 165 ALA A O 1
ATOM 1227 N N . TYR A 1 166 ? 2.314 13.203 13.891 1 98.88 166 TYR A N 1
ATOM 1228 C CA . TYR A 1 166 ? 2.363 13.586 15.297 1 98.88 166 TYR A CA 1
ATOM 1229 C C . TYR A 1 166 ? 1.07 14.266 15.727 1 98.88 166 TYR A C 1
ATOM 1231 O O . TYR A 1 166 ? 0.477 13.898 16.75 1 98.88 166 TYR A O 1
ATOM 1239 N N . LEU A 1 167 ? 0.62 15.211 14.984 1 98.94 167 LEU A N 1
ATOM 1240 C CA . LEU A 1 167 ? -0.6 15.93 15.328 1 98.94 167 LEU A CA 1
ATOM 1241 C C . LEU A 1 167 ? -1.818 15.023 15.227 1 98.94 167 LEU A C 1
ATOM 1243 O O . LEU A 1 167 ? -2.787 15.18 15.969 1 98.94 167 LEU A O 1
ATOM 1247 N N . ALA A 1 168 ? -1.808 14.078 14.289 1 98.94 168 ALA A N 1
ATOM 1248 C CA . ALA A 1 168 ? -2.896 13.117 14.172 1 98.94 168 ALA A CA 1
ATOM 1249 C C . ALA A 1 168 ? -2.996 12.25 15.43 1 98.94 168 ALA A C 1
ATOM 1251 O O . ALA A 1 168 ? -4.086 11.805 15.797 1 98.94 168 ALA A O 1
ATOM 1252 N N . THR A 1 169 ? -1.851 12.031 16.094 1 98.88 169 THR A N 1
ATOM 1253 C CA . THR A 1 169 ? -1.838 11.109 17.234 1 98.88 169 THR A CA 1
ATOM 1254 C C . THR A 1 169 ? -1.779 11.875 18.547 1 98.88 169 THR A C 1
ATOM 1256 O O . THR A 1 169 ? -2.078 11.312 19.609 1 98.88 169 THR A O 1
ATOM 1259 N N . THR A 1 170 ? -1.308 13.086 18.547 1 98.56 170 THR A N 1
ATOM 1260 C CA . THR A 1 170 ? -1.184 13.938 19.719 1 98.56 170 THR A CA 1
ATOM 1261 C C . THR A 1 170 ? -1.853 15.281 19.484 1 98.56 170 THR A C 1
ATOM 1263 O O . THR A 1 170 ? -1.321 16.125 18.766 1 98.56 170 THR A O 1
ATOM 1266 N N . ASN A 1 171 ? -2.998 15.461 20.062 1 98.38 171 ASN A N 1
ATOM 1267 C CA . ASN A 1 171 ? -3.826 16.656 19.938 1 98.38 171 ASN A CA 1
ATOM 1268 C C . ASN A 1 171 ? -4.711 16.859 21.172 1 98.38 171 ASN A C 1
ATOM 1270 O O . ASN A 1 171 ? -4.656 16.062 22.109 1 98.38 171 ASN A O 1
ATOM 1274 N N . ASP A 1 172 ? -5.422 17.969 21.156 1 97.94 172 ASP A N 1
ATOM 1275 C CA . ASP A 1 172 ? -6.332 18.25 22.266 1 97.94 172 ASP A CA 1
ATOM 1276 C C . ASP A 1 172 ? -7.527 19.078 21.812 1 97.94 172 ASP A C 1
ATOM 1278 O O . ASP A 1 172 ? -7.559 19.547 20.672 1 97.94 172 ASP A O 1
ATOM 1282 N N . ASP A 1 173 ? -8.5 19.297 22.656 1 97.88 173 ASP A N 1
ATOM 1283 C CA . ASP A 1 173 ? -9.789 19.891 22.328 1 97.88 173 ASP A CA 1
ATOM 1284 C C . ASP A 1 173 ? -9.719 21.422 22.406 1 97.88 173 ASP A C 1
ATOM 1286 O O . ASP A 1 173 ? -10.664 22.109 22.016 1 97.88 173 ASP A O 1
ATOM 1290 N N . GLY A 1 174 ? -8.664 21.938 22.781 1 98 174 GLY A N 1
ATOM 1291 C CA . GLY A 1 174 ? -8.594 23.359 23.078 1 98 174 GLY A CA 1
ATOM 1292 C C . GLY A 1 174 ? -9.039 23.703 24.484 1 98 174 GLY A C 1
ATOM 1293 O O . GLY A 1 174 ? -9.43 22.812 25.25 1 98 174 GLY A O 1
ATOM 1294 N N . ASN A 1 175 ? -8.766 24.938 24.781 1 97.75 175 ASN A N 1
ATOM 1295 C CA . ASN A 1 175 ? -9.172 25.484 26.078 1 97.75 175 ASN A CA 1
ATOM 1296 C C . ASN A 1 175 ? -10.25 26.562 25.922 1 97.75 175 ASN A C 1
ATOM 1298 O O . ASN A 1 175 ? -9.938 27.719 25.609 1 97.75 175 ASN A O 1
ATOM 1302 N N . THR A 1 176 ? -11.477 26.25 26.266 1 96.62 176 THR A N 1
ATOM 1303 C CA . THR A 1 176 ? -12.625 27.109 26.016 1 96.62 176 THR A CA 1
ATOM 1304 C C . THR A 1 176 ? -12.484 28.422 26.781 1 96.62 176 THR A C 1
ATOM 1306 O O . THR A 1 176 ? -13.109 29.422 26.422 1 96.62 176 THR A O 1
ATOM 1309 N N . ASN A 1 177 ? -11.664 28.438 27.797 1 97.31 177 ASN A N 1
ATOM 1310 C CA . ASN A 1 177 ? -11.523 29.625 28.641 1 97.31 177 ASN A CA 1
ATOM 1311 C C . ASN A 1 177 ? -10.312 30.469 28.219 1 97.31 177 ASN A C 1
ATOM 1313 O O . ASN A 1 177 ? -10.008 31.469 28.859 1 97.31 177 ASN A O 1
ATOM 1317 N N . SER A 1 178 ? -9.703 30.078 27.188 1 97.69 178 SER A N 1
ATOM 1318 C CA . SER A 1 178 ? -8.523 30.828 26.766 1 97.69 178 SER A CA 1
ATOM 1319 C C . SER A 1 178 ? -8.891 32.25 26.312 1 97.69 178 SER A C 1
ATOM 1321 O O . SER A 1 178 ? -9.906 32.438 25.656 1 97.69 178 SER A O 1
ATOM 1323 N N . PRO A 1 179 ? -8.055 33.25 26.641 1 96.69 179 PRO A N 1
ATOM 1324 C CA . PRO A 1 179 ? -8.289 34.594 26.125 1 96.69 179 PRO A CA 1
ATOM 1325 C C . PRO A 1 179 ? -8.07 34.688 24.609 1 96.69 179 PRO A C 1
ATOM 1327 O O . PRO A 1 179 ? -8.555 35.625 23.969 1 96.69 179 PRO A O 1
ATOM 1330 N N . ASP A 1 180 ? -7.266 33.844 24.062 1 97.06 180 ASP A N 1
ATOM 1331 C CA . ASP A 1 180 ? -7.055 33.75 22.625 1 97.06 180 ASP A CA 1
ATOM 1332 C C . ASP A 1 180 ? -8.102 32.844 21.984 1 97.06 180 ASP A C 1
ATOM 1334 O O . ASP A 1 180 ? -8.07 31.625 22.172 1 97.06 180 ASP A O 1
ATOM 1338 N N . PRO A 1 181 ? -9 33.375 21.188 1 96.81 181 PRO A N 1
ATOM 1339 C CA . PRO A 1 181 ? -10.078 32.562 20.609 1 96.81 181 PRO A CA 1
ATOM 1340 C C . PRO A 1 181 ? -9.547 31.422 19.766 1 96.81 181 PRO A C 1
ATOM 1342 O O . PRO A 1 181 ? -10.203 30.375 19.672 1 96.81 181 PRO A O 1
ATOM 1345 N N . ILE A 1 182 ? -8.375 31.516 19.234 1 98 182 ILE A N 1
ATOM 1346 C CA . ILE A 1 182 ? -7.805 30.469 18.406 1 98 182 ILE A CA 1
ATOM 1347 C C . ILE A 1 182 ? -7.504 29.234 19.266 1 98 182 ILE A C 1
ATOM 1349 O O . ILE A 1 182 ? -7.664 28.094 18.812 1 98 182 ILE A O 1
ATOM 1353 N N . GLU A 1 183 ? -7.145 29.422 20.469 1 98 183 GLU A N 1
ATOM 1354 C CA . GLU A 1 183 ? -6.758 28.344 21.375 1 98 183 GLU A CA 1
ATOM 1355 C C . GLU A 1 183 ? -7.98 27.625 21.938 1 98 183 GLU A C 1
ATOM 1357 O O . GLU A 1 183 ? -7.848 26.625 22.656 1 98 183 GLU A O 1
ATOM 1362 N N . ARG A 1 184 ? -9.195 28.094 21.625 1 98.31 184 ARG A N 1
ATOM 1363 C CA . ARG A 1 184 ? -10.422 27.562 22.219 1 98.31 184 ARG A CA 1
ATOM 1364 C C . ARG A 1 184 ? -10.922 26.344 21.438 1 98.31 184 ARG A C 1
ATOM 1366 O O . ARG A 1 184 ? -11.812 25.641 21.891 1 98.31 184 ARG A O 1
ATOM 1373 N N . VAL A 1 185 ? -10.32 26.109 20.266 1 98.31 185 VAL A N 1
ATOM 1374 C CA . VAL A 1 185 ? -10.836 25.047 19.406 1 98.31 185 VAL A CA 1
ATOM 1375 C C . VAL A 1 185 ? -9.797 23.922 19.297 1 98.31 185 VAL A C 1
ATOM 1377 O O . VAL A 1 185 ? -8.625 24.125 19.625 1 98.31 185 VAL A O 1
ATOM 1380 N N . SER A 1 186 ? -10.234 22.781 18.859 1 98.69 186 SER A N 1
ATOM 1381 C CA . SER A 1 186 ? -9.445 21.547 18.812 1 98.69 186 SER A CA 1
ATOM 1382 C C . SER A 1 186 ? -8.289 21.672 17.828 1 98.69 186 SER A C 1
ATOM 1384 O O . SER A 1 186 ? -8.43 22.281 16.766 1 98.69 186 SER A O 1
ATOM 1386 N N . SER A 1 187 ? -7.129 21.047 18.156 1 98.81 187 SER A N 1
ATOM 1387 C CA . SER A 1 187 ? -5.988 20.938 17.25 1 98.81 187 SER A CA 1
ATOM 1388 C C . SER A 1 187 ? -5.996 19.609 16.5 1 98.81 187 SER A C 1
ATOM 1390 O O . SER A 1 187 ? -5.043 19.297 15.797 1 98.81 187 SER A O 1
ATOM 1392 N N . ARG A 1 188 ? -7.035 18.781 16.641 1 98.81 188 ARG A N 1
ATOM 1393 C CA . ARG A 1 188 ? -7.117 17.484 15.984 1 98.81 188 ARG A CA 1
ATOM 1394 C C . ARG A 1 188 ? -7.449 17.641 14.508 1 98.81 188 ARG A C 1
ATOM 1396 O O . ARG A 1 188 ? -8.469 18.234 14.156 1 98.81 188 ARG A O 1
ATOM 1403 N N . PRO A 1 189 ? -6.574 17.188 13.641 1 98.94 189 PRO A N 1
ATOM 1404 C CA . PRO A 1 189 ? -7.008 17.141 12.242 1 98.94 189 PRO A CA 1
ATOM 1405 C C . PRO A 1 189 ? -8.125 16.125 12.008 1 98.94 189 PRO A C 1
ATOM 1407 O O . PRO A 1 189 ? -8.281 15.18 12.781 1 98.94 189 PRO A O 1
ATOM 1410 N N . ASP A 1 190 ? -8.883 16.344 10.961 1 98.94 190 ASP A N 1
ATOM 1411 C CA . ASP A 1 190 ? -9.984 15.445 10.641 1 98.94 190 ASP A CA 1
ATOM 1412 C C . ASP A 1 190 ? -9.508 14.281 9.773 1 98.94 190 ASP A C 1
ATOM 1414 O O . ASP A 1 190 ? -10.18 13.258 9.688 1 98.94 190 ASP A O 1
ATOM 1418 N N . PHE A 1 191 ? -8.422 14.375 9.102 1 98.94 191 PHE A N 1
ATOM 1419 C CA . PHE A 1 191 ? -7.738 13.328 8.359 1 98.94 191 PHE A CA 1
ATOM 1420 C C . PHE A 1 191 ? -6.289 13.719 8.086 1 98.94 191 PHE A C 1
ATOM 1422 O O . PHE A 1 191 ? -5.91 14.875 8.266 1 98.94 191 PHE A O 1
ATOM 1429 N N . ALA A 1 192 ? -5.445 12.727 7.688 1 99 192 ALA A N 1
ATOM 1430 C CA . ALA A 1 192 ? -4.043 13.023 7.402 1 99 192 ALA A CA 1
ATOM 1431 C C . ALA A 1 192 ? -3.539 12.203 6.219 1 99 192 ALA A C 1
ATOM 1433 O O . ALA A 1 192 ? -3.861 11.023 6.09 1 99 192 ALA A O 1
ATOM 1434 N N . ILE A 1 193 ? -2.863 12.828 5.344 1 99 193 ILE A N 1
ATOM 1435 C CA . ILE A 1 193 ? -2.105 12.227 4.254 1 99 193 ILE A CA 1
ATOM 1436 C C . ILE A 1 193 ? -0.613 12.281 4.57 1 99 193 ILE A C 1
ATOM 1438 O O . ILE A 1 193 ? -0.056 13.359 4.777 1 99 193 ILE A O 1
ATOM 1442 N N . LEU A 1 194 ? 0.01 11.133 4.613 1 98.94 194 LEU A N 1
ATOM 1443 C CA . LEU A 1 194 ? 1.392 11 5.059 1 98.94 194 LEU A CA 1
ATOM 1444 C C . LEU A 1 194 ? 2.275 10.453 3.941 1 98.94 194 LEU A C 1
ATOM 1446 O O . LEU A 1 194 ? 2.232 9.258 3.639 1 98.94 194 LEU A O 1
ATOM 1450 N N . SER A 1 195 ? 3.086 11.328 3.383 1 98.88 195 SER A N 1
ATOM 1451 C CA . SER A 1 195 ? 3.904 10.945 2.234 1 98.88 195 SER A CA 1
ATOM 1452 C C . SER A 1 195 ? 5.352 10.703 2.645 1 98.88 195 SER A C 1
ATOM 1454 O O . SER A 1 195 ? 6.031 11.609 3.119 1 98.88 195 SER A O 1
ATOM 1456 N N . TYR A 1 196 ? 5.863 9.484 2.396 1 97.88 196 TYR A N 1
ATOM 1457 C CA . TYR A 1 196 ? 7.199 9.008 2.729 1 97.88 196 TYR A CA 1
ATOM 1458 C C . TYR A 1 196 ? 7.688 9.609 4.043 1 97.88 196 TYR A C 1
ATOM 1460 O O . TYR A 1 196 ? 8.797 10.133 4.117 1 97.88 196 TYR A O 1
ATOM 1468 N N . ALA A 1 197 ? 6.828 9.508 5.086 1 98.06 197 ALA A N 1
ATOM 1469 C CA . ALA A 1 197 ? 7.027 10.125 6.395 1 98.06 197 ALA A CA 1
ATOM 1470 C C . ALA A 1 197 ? 7.91 9.25 7.281 1 98.06 197 ALA A C 1
ATOM 1472 O O . ALA A 1 197 ? 7.789 8.023 7.277 1 98.06 197 ALA A O 1
ATOM 1473 N N . ARG A 1 198 ? 8.789 9.883 8.016 1 94.88 198 ARG A N 1
ATOM 1474 C CA . ARG A 1 198 ? 9.531 9.188 9.055 1 94.88 198 ARG A CA 1
ATOM 1475 C C . ARG A 1 198 ? 8.656 8.961 10.289 1 94.88 198 ARG A C 1
ATOM 1477 O O . ARG A 1 198 ? 8.555 9.844 11.148 1 94.88 198 ARG A O 1
ATOM 1484 N N . LEU A 1 199 ? 8.164 7.707 10.453 1 97.19 199 LEU A N 1
ATOM 1485 C CA . LEU A 1 199 ? 7.066 7.504 11.391 1 97.19 199 LEU A CA 1
ATOM 1486 C C . LEU A 1 199 ? 7.496 6.609 12.555 1 97.19 199 LEU A C 1
ATOM 1488 O O . LEU A 1 199 ? 6.781 6.488 13.547 1 97.19 199 LEU A O 1
ATOM 1492 N N . SER A 1 200 ? 8.656 5.996 12.422 1 95.19 200 SER A N 1
ATOM 1493 C CA . SER A 1 200 ? 9.148 5.094 13.453 1 95.19 200 SER A CA 1
ATOM 1494 C C . SER A 1 200 ? 10.656 5.227 13.641 1 95.19 200 SER A C 1
ATOM 1496 O O . SER A 1 200 ? 11.391 5.352 12.656 1 95.19 200 SER A O 1
ATOM 1498 N N . LEU A 1 201 ? 11.062 5.211 14.898 1 92.5 201 LEU A N 1
ATOM 1499 C CA . LEU A 1 201 ? 12.492 5.195 15.203 1 92.5 201 LEU A CA 1
ATOM 1500 C C . LEU A 1 201 ? 12.922 3.822 15.711 1 92.5 201 LEU A C 1
ATOM 1502 O O . LEU A 1 201 ? 13.961 3.697 16.375 1 92.5 201 LEU A O 1
ATOM 1506 N N . ASP A 1 202 ? 12.078 2.834 15.398 1 90.62 202 ASP A N 1
ATOM 1507 C CA . ASP A 1 202 ? 12.43 1.443 15.664 1 90.62 202 ASP A CA 1
ATOM 1508 C C . ASP A 1 202 ? 13.734 1.063 14.969 1 90.62 202 ASP A C 1
ATOM 1510 O O . ASP A 1 202 ? 13.852 1.181 13.75 1 90.62 202 ASP A O 1
ATOM 1514 N N . PRO A 1 203 ? 14.703 0.572 15.75 1 88.75 203 PRO A N 1
ATOM 1515 C CA . PRO A 1 203 ? 16.016 0.291 15.164 1 88.75 203 PRO A CA 1
ATOM 1516 C C . PRO A 1 203 ? 15.984 -0.868 14.172 1 88.75 203 PRO A C 1
ATOM 1518 O O . PRO A 1 203 ? 16.953 -1.072 13.43 1 88.75 203 PRO A O 1
ATOM 1521 N N . THR A 1 204 ? 14.914 -1.65 14.117 1 88.56 204 THR A N 1
ATOM 1522 C CA . THR A 1 204 ? 14.836 -2.773 13.188 1 88.56 204 THR A CA 1
ATOM 1523 C C . THR A 1 204 ? 14.43 -2.295 11.797 1 88.56 204 THR A C 1
ATOM 1525 O O . THR A 1 204 ? 14.531 -3.045 10.82 1 88.56 204 THR A O 1
ATOM 1528 N N . ILE A 1 205 ? 13.914 -1.105 11.727 1 90.81 205 ILE A N 1
ATOM 1529 C CA . ILE A 1 205 ? 13.625 -0.521 10.414 1 90.81 205 ILE A CA 1
ATOM 1530 C C . ILE A 1 205 ? 14.914 0.029 9.805 1 90.81 205 ILE A C 1
ATOM 1532 O O . ILE A 1 205 ? 15.562 0.896 10.391 1 90.81 205 ILE A O 1
ATOM 1536 N N . PRO A 1 206 ? 15.258 -0.479 8.625 1 79.56 206 PRO A N 1
ATOM 1537 C CA . PRO A 1 206 ? 16.531 -0.078 8.016 1 79.56 206 PRO A CA 1
ATOM 1538 C C . PRO A 1 206 ? 16.594 1.418 7.719 1 79.56 206 PRO A C 1
ATOM 1540 O O . PRO A 1 206 ? 15.555 2.078 7.621 1 79.56 206 PRO A O 1
ATOM 1543 N N . ARG A 1 207 ? 17.875 1.922 7.324 1 63.78 207 ARG A N 1
ATOM 1544 C CA . ARG A 1 207 ? 18.203 3.264 6.859 1 63.78 207 ARG A CA 1
ATOM 1545 C C . ARG A 1 207 ? 17.875 4.309 7.918 1 63.78 207 ARG A C 1
ATOM 1547 O O . ARG A 1 207 ? 16.703 4.645 8.117 1 63.78 207 ARG A O 1
ATOM 1554 N N . LYS A 1 208 ? 18.922 4.582 8.781 1 62.84 208 LYS A N 1
ATOM 1555 C CA . LYS A 1 208 ? 18.75 5.469 9.93 1 62.84 208 LYS A CA 1
ATOM 1556 C C . LYS A 1 208 ? 18.656 6.926 9.492 1 62.84 208 LYS A C 1
ATOM 1558 O O . LYS A 1 208 ? 19.578 7.441 8.836 1 62.84 208 LYS A O 1
ATOM 1563 N N . THR A 1 209 ? 17.422 7.328 8.914 1 63.09 209 THR A N 1
ATOM 1564 C CA . THR A 1 209 ? 17.25 8.773 8.961 1 63.09 209 THR A CA 1
ATOM 1565 C C . THR A 1 209 ? 16.844 9.227 10.359 1 63.09 209 THR A C 1
ATOM 1567 O O . THR A 1 209 ? 16.078 8.547 11.039 1 63.09 209 THR A O 1
ATOM 1570 N N . SER A 1 210 ? 17.641 10.094 10.844 1 75.06 210 SER A N 1
ATOM 1571 C CA . SER A 1 210 ? 17.375 10.586 12.188 1 75.06 210 SER A CA 1
ATOM 1572 C C . SER A 1 210 ? 16.484 11.82 12.164 1 75.06 210 SER A C 1
ATOM 1574 O O . SER A 1 210 ? 16.234 12.383 11.094 1 75.06 210 SER A O 1
ATOM 1576 N N . LEU A 1 211 ? 15.703 12.07 13.117 1 92.81 211 LEU A N 1
ATOM 1577 C CA . LEU A 1 211 ? 14.984 13.312 13.375 1 92.81 211 LEU A CA 1
ATOM 1578 C C . LEU A 1 211 ? 15.852 14.297 14.148 1 92.81 211 LEU A C 1
ATOM 1580 O O . LEU A 1 211 ? 15.367 14.984 15.055 1 92.81 211 LEU A O 1
ATOM 1584 N N . GLU A 1 212 ? 17.125 14.344 13.703 1 91.56 212 GLU A N 1
ATOM 1585 C CA . GLU A 1 212 ? 18.094 15.148 14.445 1 91.56 212 GLU A CA 1
ATOM 1586 C C . GLU A 1 212 ? 17.703 16.625 14.445 1 91.56 212 GLU A C 1
ATOM 1588 O O . GLU A 1 212 ? 17.938 17.344 15.414 1 91.56 212 GLU A O 1
ATOM 1593 N N . GLY A 1 213 ? 17.125 17.062 13.383 1 94.25 213 GLY A N 1
ATOM 1594 C CA . GLY A 1 213 ? 16.672 18.453 13.344 1 94.25 213 GLY A CA 1
ATOM 1595 C C . GLY A 1 213 ? 15.617 18.766 14.383 1 94.25 213 GLY A C 1
ATOM 1596 O O . GLY A 1 213 ? 15.461 19.922 14.781 1 94.25 213 GLY A O 1
ATOM 1597 N N . LEU A 1 214 ? 14.969 17.734 14.812 1 97.25 214 LEU A N 1
ATOM 1598 C CA . LEU A 1 214 ? 13.867 17.922 15.758 1 97.25 214 LEU A CA 1
ATOM 1599 C C . LEU A 1 214 ? 14.328 17.672 17.188 1 97.25 214 LEU A C 1
ATOM 1601 O O . LEU A 1 214 ? 13.984 18.422 18.094 1 97.25 214 LEU A O 1
ATOM 1605 N N . ILE A 1 215 ? 15.133 16.594 17.375 1 96.12 215 ILE A N 1
ATOM 1606 C CA . ILE A 1 215 ? 15.359 16.156 18.75 1 96.12 215 ILE A CA 1
ATOM 1607 C C . ILE A 1 215 ? 16.859 16.156 19.047 1 96.12 215 ILE A C 1
ATOM 1609 O O . ILE A 1 215 ? 17.266 15.727 20.125 1 96.12 215 ILE A O 1
ATOM 1613 N N . GLY A 1 216 ? 17.688 16.609 18.156 1 93.5 216 GLY A N 1
ATOM 1614 C CA . GLY A 1 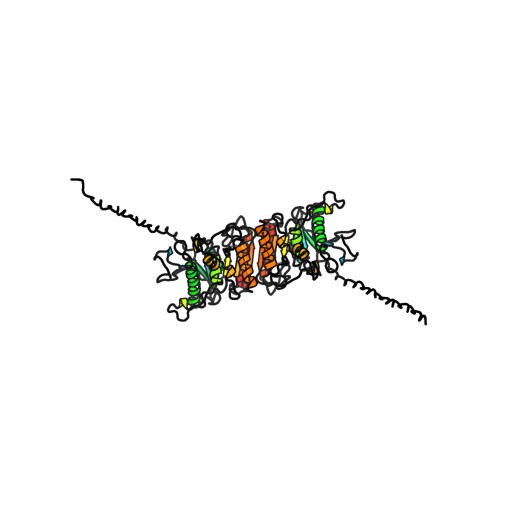216 ? 19.125 16.688 18.359 1 93.5 216 GLY A CA 1
ATOM 1615 C C . GLY A 1 216 ? 19.844 15.375 18.062 1 93.5 216 GLY A C 1
ATOM 1616 O O . GLY A 1 216 ? 19.203 14.375 17.734 1 93.5 216 GLY A O 1
ATOM 1617 N N . ALA A 1 217 ? 21.109 15.375 18.234 1 90 217 ALA A N 1
ATOM 1618 C CA . ALA A 1 217 ? 21.969 14.258 17.844 1 90 217 ALA A CA 1
ATOM 1619 C C . ALA A 1 217 ? 21.953 13.164 18.891 1 90 217 ALA A C 1
ATOM 1621 O O . ALA A 1 217 ? 22.219 12 18.594 1 90 217 ALA A O 1
ATOM 1622 N N . HIS A 1 218 ? 21.703 13.492 20.109 1 91.12 218 HIS A N 1
ATOM 1623 C CA . HIS A 1 218 ? 21.75 12.539 21.219 1 91.12 218 HIS A CA 1
ATOM 1624 C C . HIS A 1 218 ? 20.484 12.602 22.047 1 91.12 218 HIS A C 1
ATOM 1626 O O . HIS A 1 218 ? 20.531 12.93 23.234 1 91.12 218 HIS A O 1
ATOM 1632 N N . PRO A 1 219 ? 19.453 12.18 21.406 1 93.19 219 PRO A N 1
ATOM 1633 C CA . PRO A 1 219 ? 18.188 12.25 22.156 1 93.19 219 PRO A CA 1
ATOM 1634 C C . PRO A 1 219 ? 18.094 11.188 23.25 1 93.19 219 PRO A C 1
ATOM 1636 O O . PRO A 1 219 ? 18.734 10.133 23.141 1 93.19 219 PRO A O 1
ATOM 1639 N N . THR A 1 220 ? 17.328 11.508 24.281 1 94.25 220 THR A N 1
ATOM 1640 C CA . THR A 1 220 ? 17.016 10.516 25.312 1 94.25 220 THR A CA 1
ATOM 1641 C C . THR A 1 220 ? 16.031 9.484 24.766 1 94.25 220 THR A C 1
ATOM 1643 O O . THR A 1 220 ? 15.336 9.734 23.781 1 94.25 220 THR A O 1
ATOM 1646 N N . GLN A 1 221 ? 15.969 8.383 25.438 1 92.94 221 GLN A N 1
ATOM 1647 C CA . GLN A 1 221 ? 15 7.367 25.062 1 92.94 221 GLN A CA 1
ATOM 1648 C C . GLN A 1 221 ? 13.57 7.895 25.188 1 92.94 221 GLN A C 1
ATOM 1650 O O . GLN A 1 221 ? 12.719 7.574 24.359 1 92.94 221 GLN A O 1
ATOM 1655 N N . ALA A 1 222 ? 13.352 8.648 26.188 1 95.19 222 ALA A N 1
ATOM 1656 C CA . ALA A 1 222 ? 12.023 9.227 26.391 1 95.19 222 ALA A CA 1
ATOM 1657 C C . ALA A 1 222 ? 11.617 10.094 25.203 1 95.19 222 ALA A C 1
ATOM 1659 O O . ALA A 1 222 ? 10.469 10.055 24.766 1 95.19 222 ALA A O 1
ATOM 1660 N N . MET A 1 223 ? 12.578 10.867 24.703 1 95.19 223 MET A N 1
ATOM 1661 C CA . MET A 1 223 ? 12.305 11.711 23.547 1 95.19 223 MET A CA 1
ATOM 1662 C C . MET A 1 223 ? 12.055 10.867 22.297 1 95.19 223 MET A C 1
ATOM 1664 O O . MET A 1 223 ? 11.148 11.156 21.516 1 95.19 223 MET A O 1
ATOM 1668 N N . LEU A 1 224 ? 12.852 9.844 22.172 1 93.25 224 LEU A N 1
ATOM 1669 C CA . LEU A 1 224 ? 12.656 8.922 21.047 1 93.25 224 LEU A CA 1
ATOM 1670 C C . LEU A 1 224 ? 11.258 8.32 21.078 1 93.25 224 LEU A C 1
ATOM 1672 O O . LEU A 1 224 ? 10.578 8.258 20.047 1 93.25 224 LEU A O 1
ATOM 1676 N N . ASP A 1 225 ? 10.805 7.934 22.203 1 93.69 225 ASP A N 1
ATOM 1677 C CA . ASP A 1 225 ? 9.477 7.355 22.375 1 93.69 225 ASP A CA 1
ATOM 1678 C C . ASP A 1 225 ? 8.391 8.383 22.062 1 93.69 225 ASP A C 1
ATOM 1680 O O . ASP A 1 225 ? 7.359 8.047 21.469 1 93.69 225 ASP A O 1
ATOM 1684 N N . THR A 1 226 ? 8.672 9.594 22.422 1 95.69 226 THR A N 1
ATOM 1685 C CA . THR A 1 226 ? 7.715 10.68 22.25 1 95.69 226 THR A CA 1
ATOM 1686 C C . THR A 1 226 ? 7.48 10.961 20.766 1 95.69 226 THR A C 1
ATOM 1688 O O . THR A 1 226 ? 6.352 11.227 20.359 1 95.69 226 THR A O 1
ATOM 1691 N N . VAL A 1 227 ? 8.539 10.82 19.984 1 96.69 227 VAL A N 1
ATOM 1692 C CA . VAL A 1 227 ? 8.406 11.281 18.609 1 96.69 227 VAL A CA 1
ATOM 1693 C C . VAL A 1 227 ? 8.227 10.078 17.672 1 96.69 227 VAL A C 1
ATOM 1695 O O . VAL A 1 227 ? 8.133 10.242 16.453 1 96.69 227 VAL A O 1
ATOM 1698 N N . SER A 1 228 ? 8.227 8.859 18.266 1 96.31 228 SER A N 1
ATOM 1699 C CA . SER A 1 228 ? 7.832 7.672 17.516 1 96.31 228 SER A CA 1
ATOM 1700 C C . SER A 1 228 ? 6.316 7.551 17.438 1 96.31 228 SER A C 1
ATOM 1702 O O . SER A 1 228 ? 5.691 6.898 18.281 1 96.31 228 SER A O 1
ATOM 1704 N N . VAL A 1 229 ? 5.812 8.039 16.391 1 98.19 229 VAL A N 1
ATOM 1705 C CA . VAL A 1 229 ? 4.387 8.352 16.359 1 98.19 229 VAL A CA 1
ATOM 1706 C C . VAL A 1 229 ? 3.584 7.066 16.172 1 98.19 229 VAL A C 1
ATOM 1708 O O . VAL A 1 229 ? 2.404 7.004 16.516 1 98.19 229 VAL A O 1
ATOM 1711 N N . GLU A 1 230 ? 4.16 5.953 15.594 1 97.94 230 GLU A N 1
ATOM 1712 C CA . GLU A 1 230 ? 3.432 4.695 15.445 1 97.94 230 GLU A CA 1
ATOM 1713 C C . GLU A 1 230 ? 3.033 4.125 16.797 1 97.94 230 GLU A C 1
ATOM 1715 O O . GLU A 1 230 ? 2.051 3.387 16.906 1 97.94 230 GLU A O 1
ATOM 1720 N N . ARG A 1 231 ? 3.711 4.57 17.859 1 97.25 231 ARG A N 1
ATOM 1721 C CA . ARG A 1 231 ? 3.445 4.07 19.203 1 97.25 231 ARG A CA 1
ATOM 1722 C C . ARG A 1 231 ? 2.324 4.859 19.875 1 97.25 231 ARG A C 1
ATOM 1724 O O . ARG A 1 231 ? 1.85 4.484 20.938 1 97.25 231 ARG A O 1
ATOM 1731 N N . ARG A 1 232 ? 1.887 5.859 19.234 1 98.19 232 ARG A N 1
ATOM 1732 C CA . ARG A 1 232 ? 0.933 6.77 19.859 1 98.19 232 ARG A CA 1
ATOM 1733 C C . ARG A 1 232 ? -0.45 6.633 19.234 1 98.19 232 ARG A C 1
ATOM 1735 O O . ARG A 1 232 ? -1.386 7.336 19.609 1 98.19 232 ARG A O 1
ATOM 1742 N N . VAL A 1 233 ? -0.613 5.738 18.297 1 98.81 233 VAL A N 1
ATOM 1743 C CA . VAL A 1 233 ? -1.877 5.539 17.594 1 98.81 233 VAL A CA 1
ATOM 1744 C C . VAL A 1 233 ? -2.924 4.988 18.562 1 98.81 233 VAL A C 1
ATOM 1746 O O . VAL A 1 233 ? -2.631 4.09 19.359 1 98.81 233 VAL A O 1
ATOM 1749 N N . THR A 1 234 ? -4.074 5.523 18.609 1 98.69 234 THR A N 1
ATOM 1750 C CA . THR A 1 234 ? -5.246 5.035 19.328 1 98.69 234 THR A CA 1
ATOM 1751 C C . THR A 1 234 ? -6.465 4.992 18.406 1 98.69 234 THR A C 1
ATOM 1753 O O . THR A 1 234 ? -6.387 5.402 17.25 1 98.69 234 THR A O 1
ATOM 1756 N N . LYS A 1 235 ? -7.605 4.512 18.922 1 98.44 235 LYS A N 1
ATOM 1757 C CA . LYS A 1 235 ? -8.852 4.445 18.156 1 98.44 235 LYS A CA 1
ATOM 1758 C C . LYS A 1 235 ? -9.328 5.84 17.766 1 98.44 235 LYS A C 1
ATOM 1760 O O . LYS A 1 235 ? -10.164 5.988 16.875 1 98.44 235 LYS A O 1
ATOM 1765 N N . ASP A 1 236 ? -8.781 6.938 18.453 1 98.38 236 ASP A N 1
ATOM 1766 C CA . ASP A 1 236 ? -9.234 8.305 18.219 1 98.38 236 ASP A CA 1
ATOM 1767 C C . ASP A 1 236 ? -8.406 8.969 17.109 1 98.38 236 ASP A C 1
ATOM 1769 O O . ASP A 1 236 ? -8.703 10.094 16.703 1 98.38 236 ASP A O 1
ATOM 1773 N N . THR A 1 237 ? -7.316 8.297 16.672 1 98.94 237 THR A N 1
ATOM 1774 C CA . THR A 1 237 ? -6.543 8.805 15.539 1 98.94 237 THR A CA 1
ATOM 1775 C C . THR A 1 237 ? -7.426 8.953 14.305 1 98.94 237 THR A C 1
ATOM 1777 O O . THR A 1 237 ? -8.242 8.078 14.016 1 98.94 237 THR A O 1
ATOM 1780 N N . PRO A 1 238 ? -7.332 10.109 13.609 1 98.94 238 PRO A N 1
ATOM 1781 C CA . PRO A 1 238 ? -8.18 10.289 12.422 1 98.94 238 PRO A CA 1
ATOM 1782 C C . PRO A 1 238 ? -7.789 9.359 11.281 1 98.94 238 PRO A C 1
ATOM 1784 O O . PRO A 1 238 ? -6.715 8.75 11.305 1 98.94 238 PRO A O 1
ATOM 1787 N N . PRO A 1 239 ? -8.656 9.227 10.234 1 98.94 239 PRO A N 1
ATOM 1788 C CA . PRO A 1 239 ? -8.305 8.445 9.047 1 98.94 239 PRO A CA 1
ATOM 1789 C C . PRO A 1 239 ? -7.02 8.922 8.383 1 98.94 239 PRO A C 1
ATOM 1791 O O . PRO A 1 239 ? -6.758 10.133 8.328 1 98.94 239 PRO A O 1
ATOM 1794 N N . CYS A 1 240 ? -6.246 7.949 7.883 1 98.94 240 CYS A N 1
ATOM 1795 C CA . CYS A 1 240 ? -4.957 8.305 7.293 1 98.94 240 CYS A CA 1
ATOM 1796 C C . CYS A 1 240 ? -4.785 7.656 5.926 1 98.94 240 CYS A C 1
ATOM 1798 O O . CYS A 1 240 ? -5.211 6.52 5.715 1 98.94 240 CYS A O 1
ATOM 1800 N N . PHE A 1 241 ? -4.191 8.383 5.039 1 98.94 241 PHE A N 1
ATOM 1801 C CA . PHE A 1 241 ? -3.66 7.922 3.762 1 98.94 241 PHE A CA 1
ATOM 1802 C C . PHE A 1 241 ? -2.137 7.938 3.771 1 98.94 241 PHE A C 1
ATOM 1804 O O . PHE A 1 241 ? -1.521 8.961 4.082 1 98.94 241 PHE A O 1
ATOM 1811 N N . LEU A 1 242 ? -1.506 6.777 3.447 1 98.94 242 LEU A N 1
ATOM 1812 C CA . LEU A 1 242 ? -0.05 6.684 3.473 1 98.94 242 LEU A CA 1
ATOM 1813 C C . LEU A 1 242 ? 0.5 6.398 2.078 1 98.94 242 LEU A C 1
ATOM 1815 O O . LEU A 1 242 ? -0.007 5.523 1.373 1 98.94 242 LEU A O 1
ATOM 1819 N N . PHE A 1 243 ? 1.444 7.195 1.696 1 98.88 243 PHE A N 1
ATOM 1820 C CA . PHE A 1 243 ? 2.146 7.047 0.428 1 98.88 243 PHE A CA 1
ATOM 1821 C C . PHE A 1 243 ? 3.65 6.926 0.652 1 98.88 243 PHE A C 1
ATOM 1823 O O . PHE A 1 243 ? 4.234 7.711 1.399 1 98.88 243 PHE A O 1
ATOM 1830 N N . ALA A 1 244 ? 4.316 5.914 0.073 1 98.69 244 ALA A N 1
ATOM 1831 C CA . ALA A 1 244 ? 5.766 5.723 0.112 1 98.69 244 ALA A CA 1
ATOM 1832 C C . ALA A 1 244 ? 6.25 4.945 -1.108 1 98.69 244 ALA A C 1
ATOM 1834 O O . ALA A 1 244 ? 5.457 4.613 -1.994 1 98.69 244 ALA A O 1
ATOM 1835 N N . THR A 1 245 ? 7.52 4.844 -1.222 1 98.44 245 THR A N 1
ATOM 1836 C CA . THR A 1 245 ? 8.133 4.051 -2.281 1 98.44 245 THR A CA 1
ATOM 1837 C C . THR A 1 245 ? 9.195 3.115 -1.71 1 98.44 245 THR A C 1
ATOM 1839 O O . THR A 1 245 ? 9.93 3.488 -0.791 1 98.44 245 THR A O 1
ATOM 1842 N N . THR A 1 246 ? 9.203 1.897 -2.242 1 98.06 246 THR A N 1
ATOM 1843 C CA . THR A 1 246 ? 10.234 0.941 -1.846 1 98.06 246 THR A CA 1
ATOM 1844 C C . THR A 1 246 ? 11.625 1.454 -2.213 1 98.06 246 THR A C 1
ATOM 1846 O O . THR A 1 246 ? 12.586 1.215 -1.487 1 98.06 246 THR A O 1
ATOM 1849 N N . GLY A 1 247 ? 11.742 2.199 -3.271 1 96.19 247 GLY A N 1
ATOM 1850 C CA . GLY A 1 247 ? 13.008 2.711 -3.766 1 96.19 247 GLY A CA 1
ATOM 1851 C C . GLY A 1 247 ? 13.523 3.893 -2.967 1 96.19 247 GLY A C 1
ATOM 1852 O O . GLY A 1 247 ? 14.617 4.402 -3.238 1 96.19 247 GLY A O 1
ATOM 1853 N N . ASP A 1 248 ? 12.805 4.395 -1.976 1 96.44 248 ASP A N 1
ATOM 1854 C CA . ASP A 1 248 ? 13.25 5.496 -1.126 1 96.44 248 ASP A CA 1
ATOM 1855 C C . ASP A 1 248 ? 14.414 5.066 -0.237 1 96.44 248 ASP A C 1
ATOM 1857 O O . ASP A 1 248 ? 14.234 4.293 0.705 1 96.44 248 ASP A O 1
ATOM 1861 N N . GLU A 1 249 ? 15.578 5.605 -0.456 1 93.25 249 GLU A N 1
ATOM 1862 C CA . GLU A 1 249 ? 16.781 5.23 0.281 1 93.25 249 GLU A CA 1
ATOM 1863 C C . GLU A 1 249 ? 17 6.141 1.487 1 93.25 249 GLU A C 1
ATOM 1865 O O . GLU A 1 249 ? 17.922 5.922 2.279 1 93.25 249 GLU A O 1
ATOM 1870 N N . THR A 1 250 ? 16.125 7.094 1.615 1 94.31 250 THR A N 1
ATOM 1871 C CA . THR A 1 250 ? 16.25 8.031 2.729 1 94.31 250 THR A CA 1
ATOM 1872 C C . THR A 1 250 ? 15.328 7.617 3.879 1 94.31 250 THR A C 1
ATOM 1874 O O . THR A 1 250 ? 15.773 7.516 5.023 1 94.31 250 THR A O 1
ATOM 1877 N N . VAL A 1 251 ? 14.086 7.418 3.607 1 96.19 251 VAL A N 1
ATOM 1878 C CA . VAL A 1 251 ? 13.109 6.914 4.574 1 96.19 251 VAL A CA 1
ATOM 1879 C C . VAL A 1 251 ? 12.57 5.566 4.109 1 96.19 251 VAL A C 1
ATOM 1881 O O . VAL A 1 251 ? 11.789 5.496 3.16 1 96.19 251 VAL A O 1
ATOM 1884 N N . ASN A 1 252 ? 13 4.555 4.816 1 97.12 252 ASN A N 1
ATOM 1885 C CA . ASN A 1 252 ? 12.555 3.213 4.457 1 97.12 252 ASN A CA 1
ATOM 1886 C C . ASN A 1 252 ? 11.031 3.096 4.516 1 97.12 252 ASN A C 1
ATOM 1888 O O . ASN A 1 252 ? 10.406 3.572 5.469 1 97.12 252 ASN A O 1
ATOM 1892 N N . ALA A 1 253 ? 10.453 2.439 3.541 1 97.69 253 ALA A N 1
ATOM 1893 C CA . ALA A 1 253 ? 9 2.352 3.41 1 97.69 253 ALA A CA 1
ATOM 1894 C C . ALA A 1 253 ? 8.391 1.592 4.582 1 97.69 253 ALA A C 1
ATOM 1896 O O . ALA A 1 253 ? 7.188 1.68 4.828 1 97.69 253 ALA A O 1
ATOM 1897 N N . MET A 1 254 ? 9.18 0.894 5.32 1 97.75 254 MET A N 1
ATOM 1898 C CA . MET A 1 254 ? 8.664 0.175 6.484 1 97.75 254 MET A CA 1
ATOM 1899 C C . MET A 1 254 ? 8.219 1.146 7.57 1 97.75 254 MET A C 1
ATOM 1901 O O . MET A 1 254 ? 7.508 0.76 8.5 1 97.75 254 MET A O 1
ATOM 1905 N N . ASN A 1 255 ? 8.664 2.447 7.496 1 97.69 255 ASN A N 1
ATOM 1906 C CA . ASN A 1 255 ? 8.031 3.465 8.328 1 97.69 255 ASN A CA 1
ATOM 1907 C C . ASN A 1 255 ? 6.52 3.502 8.109 1 97.69 255 ASN A C 1
ATOM 1909 O O . ASN A 1 255 ? 5.746 3.525 9.07 1 97.69 255 ASN A O 1
ATOM 1913 N N . SER A 1 256 ? 6.129 3.422 6.887 1 98.75 256 SER A N 1
ATOM 1914 C CA . SER A 1 256 ? 4.719 3.496 6.523 1 98.75 256 SER A CA 1
ATOM 1915 C C . SER A 1 256 ? 3.971 2.232 6.938 1 98.75 256 SER A C 1
ATOM 1917 O O . SER A 1 256 ? 2.842 2.305 7.43 1 98.75 256 SER A O 1
ATOM 1919 N N . THR A 1 257 ? 4.609 1.025 6.781 1 98.69 257 THR A N 1
ATOM 1920 C CA . THR A 1 257 ? 3.904 -0.182 7.199 1 98.69 257 THR A CA 1
ATOM 1921 C C . THR A 1 257 ? 3.779 -0.234 8.719 1 98.69 257 THR A C 1
ATOM 1923 O O . THR A 1 257 ? 2.781 -0.725 9.25 1 98.69 257 THR A O 1
ATOM 1926 N N . ALA A 1 258 ? 4.75 0.276 9.438 1 98.06 258 ALA A N 1
ATOM 1927 C CA . ALA A 1 258 ? 4.668 0.306 10.898 1 98.06 258 ALA A CA 1
ATOM 1928 C C . ALA A 1 258 ? 3.486 1.154 11.359 1 98.06 258 ALA A C 1
ATOM 1930 O O . ALA A 1 258 ? 2.721 0.738 12.234 1 98.06 258 ALA A O 1
ATOM 1931 N N . PHE A 1 259 ? 3.387 2.336 10.781 1 98.88 259 PHE A N 1
ATOM 1932 C CA . PHE A 1 259 ? 2.291 3.217 11.164 1 98.88 259 PHE A CA 1
ATOM 1933 C C . PHE A 1 259 ? 0.951 2.639 10.727 1 98.88 259 PHE A C 1
ATOM 1935 O O . PHE A 1 259 ? -0.02 2.66 11.484 1 98.88 259 PHE A O 1
ATOM 1942 N N . TYR A 1 260 ? 0.85 2.113 9.508 1 98.94 260 TYR A N 1
ATOM 1943 C CA . TYR A 1 260 ? -0.368 1.469 9.023 1 98.94 260 TYR A CA 1
ATOM 1944 C C . TYR A 1 260 ? -0.801 0.353 9.969 1 98.94 260 TYR A C 1
ATOM 1946 O O . TYR A 1 260 ? -1.983 0.235 10.297 1 98.94 260 TYR A O 1
ATOM 1954 N N . ASN A 1 261 ? 0.143 -0.526 10.344 1 98.44 261 ASN A N 1
ATOM 1955 C CA . ASN A 1 261 ? -0.181 -1.632 11.234 1 98.44 261 ASN A CA 1
ATOM 1956 C C . ASN A 1 261 ? -0.753 -1.133 12.562 1 98.44 261 ASN A C 1
ATOM 1958 O O . ASN A 1 261 ? -1.687 -1.727 13.102 1 98.44 261 ASN A O 1
ATOM 1962 N N . ALA A 1 262 ? -0.168 -0.052 13.102 1 98.56 262 ALA A N 1
ATOM 1963 C CA . ALA A 1 262 ? -0.701 0.534 14.328 1 98.56 262 ALA A CA 1
ATOM 1964 C C . ALA A 1 262 ? -2.131 1.025 14.125 1 98.56 262 ALA A C 1
ATOM 1966 O O . ALA A 1 262 ? -2.996 0.809 14.977 1 98.56 262 ALA A O 1
ATOM 1967 N N . LEU A 1 263 ? -2.371 1.691 12.992 1 98.88 263 LEU A N 1
ATOM 1968 C CA . LEU A 1 263 ? -3.719 2.146 12.664 1 98.88 263 LEU A CA 1
ATOM 1969 C C . LEU A 1 263 ? -4.684 0.969 12.57 1 98.88 263 LEU A C 1
ATOM 1971 O O . LEU A 1 263 ? -5.789 1.021 13.117 1 98.88 263 LEU A O 1
ATOM 1975 N N . ASN A 1 264 ? -4.238 -0.064 11.836 1 98.31 264 ASN A N 1
ATOM 1976 C CA . ASN A 1 264 ? -5.059 -1.256 11.656 1 98.31 264 ASN A CA 1
ATOM 1977 C C . ASN A 1 264 ? -5.43 -1.888 12.992 1 98.31 264 ASN A C 1
ATOM 1979 O O . ASN A 1 264 ? -6.602 -2.188 13.242 1 98.31 264 ASN A O 1
ATOM 1983 N N . ARG A 1 265 ? -4.512 -2.029 13.891 1 97.19 265 ARG A N 1
ATOM 1984 C CA . ARG A 1 265 ? -4.738 -2.639 15.195 1 97.19 265 ARG A CA 1
ATOM 1985 C C . ARG A 1 265 ? -5.703 -1.806 16.031 1 97.19 265 ARG A C 1
ATOM 1987 O O . ARG A 1 265 ? -6.48 -2.35 16.828 1 97.19 265 ARG A O 1
ATOM 1994 N N . ALA A 1 266 ? -5.66 -0.516 15.828 1 98 266 ALA A N 1
ATOM 1995 C CA . ALA A 1 266 ? -6.492 0.393 16.609 1 98 266 ALA A CA 1
ATOM 1996 C C . ALA A 1 266 ? -7.883 0.53 15.992 1 98 266 ALA A C 1
ATOM 1998 O O . ALA A 1 266 ? -8.75 1.206 16.547 1 98 266 ALA A O 1
ATOM 1999 N N . GLY A 1 267 ? -8.109 -0.078 14.797 1 97.44 267 GLY A N 1
ATOM 2000 C CA . GLY A 1 267 ? -9.398 0.019 14.117 1 97.44 267 GLY A CA 1
ATOM 2001 C C . GLY A 1 267 ? -9.602 1.35 13.422 1 97.44 267 GLY A C 1
ATOM 2002 O O . GLY A 1 267 ? -10.742 1.775 13.211 1 97.44 267 GLY A O 1
ATOM 2003 N N . VAL A 1 268 ? -8.523 2.094 13.094 1 98.81 268 VAL A N 1
ATOM 2004 C CA . VAL A 1 268 ? -8.586 3.393 12.43 1 98.81 268 VAL A CA 1
ATOM 2005 C C . VAL A 1 268 ? -8.648 3.195 10.914 1 98.81 268 VAL A C 1
ATOM 2007 O O . VAL A 1 268 ? -7.855 2.445 10.352 1 98.81 268 VAL A O 1
ATOM 2010 N N . PRO A 1 269 ? -9.648 3.848 10.188 1 98.69 269 PRO A N 1
ATOM 2011 C CA . PRO A 1 269 ? -9.641 3.787 8.719 1 98.69 269 PRO A CA 1
ATOM 2012 C C . PRO A 1 269 ? -8.305 4.223 8.125 1 98.69 269 PRO A C 1
ATOM 2014 O O . PRO A 1 269 ? -7.762 5.262 8.508 1 98.69 269 PRO A O 1
ATOM 2017 N N . ALA A 1 270 ? -7.742 3.391 7.219 1 98.88 270 ALA A N 1
ATOM 2018 C CA . ALA A 1 270 ? -6.418 3.686 6.68 1 98.88 270 ALA A CA 1
ATOM 2019 C C . ALA A 1 270 ? -6.25 3.102 5.281 1 98.88 270 ALA A C 1
ATOM 2021 O O . ALA A 1 270 ? -6.789 2.033 4.977 1 98.88 270 ALA A O 1
ATOM 2022 N N . GLU A 1 271 ? -5.582 3.797 4.453 1 98.88 271 GLU A N 1
ATOM 2023 C CA . GLU A 1 271 ? -5.164 3.383 3.117 1 98.88 271 GLU A CA 1
ATOM 2024 C C . GLU A 1 271 ? -3.658 3.535 2.939 1 98.88 271 GLU A C 1
ATOM 2026 O O . GLU A 1 271 ? -3.066 4.504 3.418 1 98.88 271 GLU A O 1
ATOM 2031 N N . LEU A 1 272 ? -2.982 2.52 2.377 1 98.94 272 LEU A N 1
ATOM 2032 C CA . LEU A 1 272 ? -1.53 2.48 2.246 1 98.94 272 LEU A CA 1
ATOM 2033 C C . LEU A 1 272 ? -1.123 2.121 0.82 1 98.94 272 LEU A C 1
ATOM 2035 O O . LEU A 1 272 ? -1.551 1.096 0.287 1 98.94 272 LEU A O 1
ATOM 2039 N N . HIS A 1 273 ? -0.321 2.977 0.232 1 98.94 273 HIS A N 1
ATOM 2040 C CA . HIS A 1 273 ? 0.247 2.697 -1.082 1 98.94 273 HIS A CA 1
ATOM 2041 C C . HIS A 1 273 ? 1.766 2.84 -1.067 1 98.94 273 HIS A C 1
ATOM 2043 O O . HIS A 1 273 ? 2.287 3.936 -0.848 1 98.94 273 HIS A O 1
ATOM 2049 N N . ILE A 1 274 ? 2.484 1.729 -1.321 1 98.94 274 ILE A N 1
ATOM 2050 C CA . ILE A 1 274 ? 3.934 1.713 -1.485 1 98.94 274 ILE A CA 1
ATOM 2051 C C . ILE A 1 274 ? 4.289 1.243 -2.895 1 98.94 274 ILE A C 1
ATOM 2053 O O . ILE A 1 274 ? 4.117 0.067 -3.225 1 98.94 274 ILE A O 1
ATOM 2057 N N . PHE A 1 275 ? 4.742 2.162 -3.703 1 98.88 275 PHE A N 1
ATOM 2058 C CA . PHE A 1 275 ? 5.203 1.811 -5.039 1 98.88 275 PHE A CA 1
ATOM 2059 C C . PHE A 1 275 ? 6.613 1.24 -4.996 1 98.88 275 PHE A C 1
ATOM 2061 O O . PHE A 1 275 ? 7.395 1.566 -4.098 1 98.88 275 PHE A O 1
ATOM 2068 N N . GLU A 1 276 ? 6.906 0.393 -5.973 1 98.75 276 GLU A N 1
ATOM 2069 C CA . GLU A 1 276 ? 8.219 -0.255 -6.008 1 98.75 276 GLU A CA 1
ATOM 2070 C C . GLU A 1 276 ? 9.328 0.758 -6.266 1 98.75 276 GLU A C 1
ATOM 2072 O O . GLU A 1 276 ? 10.32 0.805 -5.535 1 98.75 276 GLU A O 1
ATOM 2077 N N . ARG A 1 277 ? 9.102 1.548 -7.289 1 97.62 277 ARG A N 1
ATOM 2078 C CA . ARG A 1 277 ? 10.125 2.498 -7.703 1 97.62 277 ARG A CA 1
ATOM 2079 C C . ARG A 1 277 ? 9.812 3.9 -7.195 1 97.62 277 ARG A C 1
ATOM 2081 O O . ARG A 1 277 ? 8.703 4.16 -6.715 1 97.62 277 ARG A O 1
ATOM 2088 N N . GLY A 1 278 ? 10.805 4.75 -7.277 1 96.25 278 GLY A N 1
ATOM 2089 C CA . GLY A 1 278 ? 10.688 6.129 -6.84 1 96.25 278 GLY A CA 1
ATOM 2090 C C . GLY A 1 278 ? 11.672 6.496 -5.742 1 96.25 278 GLY A C 1
ATOM 2091 O O . GLY A 1 278 ? 11.891 5.715 -4.816 1 96.25 278 GLY A O 1
ATOM 2092 N N . SER A 1 279 ? 12.242 7.609 -5.875 1 93.88 279 SER A N 1
ATOM 2093 C CA . SER A 1 279 ? 13.195 8.109 -4.887 1 93.88 279 SER A CA 1
ATOM 2094 C C . SER A 1 279 ? 12.492 8.953 -3.824 1 93.88 279 SER A C 1
ATOM 2096 O O . SER A 1 279 ? 11.305 9.273 -3.961 1 93.88 279 SER A O 1
ATOM 2098 N N . HIS A 1 280 ? 13.195 9.25 -2.748 1 95.19 280 HIS A N 1
ATOM 2099 C CA . HIS A 1 280 ? 12.688 10.148 -1.718 1 95.19 280 HIS A CA 1
ATOM 2100 C C . HIS A 1 280 ? 12.336 11.508 -2.301 1 95.19 280 HIS A C 1
ATOM 2102 O O . HIS A 1 280 ? 13.078 12.047 -3.129 1 95.19 280 HIS A O 1
ATOM 2108 N N . GLY A 1 281 ? 11.234 12.016 -1.798 1 96.06 281 GLY A N 1
ATOM 2109 C CA . GLY A 1 281 ? 10.891 13.375 -2.197 1 96.06 281 GLY A CA 1
ATOM 2110 C C . GLY A 1 281 ? 10.211 13.438 -3.553 1 96.06 281 GLY A C 1
ATOM 2111 O O . GLY A 1 281 ? 10.508 14.328 -4.359 1 96.06 281 GLY A O 1
ATOM 2112 N N . ALA A 1 282 ? 9.312 12.547 -3.826 1 95.25 282 ALA A N 1
ATOM 2113 C CA . ALA A 1 282 ? 8.656 12.453 -5.125 1 95.25 282 ALA A CA 1
ATOM 2114 C C . ALA A 1 282 ? 7.613 13.562 -5.293 1 95.25 282 ALA A C 1
ATOM 2116 O O . ALA A 1 282 ? 7.145 13.812 -6.402 1 95.25 282 ALA A O 1
ATOM 2117 N N . GLY A 1 283 ? 7.203 14.258 -4.207 1 97.12 283 GLY A N 1
ATOM 2118 C CA . GLY A 1 283 ? 6.168 15.273 -4.312 1 97.12 283 GLY A CA 1
ATOM 2119 C C . GLY A 1 283 ? 4.91 14.781 -5.004 1 97.12 283 GLY A C 1
ATOM 2120 O O . GLY A 1 283 ? 4.363 13.742 -4.633 1 97.12 283 GLY A O 1
ATOM 2121 N N . MET A 1 284 ? 4.445 15.469 -5.992 1 96.75 284 MET A N 1
ATOM 2122 C CA . MET A 1 284 ? 3.256 15.078 -6.742 1 96.75 284 MET A CA 1
ATOM 2123 C C . MET A 1 284 ? 3.586 13.984 -7.75 1 96.75 284 MET A C 1
ATOM 2125 O O . MET A 1 284 ? 2.691 13.445 -8.406 1 96.75 284 MET A O 1
ATOM 2129 N N . ALA A 1 285 ? 4.758 13.641 -7.891 1 96.44 285 ALA A N 1
ATOM 2130 C CA . ALA A 1 285 ? 5.277 12.508 -8.656 1 96.44 285 ALA A CA 1
ATOM 2131 C C . ALA A 1 285 ? 4.914 12.633 -10.133 1 96.44 285 ALA A C 1
ATOM 2133 O O . ALA A 1 285 ? 4.641 11.633 -10.805 1 96.44 285 ALA A O 1
ATOM 2134 N N . GLN A 1 286 ? 4.777 13.883 -10.648 1 94.69 286 GLN A N 1
ATOM 2135 C CA . GLN A 1 286 ? 4.527 14.102 -12.07 1 94.69 286 GLN A CA 1
ATOM 2136 C C . GLN A 1 286 ? 5.832 14.203 -12.852 1 94.69 286 GLN A C 1
ATOM 2138 O O . GLN A 1 286 ? 6.793 14.82 -12.383 1 94.69 286 GLN A O 1
ATOM 2143 N N . GLY A 1 287 ? 5.949 13.539 -13.945 1 91.81 287 GLY A N 1
ATOM 2144 C CA . GLY A 1 287 ? 7.055 13.703 -14.875 1 91.81 287 GLY A CA 1
ATOM 2145 C C . GLY A 1 287 ? 8.32 13 -14.422 1 91.81 287 GLY A C 1
ATOM 2146 O O . GLY A 1 287 ? 9.422 13.367 -14.836 1 91.81 287 GLY A O 1
ATOM 2147 N N . LEU A 1 288 ? 8.203 12.07 -13.555 1 93.69 288 LEU A N 1
ATOM 2148 C CA . LEU A 1 288 ? 9.391 11.352 -13.109 1 93.69 288 LEU A CA 1
ATOM 2149 C C . LEU A 1 288 ? 9.859 10.367 -14.18 1 93.69 288 LEU A C 1
ATOM 2151 O O . LEU A 1 288 ? 9.125 9.445 -14.547 1 93.69 288 LEU A O 1
ATOM 2155 N N . THR A 1 289 ? 11.062 10.492 -14.594 1 93.19 289 THR A N 1
ATOM 2156 C CA . THR A 1 289 ? 11.594 9.672 -15.68 1 93.19 289 THR A CA 1
ATOM 2157 C C . THR A 1 289 ? 11.875 8.25 -15.195 1 93.19 289 THR A C 1
ATOM 2159 O O . THR A 1 289 ? 11.656 7.285 -15.938 1 93.19 289 THR A O 1
ATOM 2162 N N . ARG A 1 290 ? 12.305 8.117 -14.016 1 94.12 290 ARG A N 1
ATOM 2163 C CA . ARG A 1 290 ? 12.742 6.809 -13.531 1 94.12 290 ARG A CA 1
ATOM 2164 C C . ARG A 1 290 ? 11.594 6.059 -12.867 1 94.12 290 ARG A C 1
ATOM 2166 O O . ARG A 1 290 ? 11.711 4.871 -12.562 1 94.12 290 ARG A O 1
ATOM 2173 N N . ALA A 1 291 ? 10.539 6.723 -12.609 1 96.88 291 ALA A N 1
ATOM 2174 C CA . ALA A 1 291 ? 9.359 6.125 -11.992 1 96.88 291 ALA A CA 1
ATOM 2175 C C . ALA A 1 291 ? 8.086 6.789 -12.5 1 96.88 291 ALA A C 1
ATOM 2177 O O . ALA A 1 291 ? 7.301 7.328 -11.711 1 96.88 291 ALA A O 1
ATOM 2178 N N . PRO A 1 292 ? 7.84 6.715 -13.789 1 95.31 292 PRO A N 1
ATOM 2179 C CA . PRO A 1 292 ? 6.695 7.422 -14.359 1 95.31 292 PRO A CA 1
ATOM 2180 C C . PRO A 1 292 ? 5.359 6.906 -13.836 1 95.31 292 PRO A C 1
ATOM 2182 O O . PRO A 1 292 ? 4.367 7.637 -13.844 1 95.31 292 PRO A O 1
ATOM 2185 N N . GLU A 1 293 ? 5.309 5.641 -13.367 1 95.44 293 GLU A N 1
ATOM 2186 C CA . GLU A 1 293 ? 4.062 5.031 -12.906 1 95.44 293 GLU A CA 1
ATOM 2187 C C . GLU A 1 293 ? 3.551 5.715 -11.641 1 95.44 293 GLU A C 1
ATOM 2189 O O . GLU A 1 293 ? 2.365 5.617 -11.312 1 95.44 293 GLU A O 1
ATOM 2194 N N . LEU A 1 294 ? 4.375 6.461 -10.945 1 97.88 294 LEU A N 1
ATOM 2195 C CA . LEU A 1 294 ? 3.975 7.156 -9.719 1 97.88 294 LEU A CA 1
ATOM 2196 C C . LEU A 1 294 ? 2.973 8.266 -10.031 1 97.88 294 LEU A C 1
ATOM 2198 O O . LEU A 1 294 ? 2.326 8.789 -9.125 1 97.88 294 LEU A O 1
ATOM 2202 N N . ALA A 1 295 ? 2.877 8.648 -11.289 1 97.56 295 ALA A N 1
ATOM 2203 C CA . ALA A 1 295 ? 2.027 9.773 -11.68 1 97.56 295 ALA A CA 1
ATOM 2204 C C . ALA A 1 295 ? 0.568 9.5 -11.328 1 97.56 295 ALA A C 1
ATOM 2206 O O . ALA A 1 295 ? -0.251 10.422 -11.305 1 97.56 295 ALA A O 1
ATOM 2207 N N . ILE A 1 296 ? 0.233 8.273 -11.016 1 97.62 296 ILE A N 1
ATOM 2208 C CA . ILE A 1 296 ? -1.145 7.891 -10.719 1 97.62 296 ILE A CA 1
ATOM 2209 C C . ILE A 1 296 ? -1.457 8.172 -9.25 1 97.62 296 ILE A C 1
ATOM 2211 O O . ILE A 1 296 ? -2.623 8.195 -8.852 1 97.62 296 ILE A O 1
ATOM 2215 N N . TYR A 1 297 ? -0.45 8.383 -8.383 1 97.19 297 TYR A N 1
ATOM 2216 C CA . TYR A 1 297 ? -0.607 8.445 -6.93 1 97.19 297 TYR A CA 1
ATOM 2217 C C . TYR A 1 297 ? -1.564 9.562 -6.531 1 97.19 297 TYR A C 1
ATOM 2219 O O . TYR A 1 297 ? -2.406 9.383 -5.648 1 97.19 297 TYR A O 1
ATOM 2227 N N . PRO A 1 298 ? -1.552 10.758 -7.199 1 98.19 298 PRO A N 1
ATOM 2228 C CA . PRO A 1 298 ? -2.516 11.797 -6.824 1 98.19 298 PRO A CA 1
ATOM 2229 C C . PRO A 1 298 ? -3.963 11.375 -7.078 1 98.19 298 PRO A C 1
ATOM 2231 O O . PRO A 1 298 ? -4.867 11.789 -6.352 1 98.19 298 PRO A O 1
ATOM 2234 N N . THR A 1 299 ? -4.172 10.539 -8.062 1 98 299 THR A N 1
ATOM 2235 C CA . THR A 1 299 ? -5.512 10.023 -8.312 1 98 299 THR A CA 1
ATOM 2236 C C . THR A 1 299 ? -5.98 9.156 -7.148 1 98 299 THR A C 1
ATOM 2238 O O . THR A 1 299 ? -7.156 9.18 -6.781 1 98 299 THR A O 1
ATOM 2241 N N . LEU A 1 300 ? -5.078 8.391 -6.582 1 98.62 300 LEU A N 1
ATOM 2242 C CA . LEU A 1 300 ? -5.418 7.594 -5.414 1 98.62 300 LEU A CA 1
ATOM 2243 C C . LEU A 1 300 ? -5.809 8.484 -4.238 1 98.62 300 LEU A C 1
ATOM 2245 O O . LEU A 1 300 ? -6.77 8.188 -3.523 1 98.62 300 LEU A O 1
ATOM 2249 N N . VAL A 1 301 ? -5.062 9.578 -4.047 1 98.81 301 VAL A N 1
ATOM 2250 C CA . VAL A 1 301 ? -5.383 10.539 -2.996 1 98.81 301 VAL A CA 1
ATOM 2251 C C . VAL A 1 301 ? -6.773 11.125 -3.236 1 98.81 301 VAL A C 1
ATOM 2253 O O . VAL A 1 301 ? -7.594 11.188 -2.318 1 98.81 301 VAL A O 1
ATOM 2256 N N . ALA A 1 302 ? -7.051 11.531 -4.469 1 98.44 302 ALA A N 1
ATOM 2257 C CA . ALA A 1 302 ? -8.336 12.133 -4.805 1 98.44 302 ALA A CA 1
ATOM 2258 C C . ALA A 1 302 ? -9.484 11.164 -4.539 1 98.44 302 ALA A C 1
ATOM 2260 O O . ALA A 1 302 ? -10.492 11.539 -3.932 1 98.44 302 ALA A O 1
ATOM 2261 N N . ASN A 1 303 ? -9.297 9.945 -5.023 1 98.19 303 ASN A N 1
ATOM 2262 C CA . ASN A 1 303 ? -10.328 8.938 -4.793 1 98.19 303 ASN A CA 1
ATOM 2263 C C . ASN A 1 303 ? -10.617 8.766 -3.305 1 98.19 303 ASN A C 1
ATOM 2265 O O . ASN A 1 303 ? -11.781 8.703 -2.895 1 98.19 303 ASN A O 1
ATOM 2269 N N . TRP A 1 304 ? -9.562 8.703 -2.51 1 98.56 304 TRP A N 1
ATOM 2270 C CA . TRP A 1 304 ? -9.703 8.508 -1.07 1 98.56 304 TRP A CA 1
ATOM 2271 C C . TRP A 1 304 ? -10.438 9.68 -0.43 1 98.56 304 TRP A C 1
ATOM 2273 O O . TRP A 1 304 ? -11.336 9.484 0.391 1 98.56 304 TRP A O 1
ATOM 2283 N N . MET A 1 305 ? -10.078 10.891 -0.83 1 98.44 305 MET A N 1
ATOM 2284 C CA . MET A 1 305 ? -10.734 12.07 -0.284 1 98.44 305 MET A CA 1
ATOM 2285 C C . MET A 1 305 ? -12.195 12.141 -0.733 1 98.44 305 MET A C 1
ATOM 2287 O O . MET A 1 305 ? -13.062 12.555 0.033 1 98.44 305 MET A O 1
ATOM 2291 N N . GLN A 1 306 ? -12.484 11.688 -1.934 1 97.19 306 GLN A N 1
ATOM 2292 C CA . GLN A 1 306 ? -13.836 11.75 -2.477 1 97.19 306 GLN A CA 1
ATOM 2293 C C . GLN A 1 306 ? -14.766 10.789 -1.744 1 97.19 306 GLN A C 1
ATOM 2295 O O . GLN A 1 306 ? -15.898 11.148 -1.403 1 97.19 306 GLN A O 1
ATOM 2300 N N . ILE A 1 307 ? -14.273 9.633 -1.466 1 95.31 307 ILE A N 1
ATOM 2301 C CA . ILE A 1 307 ? -15.156 8.656 -0.846 1 95.31 307 ILE A CA 1
ATOM 2302 C C . ILE A 1 307 ? -15.461 9.07 0.591 1 95.31 307 ILE A C 1
ATOM 2304 O O . ILE A 1 307 ? -16.469 8.648 1.167 1 95.31 307 ILE A O 1
ATOM 2308 N N . HIS A 1 308 ? -14.641 9.945 1.2 1 97.25 308 HIS A N 1
ATOM 2309 C CA . HIS A 1 308 ? -14.867 10.453 2.549 1 97.25 308 HIS A CA 1
ATOM 2310 C C . HIS A 1 308 ? -15.648 11.758 2.525 1 97.25 308 HIS A C 1
ATOM 2312 O O . HIS A 1 308 ? -16.016 12.281 3.578 1 97.25 308 HIS A O 1
ATOM 2318 N N . GLY A 1 309 ? -15.883 12.32 1.326 1 96.31 309 GLY A N 1
ATOM 2319 C CA . GLY A 1 309 ? -16.609 13.57 1.2 1 96.31 309 GLY A CA 1
ATOM 2320 C C . GLY A 1 309 ? -15.742 14.797 1.434 1 96.31 309 GLY A C 1
ATOM 2321 O O . GLY A 1 309 ? -16.25 15.883 1.708 1 96.31 309 GLY A O 1
ATOM 2322 N N . TRP A 1 310 ? -14.414 14.648 1.355 1 97.75 310 TRP A N 1
ATOM 2323 C CA . TRP A 1 310 ? -13.5 15.758 1.585 1 97.75 310 TRP A CA 1
ATOM 2324 C C . TRP A 1 310 ? -13.117 16.422 0.27 1 97.75 310 TRP A C 1
ATOM 2326 O O . TRP A 1 310 ? -12.469 17.469 0.267 1 97.75 310 TRP A O 1
ATOM 2336 N N . MET A 1 311 ? -13.406 15.836 -0.821 1 96 311 MET A N 1
ATOM 2337 C CA . MET A 1 311 ? -13.211 16.344 -2.178 1 96 311 MET A CA 1
ATOM 2338 C C . MET A 1 311 ? -14.422 16.016 -3.053 1 96 311 MET A C 1
ATOM 2340 O O . MET A 1 311 ? -14.977 14.922 -2.971 1 96 311 MET A O 1
ATOM 2344 N N . ALA A 1 312 ? -14.883 16.953 -3.801 1 89.81 312 ALA A N 1
ATOM 2345 C CA . ALA A 1 312 ? -16.047 16.719 -4.66 1 89.81 312 ALA A CA 1
ATOM 2346 C C . ALA A 1 312 ? -15.695 15.758 -5.797 1 89.81 312 ALA A C 1
ATOM 2348 O O . ALA A 1 312 ? -14.586 15.797 -6.336 1 89.81 312 ALA A O 1
ATOM 2349 N N . PRO A 1 313 ? -16.672 14.82 -5.988 1 82.88 313 PRO A N 1
ATOM 2350 C CA . PRO A 1 313 ? -16.406 13.961 -7.145 1 82.88 313 PRO A CA 1
ATOM 2351 C C . PRO A 1 313 ? -16.25 14.75 -8.445 1 82.88 313 PRO A C 1
ATOM 2353 O O . PRO A 1 313 ? -16.828 15.828 -8.586 1 82.88 313 PRO A O 1
ATOM 2356 N N . GLU A 1 314 ? -15.133 14.547 -9.102 1 64.38 314 GLU A N 1
ATOM 2357 C CA . GLU A 1 314 ? -15 15.234 -10.383 1 64.38 314 GLU A CA 1
ATOM 2358 C C . GLU A 1 314 ? -16.25 15.055 -11.234 1 64.38 314 GLU A C 1
ATOM 2360 O O . GLU A 1 314 ? -16.844 13.969 -11.258 1 64.38 314 GLU A O 1
ATOM 2365 N N . ASP A 1 315 ? -16.969 16.078 -11.156 1 51.06 315 ASP A N 1
ATOM 2366 C CA . ASP A 1 315 ? -17.984 15.945 -12.203 1 51.06 315 ASP A CA 1
ATOM 2367 C C . ASP A 1 315 ? -17.438 15.172 -13.398 1 51.06 315 ASP A C 1
ATOM 2369 O O . ASP A 1 315 ? -16.391 15.523 -13.945 1 51.06 315 ASP A O 1
ATOM 2373 N N . LEU A 1 316 ? -17.453 13.852 -13.32 1 39.69 316 LEU A N 1
ATOM 2374 C CA . LEU A 1 316 ? -17.141 13.242 -14.609 1 39.69 316 LEU A CA 1
ATOM 2375 C C . LEU A 1 316 ? -17.469 14.195 -15.75 1 39.69 316 LEU A C 1
ATOM 2377 O O . LEU A 1 316 ? -18.625 14.312 -16.156 1 39.69 316 LEU A O 1
ATOM 2381 N N . LYS A 1 317 ? -17.141 15.406 -15.68 1 35.59 317 LYS A N 1
ATOM 2382 C CA . LYS A 1 317 ? -17.359 16.266 -16.844 1 35.59 317 LYS A CA 1
ATOM 2383 C C . LYS A 1 317 ? -17.125 15.492 -18.141 1 35.59 317 LYS A C 1
ATOM 2385 O O . LYS A 1 317 ? -16.375 14.516 -18.156 1 35.59 317 LYS A O 1
ATOM 2390 N N . SER A 1 318 ? -17.938 15.859 -19.25 1 32.56 318 SER A N 1
ATOM 2391 C CA . SER A 1 318 ? -17.891 15.648 -20.703 1 32.56 318 SER A CA 1
ATOM 2392 C C . SER A 1 318 ? -16.469 15.828 -21.25 1 32.56 318 SER A C 1
ATOM 2394 O O . SER A 1 318 ? -15.711 16.656 -20.75 1 32.56 318 SER A O 1
ATOM 2396 N N . PRO A 1 319 ? -15.945 14.945 -21.906 1 31.06 319 PRO A N 1
ATOM 2397 C CA . PRO A 1 319 ? -14.734 15.227 -22.688 1 31.06 319 PRO A CA 1
ATOM 2398 C C . PRO A 1 319 ? -14.664 16.672 -23.172 1 31.06 319 PRO A C 1
ATOM 2400 O O . PRO A 1 319 ? -15.625 17.172 -23.766 1 31.06 319 PRO A O 1
ATOM 2403 N N . VAL A 1 320 ? -14.109 17.531 -22.453 1 31 320 VAL A N 1
ATOM 2404 C CA . VAL A 1 320 ? -13.828 18.781 -23.156 1 31 320 VAL A CA 1
ATOM 2405 C C . VAL A 1 320 ? -13.367 18.484 -24.578 1 31 320 VAL A C 1
ATOM 2407 O O . VAL A 1 320 ? -12.328 17.844 -24.781 1 31 320 VAL A O 1
ATOM 2410 N N . LEU A 1 321 ? -14.297 18.406 -25.516 1 28.39 321 LEU A N 1
ATOM 2411 C CA . LEU A 1 321 ? -14.008 18.531 -26.938 1 28.39 321 LEU A CA 1
ATOM 2412 C C . LEU A 1 321 ? -13.039 19.672 -27.203 1 28.39 321 LEU A C 1
ATOM 2414 O O . LEU A 1 321 ? -13.383 20.844 -26.984 1 28.39 321 LEU A O 1
ATOM 2418 N N . LEU A 1 322 ? -11.828 19.516 -26.875 1 23.97 322 LEU A N 1
ATOM 2419 C CA . LEU A 1 322 ? -10.867 20.406 -27.516 1 23.97 322 LEU A CA 1
ATOM 2420 C C . LEU A 1 322 ? -11.281 20.672 -28.969 1 23.97 322 LEU A C 1
ATOM 2422 O O . LEU A 1 322 ? -11.297 19.766 -29.797 1 23.97 322 LEU A O 1
ATOM 2426 N N . LYS A 1 323 ? -12.273 21.578 -29.188 1 26 323 LYS A N 1
ATOM 2427 C CA . LYS A 1 323 ? -12.453 22.219 -30.484 1 26 323 LYS A CA 1
ATOM 2428 C C . LYS A 1 323 ? -11.141 22.812 -31 1 26 323 LYS A C 1
ATOM 2430 O O . LYS A 1 323 ? -10.391 23.422 -30.234 1 26 323 LYS A O 1
ATOM 2435 N N . GLY A 1 324 ? -10.594 22.125 -31.984 1 23.72 324 GLY A N 1
ATOM 2436 C CA . GLY A 1 324 ? -9.648 22.625 -32.969 1 23.72 324 GLY A CA 1
ATOM 2437 C C . GLY A 1 324 ? -9.828 24.109 -33.25 1 23.72 324 GLY A C 1
ATOM 2438 O O . GLY A 1 324 ? -10.844 24.5 -33.844 1 23.72 324 GLY A O 1
ATOM 2439 N N . LYS A 1 325 ? -9.555 25 -32.25 1 20.89 325 LYS A N 1
ATOM 2440 C CA . LYS A 1 325 ? -9.242 26.25 -32.938 1 20.89 325 LYS A CA 1
ATOM 2441 C C . LYS A 1 325 ? -7.871 26.188 -33.594 1 20.89 325 LYS A C 1
ATOM 2443 O O . LYS A 1 325 ? -6.941 25.594 -33.062 1 20.89 325 LYS A O 1
ATOM 2448 N N . MET B 1 1 ? -13.945 -90 60.406 1 21.7 1 MET B N 1
ATOM 2449 C CA . MET B 1 1 ? -14.242 -90.125 58.969 1 21.7 1 MET B CA 1
ATOM 2450 C C . MET B 1 1 ? -13.797 -88.938 58.188 1 21.7 1 MET B C 1
ATOM 2452 O O . MET B 1 1 ? -13.961 -88.875 56.969 1 21.7 1 MET B O 1
ATOM 2456 N N . LYS B 1 2 ? -13.492 -87.875 58.969 1 22.83 2 LYS B N 1
ATOM 2457 C CA . LYS B 1 2 ? -13.922 -86.5 58.531 1 22.83 2 LYS B CA 1
ATOM 2458 C C . LYS B 1 2 ? -13.234 -86.125 57.25 1 22.83 2 LYS B C 1
ATOM 2460 O O . LYS B 1 2 ? -12.117 -86.562 56.969 1 22.83 2 LYS B O 1
ATOM 2465 N N . LEU B 1 3 ? -13.875 -85.188 56.469 1 24.45 3 LEU B N 1
ATOM 2466 C CA . LEU B 1 3 ? -14.023 -84.75 55.094 1 24.45 3 LEU B CA 1
ATOM 2467 C C . LEU B 1 3 ? -12.742 -84.125 54.594 1 24.45 3 LEU B C 1
ATOM 2469 O O . LEU B 1 3 ? -12.07 -83.375 55.375 1 24.45 3 LEU B O 1
ATOM 2473 N N . THR B 1 4 ? -12.234 -84.562 53.406 1 25.83 4 THR B N 1
ATOM 2474 C CA . THR B 1 4 ? -11.227 -84.438 52.344 1 25.83 4 THR B CA 1
ATOM 2475 C C . THR B 1 4 ? -11.188 -83.062 51.75 1 25.83 4 THR B C 1
ATOM 2477 O O . THR B 1 4 ? -12.227 -82.375 51.625 1 25.83 4 THR B O 1
ATOM 2480 N N . PHE B 1 5 ? -10.039 -82.375 51.656 1 27.19 5 PHE B N 1
ATOM 2481 C CA . PHE B 1 5 ? -9.492 -81.062 51.312 1 27.19 5 PHE B CA 1
ATOM 2482 C C . PHE B 1 5 ? -9.797 -80.75 49.875 1 27.19 5 PHE B C 1
ATOM 2484 O O . PHE B 1 5 ? -9.156 -81.25 48.938 1 27.19 5 PHE B O 1
ATOM 2491 N N . VAL B 1 6 ? -11.078 -80.875 49.344 1 25.27 6 VAL B N 1
ATOM 2492 C CA . VAL B 1 6 ? -11.211 -80.812 47.906 1 25.27 6 VAL B CA 1
ATOM 2493 C C . VAL B 1 6 ? -10.734 -79.438 47.438 1 25.27 6 VAL B C 1
ATOM 2495 O O . VAL B 1 6 ? -11.188 -78.375 47.938 1 25.27 6 VAL B O 1
ATOM 2498 N N . SER B 1 7 ? -9.539 -79.312 46.875 1 25.39 7 SER B N 1
ATOM 2499 C CA . SER B 1 7 ? -8.805 -78.188 46.281 1 25.39 7 SER B CA 1
ATOM 2500 C C . SER B 1 7 ? -9.602 -77.562 45.188 1 25.39 7 SER B C 1
ATOM 2502 O O . SER B 1 7 ? -9.984 -78.188 44.188 1 25.39 7 SER B O 1
ATOM 2504 N N . ILE B 1 8 ? -10.617 -76.688 45.438 1 26.27 8 ILE B N 1
ATOM 2505 C CA . ILE B 1 8 ? -11.523 -76 44.531 1 26.27 8 ILE B CA 1
ATOM 2506 C C . ILE B 1 8 ? -10.711 -75.25 43.5 1 26.27 8 ILE B C 1
ATOM 2508 O O . ILE B 1 8 ? -9.867 -74.375 43.844 1 26.27 8 ILE B O 1
ATOM 2512 N N . ALA B 1 9 ? -10.422 -75.812 42.25 1 25.81 9 ALA B N 1
ATOM 2513 C CA . ALA B 1 9 ? -9.867 -75.375 40.969 1 25.81 9 ALA B CA 1
ATOM 2514 C C . ALA B 1 9 ? -10.477 -74 40.562 1 25.81 9 ALA B C 1
ATOM 2516 O O . ALA B 1 9 ? -11.703 -73.875 40.531 1 25.81 9 ALA B O 1
ATOM 2517 N N . GLY B 1 10 ? -9.836 -72.875 40.875 1 24.2 10 GLY B N 1
ATOM 2518 C CA . GLY B 1 10 ? -10.156 -71.5 40.594 1 24.2 10 GLY B CA 1
ATOM 2519 C C . GLY B 1 10 ? -10.461 -71.25 39.156 1 24.2 10 GLY B C 1
ATOM 2520 O O . GLY B 1 10 ? -9.656 -71.5 38.281 1 24.2 10 GLY B O 1
ATOM 2521 N N . LEU B 1 11 ? -11.688 -71.5 38.594 1 27.39 11 LEU B N 1
ATOM 2522 C CA . LEU B 1 11 ? -12.188 -71.188 37.25 1 27.39 11 LEU B CA 1
ATOM 2523 C C . LEU B 1 11 ? -11.859 -69.812 36.844 1 27.39 11 LEU B C 1
ATOM 2525 O O . LEU B 1 11 ? -12.336 -68.812 37.469 1 27.39 11 LEU B O 1
ATOM 2529 N N . GLY B 1 12 ? -10.641 -69.5 36.406 1 24.3 12 GLY B N 1
ATOM 2530 C CA . GLY B 1 12 ? -10.227 -68.25 35.812 1 24.3 12 GLY B CA 1
ATOM 2531 C C . GLY B 1 12 ? -11.148 -67.812 34.688 1 24.3 12 GLY B C 1
ATOM 2532 O O . GLY B 1 12 ? -11.445 -68.562 33.781 1 24.3 12 GLY B O 1
ATOM 2533 N N . CYS B 1 13 ? -12.219 -66.938 34.938 1 25.58 13 CYS B N 1
ATOM 2534 C CA . CYS B 1 13 ? -13.133 -66.312 34 1 25.58 13 CYS B CA 1
ATOM 2535 C C . CYS B 1 13 ? -12.367 -65.625 32.875 1 25.58 13 CYS B C 1
ATOM 2537 O O . CYS B 1 13 ? -11.555 -64.75 33.094 1 25.58 13 CYS B O 1
ATOM 2539 N N . LEU B 1 14 ? -12.039 -66.375 31.812 1 26 14 LEU B N 1
ATOM 2540 C CA . LEU B 1 14 ? -11.555 -65.875 30.547 1 26 14 LEU B CA 1
ATOM 2541 C C . LEU B 1 14 ? -12.484 -64.75 30.016 1 26 14 LEU B C 1
ATOM 2543 O O . LEU B 1 14 ? -13.633 -65 29.672 1 26 14 LEU B O 1
ATOM 2547 N N . CYS B 1 15 ? -12.586 -63.625 30.688 1 26.94 15 CYS B N 1
ATOM 2548 C CA . CYS B 1 15 ? -13.297 -62.5 30.047 1 26.94 15 CYS B CA 1
ATOM 2549 C C . CYS B 1 15 ? -12.766 -62.25 28.641 1 26.94 15 CYS B C 1
ATOM 2551 O O . CYS B 1 15 ? -11.602 -61.875 28.484 1 26.94 15 CYS B O 1
ATOM 2553 N N . LEU B 1 16 ? -13.234 -63 27.672 1 27.97 16 LEU B N 1
ATOM 2554 C CA . LEU B 1 16 ? -13.07 -62.656 26.25 1 27.97 16 LEU B CA 1
ATOM 2555 C C . LEU B 1 16 ? -13.391 -61.188 26 1 27.97 16 LEU B C 1
ATOM 2557 O O . LEU B 1 16 ? -14.531 -60.781 26.172 1 27.97 16 LEU B O 1
ATOM 2561 N N . TRP B 1 17 ? -12.469 -60.281 26.344 1 29.33 17 TRP B N 1
ATOM 2562 C CA . TRP B 1 17 ? -12.586 -58.906 25.859 1 29.33 17 TRP B CA 1
ATOM 2563 C C . TRP B 1 17 ? -12.812 -58.875 24.344 1 29.33 17 TRP B C 1
ATOM 2565 O O . TRP B 1 17 ? -11.969 -59.312 23.578 1 29.33 17 TRP B O 1
ATOM 2575 N N . LEU B 1 18 ? -14.07 -59.125 23.891 1 30.5 18 LEU B N 1
ATOM 2576 C CA . LEU B 1 18 ? -14.438 -58.781 22.531 1 30.5 18 LEU B CA 1
ATOM 2577 C C . LEU B 1 18 ? -14.016 -57.344 22.188 1 30.5 18 LEU B C 1
ATOM 2579 O O . LEU B 1 18 ? -14.531 -56.406 22.766 1 30.5 18 LEU B O 1
ATOM 2583 N N . PHE B 1 19 ? -12.742 -57.156 21.984 1 33.25 19 PHE B N 1
ATOM 2584 C CA . PHE B 1 19 ? -12.359 -55.938 21.312 1 33.25 19 PHE B CA 1
ATOM 2585 C C . PHE B 1 19 ? -13.203 -55.719 20.062 1 33.25 19 PHE B C 1
ATOM 2587 O O . PHE B 1 19 ? -13.117 -56.469 19.094 1 33.25 19 PHE B O 1
ATOM 2594 N N . GLY B 1 20 ? -14.461 -55.25 20.188 1 32.31 20 GLY B N 1
ATOM 2595 C CA . GLY B 1 20 ? -15.164 -54.719 19.031 1 32.31 20 GLY B CA 1
ATOM 2596 C C . GLY B 1 20 ? -14.289 -53.844 18.141 1 32.31 20 GLY B C 1
ATOM 2597 O O . GLY B 1 20 ? -13.703 -52.875 18.609 1 32.31 20 GLY B O 1
ATOM 2598 N N . ALA B 1 21 ? -13.664 -54.438 17.109 1 35.88 21 ALA B N 1
ATOM 2599 C CA . ALA B 1 21 ? -13.102 -53.688 15.992 1 35.88 21 ALA B CA 1
ATOM 2600 C C . ALA B 1 21 ? -14.031 -52.562 15.555 1 35.88 21 ALA B C 1
ATOM 2602 O O . ALA B 1 21 ? -15.117 -52.812 15.023 1 35.88 21 ALA B O 1
ATOM 2603 N N . ASN B 1 22 ? -14.102 -51.5 16.406 1 35.97 22 ASN B N 1
ATOM 2604 C CA . ASN B 1 22 ? -14.711 -50.344 15.781 1 35.97 22 ASN B CA 1
ATOM 2605 C C . ASN B 1 22 ? -14.211 -50.125 14.352 1 35.97 22 ASN B C 1
ATOM 2607 O O . ASN B 1 22 ? -13.031 -49.844 14.141 1 35.97 22 ASN B O 1
ATOM 2611 N N . HIS B 1 23 ? -14.711 -50.906 13.438 1 36.34 23 HIS B N 1
ATOM 2612 C CA . HIS B 1 23 ? -14.555 -50.531 12.039 1 36.34 23 HIS B CA 1
ATOM 2613 C C . HIS B 1 23 ? -14.859 -49.062 11.836 1 36.34 23 HIS B C 1
ATOM 2615 O O . HIS B 1 23 ? -16 -48.625 11.953 1 36.34 23 HIS B O 1
ATOM 2621 N N . VAL B 1 24 ? -13.984 -48.219 12.203 1 37.97 24 VAL B N 1
ATOM 2622 C CA . VAL B 1 24 ? -14.125 -46.906 11.625 1 37.97 24 VAL B CA 1
ATOM 2623 C C . VAL B 1 24 ? -14.406 -47 10.133 1 37.97 24 VAL B C 1
ATOM 2625 O O . VAL B 1 24 ? -13.57 -47.531 9.375 1 37.97 24 VAL B O 1
ATOM 2628 N N . LEU B 1 25 ? -15.648 -47.219 9.805 1 38.53 25 LEU B N 1
ATOM 2629 C CA . LEU B 1 25 ? -15.977 -47.031 8.398 1 38.53 25 LEU B CA 1
ATOM 2630 C C . LEU B 1 25 ? -15.211 -45.844 7.809 1 38.53 25 LEU B C 1
ATOM 2632 O O . LEU B 1 25 ? -15.094 -44.812 8.445 1 38.53 25 LEU B O 1
ATOM 2636 N N . PRO B 1 26 ? -14.406 -46.094 6.852 1 37.69 26 PRO B N 1
ATOM 2637 C CA . PRO B 1 26 ? -13.844 -44.906 6.188 1 37.69 26 PRO B CA 1
ATOM 2638 C C . PRO B 1 26 ? -14.891 -43.844 5.902 1 37.69 26 PRO B C 1
ATOM 2640 O O . PRO B 1 26 ? -15.961 -44.156 5.363 1 37.69 26 PRO B O 1
ATOM 2643 N N . VAL B 1 27 ? -15.125 -42.938 6.734 1 39.44 27 VAL B N 1
ATOM 2644 C CA . VAL B 1 27 ? -15.93 -41.812 6.289 1 39.44 27 VAL B CA 1
ATOM 2645 C C . VAL B 1 27 ? -15.711 -41.562 4.797 1 39.44 27 VAL B C 1
ATOM 2647 O O . VAL B 1 27 ? -14.586 -41.312 4.363 1 39.44 27 VAL B O 1
ATOM 2650 N N . ALA B 1 28 ? -16.484 -42.094 3.955 1 40.69 28 ALA B N 1
ATOM 2651 C CA . ALA B 1 28 ? -16.484 -41.688 2.555 1 40.69 28 ALA B CA 1
ATOM 2652 C C . ALA B 1 28 ? -16.266 -40.156 2.432 1 40.69 28 ALA B C 1
ATOM 2654 O O . ALA B 1 28 ? -16.984 -39.375 3.029 1 40.69 28 ALA B O 1
ATOM 2655 N N . ALA B 1 29 ? -15.094 -39.719 2.143 1 46.69 29 ALA B N 1
ATOM 2656 C CA . ALA B 1 29 ? -14.773 -38.344 1.86 1 46.69 29 ALA B CA 1
ATOM 2657 C C . ALA B 1 29 ? -15.883 -37.656 1.062 1 46.69 29 ALA B C 1
ATOM 2659 O O . ALA B 1 29 ? -16.391 -38.25 0.094 1 46.69 29 ALA B O 1
ATOM 2660 N N . ALA B 1 30 ? -16.656 -36.781 1.599 1 50.84 30 ALA B N 1
ATOM 2661 C CA . ALA B 1 30 ? -17.656 -35.969 0.892 1 50.84 30 ALA B CA 1
ATOM 2662 C C . ALA B 1 30 ? -17.172 -35.594 -0.507 1 50.84 30 ALA B C 1
ATOM 2664 O O . ALA B 1 30 ? -15.992 -35.312 -0.708 1 50.84 30 ALA B O 1
ATOM 2665 N N . PRO B 1 31 ? -18.109 -35.938 -1.488 1 51.5 31 PRO B N 1
ATOM 2666 C CA . PRO B 1 31 ? -17.703 -35.562 -2.848 1 51.5 31 PRO B CA 1
ATOM 2667 C C . PRO B 1 31 ? -17.219 -34.125 -2.949 1 51.5 31 PRO B C 1
ATOM 2669 O O . PRO B 1 31 ? -17.797 -33.219 -2.326 1 51.5 31 PRO B O 1
ATOM 2672 N N . VAL B 1 32 ? -15.969 -33.875 -3.285 1 58.66 32 VAL B N 1
ATOM 2673 C CA . VAL B 1 32 ? -15.461 -32.562 -3.621 1 58.66 32 VAL B CA 1
ATOM 2674 C C . VAL B 1 32 ? -16.297 -31.953 -4.742 1 58.66 32 VAL B C 1
ATOM 2676 O O . VAL B 1 32 ? -16.562 -32.625 -5.75 1 58.66 32 VAL B O 1
ATOM 2679 N N . PRO B 1 33 ? -17.016 -30.828 -4.449 1 61.62 33 PRO B N 1
ATOM 2680 C CA . PRO B 1 33 ? -17.797 -30.203 -5.516 1 61.62 33 PRO B CA 1
ATOM 2681 C C . PRO B 1 33 ? -17.031 -30.094 -6.832 1 61.62 33 PRO B C 1
ATOM 2683 O O . PRO B 1 33 ? -15.812 -29.922 -6.828 1 61.62 33 PRO B O 1
ATOM 2686 N N . ALA B 1 34 ? -17.75 -30.391 -7.84 1 68.69 34 ALA B N 1
ATOM 2687 C CA . ALA B 1 34 ? -17.203 -30.266 -9.188 1 68.69 34 ALA B CA 1
ATOM 2688 C C . ALA B 1 34 ? -16.75 -28.844 -9.453 1 68.69 34 ALA B C 1
ATOM 2690 O O . ALA B 1 34 ? -17.453 -27.875 -9.125 1 68.69 34 ALA B O 1
ATOM 2691 N N . VAL B 1 35 ? -15.484 -28.672 -9.875 1 83.06 35 VAL B N 1
ATOM 2692 C CA . VAL B 1 35 ? -14.922 -27.375 -10.258 1 83.06 35 VAL B CA 1
ATOM 2693 C C . VAL B 1 35 ? -15.414 -27 -11.656 1 83.06 35 VAL B C 1
ATOM 2695 O O . VAL B 1 35 ? -15.297 -27.797 -12.594 1 83.06 35 VAL B O 1
ATOM 2698 N N . LYS B 1 36 ? -16.109 -25.844 -11.742 1 88.56 36 LYS B N 1
ATOM 2699 C CA . LYS B 1 36 ? -16.609 -25.359 -13.031 1 88.56 36 LYS B CA 1
ATOM 2700 C C . LYS B 1 36 ? -15.477 -24.75 -13.859 1 88.56 36 LYS B C 1
ATOM 2702 O O . LYS B 1 36 ? -14.656 -24 -13.344 1 88.56 36 LYS B O 1
ATOM 2707 N N . THR B 1 37 ? -15.461 -25.156 -15.141 1 94.19 37 THR B N 1
ATOM 2708 C CA . THR B 1 37 ? -14.508 -24.578 -16.078 1 94.19 37 THR B CA 1
ATOM 2709 C C . THR B 1 37 ? -14.695 -23.062 -16.188 1 94.19 37 THR B C 1
ATOM 2711 O O . THR B 1 37 ? -15.82 -22.578 -16.359 1 94.19 37 THR B O 1
ATOM 2714 N N . PRO B 1 38 ? -13.648 -22.328 -16.047 1 97.56 38 PRO B N 1
ATOM 2715 C CA . PRO B 1 38 ? -13.82 -20.875 -16.203 1 97.56 38 PRO B CA 1
ATOM 2716 C C . PRO B 1 38 ? -14.117 -20.484 -17.656 1 97.56 38 PRO B C 1
ATOM 2718 O O . PRO B 1 38 ? -13.602 -21.094 -18.578 1 97.56 38 PRO B O 1
ATOM 2721 N N . LYS B 1 39 ? -14.883 -19.453 -17.812 1 97.38 39 LYS B N 1
ATOM 2722 C CA . LYS B 1 39 ? -15.336 -19.031 -19.125 1 97.38 39 LYS B CA 1
ATOM 2723 C C . LYS B 1 39 ? -14.164 -18.562 -19.984 1 97.38 39 LYS B C 1
ATOM 2725 O O . LYS B 1 39 ? -13.234 -17.922 -19.484 1 97.38 39 LYS B O 1
ATOM 2730 N N . GLY B 1 40 ? -14.195 -18.891 -21.281 1 96.62 40 GLY B N 1
ATOM 2731 C CA . GLY B 1 40 ? -13.297 -18.297 -22.25 1 96.62 40 GLY B CA 1
ATOM 2732 C C . GLY B 1 40 ? -12.008 -19.094 -22.422 1 96.62 40 GLY B C 1
ATOM 2733 O O . GLY B 1 40 ? -11.156 -18.734 -23.234 1 96.62 40 GLY B O 1
ATOM 2734 N N . SER B 1 41 ? -11.828 -20.156 -21.672 1 97.38 41 SER B N 1
ATOM 2735 C CA . SER B 1 41 ? -10.625 -20.969 -21.875 1 97.38 41 SER B CA 1
ATOM 2736 C C . SER B 1 41 ? -10.664 -21.688 -23.219 1 97.38 41 SER B C 1
ATOM 2738 O O . SER B 1 41 ? -11.727 -22.172 -23.641 1 97.38 41 SER B O 1
ATOM 2740 N N . GLU B 1 42 ? -9.539 -21.828 -23.828 1 96.56 42 GLU B N 1
ATOM 2741 C CA . GLU B 1 42 ? -9.477 -22.453 -25.141 1 96.56 42 GLU B CA 1
ATOM 2742 C C . GLU B 1 42 ? -9.242 -23.953 -25.031 1 96.56 42 GLU B C 1
ATOM 2744 O O . GLU B 1 42 ? -9.695 -24.719 -25.891 1 96.56 42 GLU B O 1
ATOM 2749 N N . ARG B 1 43 ? -8.469 -24.391 -24.094 1 96.06 43 ARG B N 1
ATOM 2750 C CA . ARG B 1 43 ? -8.203 -25.812 -23.891 1 96.06 43 ARG B CA 1
ATOM 2751 C C . ARG B 1 43 ? -7.848 -26.094 -22.422 1 96.06 43 ARG B C 1
ATOM 2753 O O . ARG B 1 43 ? -7.551 -25.156 -21.672 1 96.06 43 ARG B O 1
ATOM 2760 N N . THR B 1 44 ? -7.898 -27.328 -22.141 1 97.69 44 THR B N 1
ATOM 2761 C CA . THR B 1 44 ? -7.582 -27.812 -20.812 1 97.69 44 THR B CA 1
ATOM 2762 C C . THR B 1 44 ? -6.395 -28.766 -20.844 1 97.69 44 THR B C 1
ATOM 2764 O O . THR B 1 44 ? -6.324 -29.641 -21.703 1 97.69 44 THR B O 1
ATOM 2767 N N . VAL B 1 45 ? -5.492 -28.562 -19.969 1 98.19 45 VAL B N 1
ATOM 2768 C CA . VAL B 1 45 ? -4.32 -29.422 -19.828 1 98.19 45 VAL B CA 1
ATOM 2769 C C . VAL B 1 45 ? -4.402 -30.203 -18.531 1 98.19 45 VAL B C 1
ATOM 2771 O O . VAL B 1 45 ? -4.559 -29.625 -17.453 1 98.19 45 VAL B O 1
ATOM 2774 N N . VAL B 1 46 ? -4.309 -31.484 -18.625 1 98.25 46 VAL B N 1
ATOM 2775 C CA . VAL B 1 46 ? -4.121 -32.312 -17.453 1 98.25 46 VAL B CA 1
ATOM 2776 C C . VAL B 1 46 ? -2.652 -32.312 -17.031 1 98.25 46 VAL B C 1
ATOM 2778 O O . VAL B 1 46 ? -1.777 -32.688 -17.812 1 98.25 46 VAL B O 1
ATOM 2781 N N . LEU B 1 47 ? -2.357 -31.969 -15.789 1 98.38 47 LEU B N 1
ATOM 2782 C CA . LEU B 1 47 ? -0.976 -31.719 -15.391 1 98.38 47 LEU B CA 1
ATOM 2783 C C . LEU B 1 47 ? -0.202 -33.031 -15.266 1 98.38 47 LEU B C 1
ATOM 2785 O O . LEU B 1 47 ? 1.005 -33.062 -15.523 1 98.38 47 LEU B O 1
ATOM 2789 N N . TRP B 1 48 ? -0.92 -34.062 -14.852 1 98.06 48 TRP B N 1
ATOM 2790 C CA . TRP B 1 48 ? -0.354 -35.406 -14.766 1 98.06 48 TRP B CA 1
ATOM 2791 C C . TRP B 1 48 ? -1.246 -36.438 -15.469 1 98.06 48 TRP B C 1
ATOM 2793 O O . TRP B 1 48 ? -2.053 -37.094 -14.828 1 98.06 48 TRP B O 1
ATOM 2803 N N . PRO B 1 49 ? -1.018 -36.625 -16.734 1 96.25 49 PRO B N 1
ATOM 2804 C CA . PRO B 1 49 ? -1.881 -37.5 -17.5 1 96.25 49 PRO B CA 1
ATOM 2805 C C . PRO B 1 49 ? -1.849 -38.938 -16.969 1 96.25 49 PRO B C 1
ATOM 2807 O O . PRO B 1 49 ? -2.803 -39.719 -17.172 1 96.25 49 PRO B O 1
ATOM 2810 N N . ASN B 1 50 ? -0.745 -39.344 -16.312 1 94.94 50 ASN B N 1
ATOM 2811 C CA . ASN B 1 50 ? -0.617 -40.719 -15.805 1 94.94 50 ASN B CA 1
ATOM 2812 C C . ASN B 1 50 ? -0.887 -40.781 -14.305 1 94.94 50 ASN B C 1
ATOM 2814 O O . ASN B 1 50 ? -0.511 -41.75 -13.648 1 94.94 50 ASN B O 1
ATOM 2818 N N . GLY B 1 51 ? -1.431 -39.719 -13.758 1 96.69 51 GLY B N 1
ATOM 2819 C CA . GLY B 1 51 ? -1.746 -39.688 -12.344 1 96.69 51 GLY B CA 1
ATOM 2820 C C . GLY B 1 51 ? -0.835 -38.75 -11.547 1 96.69 51 GLY B C 1
ATOM 2821 O O . GLY B 1 51 ? 0.39 -38.875 -11.641 1 96.69 51 GLY B O 1
ATOM 2822 N N . ALA B 1 52 ? -1.462 -37.969 -10.758 1 97.75 52 ALA B N 1
ATOM 2823 C CA . ALA B 1 52 ? -0.707 -37 -9.945 1 97.75 52 ALA B CA 1
ATOM 2824 C C . ALA B 1 52 ? -0.04 -37.688 -8.758 1 97.75 52 ALA B C 1
ATOM 2826 O O . ALA B 1 52 ? -0.538 -38.719 -8.266 1 97.75 52 ALA B O 1
ATOM 2827 N N . PRO B 1 53 ? 1.152 -37.125 -8.352 1 97.19 53 PRO B N 1
ATOM 2828 C CA . PRO B 1 53 ? 1.774 -37.688 -7.156 1 97.19 53 PRO B CA 1
ATOM 2829 C C . PRO B 1 53 ? 0.833 -37.719 -5.953 1 97.19 53 PRO B C 1
ATOM 2831 O O . PRO B 1 53 ? 0.251 -36.688 -5.602 1 97.19 53 PRO B O 1
ATOM 2834 N N . GLY B 1 54 ? 0.657 -38.875 -5.355 1 96.88 54 GLY B N 1
ATOM 2835 C CA . GLY B 1 54 ? -0.157 -39.031 -4.156 1 96.88 54 GLY B CA 1
ATOM 2836 C C . GLY B 1 54 ? -1.645 -39.062 -4.449 1 96.88 54 GLY B C 1
ATOM 2837 O O . GLY B 1 54 ? -2.467 -38.969 -3.535 1 96.88 54 GLY B O 1
ATOM 2838 N N . ALA B 1 55 ? -2.033 -39.219 -5.652 1 96.75 55 ALA B N 1
ATOM 2839 C CA . ALA B 1 55 ? -3.451 -39.25 -6.004 1 96.75 55 ALA B CA 1
ATOM 2840 C C . ALA B 1 55 ? -4.168 -40.375 -5.281 1 96.75 55 ALA B C 1
ATOM 2842 O O . ALA B 1 55 ? -3.641 -41.5 -5.188 1 96.75 55 ALA B O 1
ATOM 2843 N N . LEU B 1 56 ? -5.391 -40.062 -4.816 1 96.12 56 LEU B N 1
ATOM 2844 C CA . LEU B 1 56 ? -6.18 -41.031 -4.055 1 96.12 56 LEU B CA 1
ATOM 2845 C C . LEU B 1 56 ? -7.254 -41.656 -4.934 1 96.12 56 LEU B C 1
ATOM 2847 O O . LEU B 1 56 ? -8.008 -42.531 -4.469 1 96.12 56 LEU B O 1
ATOM 2851 N N . GLY B 1 57 ? -7.336 -41.25 -6.168 1 95.06 57 GLY B N 1
ATOM 2852 C CA . GLY B 1 57 ? -8.305 -41.75 -7.133 1 95.06 57 GLY B CA 1
ATOM 2853 C C . GLY B 1 57 ? -8.102 -41.188 -8.523 1 95.06 57 GLY B C 1
ATOM 2854 O O . GLY B 1 57 ? -7.008 -40.719 -8.867 1 95.06 57 GLY B O 1
ATOM 2855 N N . LYS B 1 58 ? -9.18 -41.312 -9.312 1 93.69 58 LYS B N 1
ATOM 2856 C CA . LYS B 1 58 ? -9.094 -40.875 -10.703 1 93.69 58 LYS B CA 1
ATOM 2857 C C . LYS B 1 58 ? -10.219 -39.906 -11.031 1 93.69 58 LYS B C 1
ATOM 2859 O O . LYS B 1 58 ? -10.414 -39.531 -12.195 1 93.69 58 LYS B O 1
ATOM 2864 N N . GLY B 1 59 ? -10.914 -39.531 -10.047 1 93.06 59 GLY B N 1
ATOM 2865 C CA . GLY B 1 59 ? -12 -38.594 -10.258 1 93.06 59 GLY B CA 1
ATOM 2866 C C . GLY B 1 59 ? -11.523 -37.156 -10.484 1 93.06 59 GLY B C 1
ATOM 2867 O O . GLY B 1 59 ? -10.328 -36.875 -10.422 1 93.06 59 GLY B O 1
ATOM 2868 N N . GLU B 1 60 ? -12.445 -36.344 -10.742 1 92.75 60 GLU B N 1
ATOM 2869 C CA . GLU B 1 60 ? -12.141 -34.938 -11.047 1 92.75 60 GLU B CA 1
ATOM 2870 C C . GLU B 1 60 ? -11.305 -34.312 -9.945 1 92.75 60 GLU B C 1
ATOM 2872 O O . GLU B 1 60 ? -10.398 -33.5 -10.227 1 92.75 60 GLU B O 1
ATOM 2877 N N . ALA B 1 61 ? -11.594 -34.594 -8.734 1 94.19 61 ALA B N 1
ATOM 2878 C CA . ALA B 1 61 ? -10.922 -34 -7.582 1 94.19 61 ALA B CA 1
ATOM 2879 C C . ALA B 1 61 ? -9.469 -34.469 -7.496 1 94.19 61 ALA B C 1
ATOM 2881 O O . ALA B 1 61 ? -8.664 -33.875 -6.762 1 94.19 61 ALA B O 1
ATOM 2882 N N . ASP B 1 62 ? -9.109 -35.5 -8.211 1 96.56 62 ASP B N 1
ATOM 2883 C CA . ASP B 1 62 ? -7.785 -36.125 -8.133 1 96.56 62 ASP B CA 1
ATOM 2884 C C . ASP B 1 62 ? -6.883 -35.594 -9.258 1 96.56 62 ASP B C 1
ATOM 2886 O O . ASP B 1 62 ? -5.699 -35.938 -9.312 1 96.56 62 ASP B O 1
ATOM 2890 N N . VAL B 1 63 ? -7.457 -34.781 -10.133 1 97.31 63 VAL B N 1
ATOM 2891 C CA . VAL B 1 63 ? -6.773 -34.469 -11.383 1 97.31 63 VAL B CA 1
ATOM 2892 C C . VAL B 1 63 ? -6.574 -32.969 -11.5 1 97.31 63 VAL B C 1
ATOM 2894 O O . VAL B 1 63 ? -7.457 -32.25 -11.984 1 97.31 63 VAL B O 1
ATOM 2897 N N . PRO B 1 64 ? -5.414 -32.438 -11.086 1 98.25 64 PRO B N 1
ATOM 2898 C CA . PRO B 1 64 ? -5.148 -31 -11.297 1 98.25 64 PRO B CA 1
ATOM 2899 C C . PRO B 1 64 ? -5.02 -30.641 -12.773 1 98.25 64 PRO B C 1
ATOM 2901 O O . PRO B 1 64 ? -4.488 -31.422 -13.562 1 98.25 64 PRO B O 1
ATOM 2904 N N . LYS B 1 65 ? -5.531 -29.469 -13.102 1 98.56 65 LYS B N 1
ATOM 2905 C CA . LYS B 1 65 ? -5.633 -29.047 -14.5 1 98.56 65 LYS B CA 1
ATOM 2906 C C . LYS B 1 65 ? -5.203 -27.594 -14.672 1 98.56 65 LYS B C 1
ATOM 2908 O O . LYS B 1 65 ? -5.176 -26.828 -13.703 1 98.56 65 LYS B O 1
ATOM 2913 N N . LEU B 1 66 ? -4.844 -27.297 -15.875 1 98.5 66 LEU B N 1
ATOM 2914 C CA . LEU B 1 66 ? -4.57 -25.938 -16.328 1 98.5 66 LEU B CA 1
ATOM 2915 C C . LEU B 1 66 ? -5.5 -25.547 -17.469 1 98.5 66 LEU B C 1
ATOM 2917 O O . LEU B 1 66 ? -5.594 -26.266 -18.469 1 98.5 66 LEU B O 1
ATOM 2921 N N . TYR B 1 67 ? -6.227 -24.438 -17.281 1 98.75 67 TYR B N 1
ATOM 2922 C CA . TYR B 1 67 ? -7.051 -23.875 -18.344 1 98.75 67 TYR B CA 1
ATOM 2923 C C . TYR B 1 67 ? -6.305 -22.781 -19.078 1 98.75 67 TYR B C 1
ATOM 2925 O O . TYR B 1 67 ? -5.828 -21.812 -18.469 1 98.75 67 TYR B O 1
ATOM 2933 N N . VAL B 1 68 ? -6.258 -22.859 -20.422 1 98.5 68 VAL B N 1
ATOM 2934 C CA . VAL B 1 68 ? -5.328 -22.047 -21.203 1 98.5 68 VAL B CA 1
ATOM 2935 C C . VAL B 1 68 ? -6.082 -20.906 -21.891 1 98.5 68 VAL B C 1
ATOM 2937 O O . VAL B 1 68 ? -7.133 -21.125 -22.5 1 98.5 68 VAL B O 1
ATOM 2940 N N . TYR B 1 69 ? -5.578 -19.719 -21.75 1 98 69 TYR B N 1
ATOM 2941 C CA . TYR B 1 69 ? -6.008 -18.5 -22.422 1 98 69 TYR B CA 1
ATOM 2942 C C . TYR B 1 69 ? -4.871 -17.906 -23.234 1 98 69 TYR B C 1
ATOM 2944 O O . TYR B 1 69 ? -4.137 -17.047 -22.75 1 98 69 TYR B O 1
ATOM 2952 N N . PRO B 1 70 ? -4.723 -18.312 -24.438 1 96.06 70 PRO B N 1
ATOM 2953 C CA . PRO B 1 70 ? -3.617 -17.781 -25.234 1 96.06 70 PRO B CA 1
ATOM 2954 C C . PRO B 1 70 ? -3.801 -16.297 -25.578 1 96.06 70 PRO B C 1
ATOM 2956 O O . PRO B 1 70 ? -4.922 -15.867 -25.859 1 96.06 70 PRO B O 1
ATOM 2959 N N . ALA B 1 71 ? -2.721 -15.562 -25.438 1 90.38 71 ALA B N 1
ATOM 2960 C CA . ALA B 1 71 ? -2.771 -14.18 -25.891 1 90.38 71 ALA B CA 1
ATOM 2961 C C . ALA B 1 71 ? -2.893 -14.109 -27.422 1 90.38 71 ALA B C 1
ATOM 2963 O O . ALA B 1 71 ? -2.441 -15.016 -28.125 1 90.38 71 ALA B O 1
ATOM 2964 N N . THR B 1 72 ? -3.564 -12.945 -27.719 1 80.75 72 THR B N 1
ATOM 2965 C CA . THR B 1 72 ? -3.682 -12.758 -29.156 1 80.75 72 THR B CA 1
ATOM 2966 C C . THR B 1 72 ? -2.471 -12 -29.703 1 80.75 72 THR B C 1
ATOM 2968 O O . THR B 1 72 ? -1.828 -11.242 -28.984 1 80.75 72 THR B O 1
ATOM 2971 N N . GLY B 1 73 ? -2.125 -12.25 -30.828 1 73.75 73 GLY B N 1
ATOM 2972 C CA . GLY B 1 73 ? -1.075 -11.5 -31.5 1 73.75 73 GLY B CA 1
ATOM 2973 C C . GLY B 1 73 ? 0.204 -12.297 -31.672 1 73.75 73 GLY B C 1
ATOM 2974 O O . GLY B 1 73 ? 0.304 -13.43 -31.203 1 73.75 73 GLY B O 1
ATOM 2975 N N . ALA B 1 74 ? 1.072 -11.641 -32.375 1 74.38 74 ALA B N 1
ATOM 2976 C CA . ALA B 1 74 ? 2.344 -12.273 -32.719 1 74.38 74 ALA B CA 1
ATOM 2977 C C . ALA B 1 74 ? 3.422 -11.914 -31.703 1 74.38 74 ALA B C 1
ATOM 2979 O O . ALA B 1 74 ? 3.297 -10.922 -30.984 1 74.38 74 ALA B O 1
ATOM 2980 N N . GLY B 1 75 ? 4.301 -12.828 -31.438 1 82.06 75 GLY B N 1
ATOM 2981 C CA . GLY B 1 75 ? 5.492 -12.539 -30.641 1 82.06 75 GLY B CA 1
ATOM 2982 C C . GLY B 1 75 ? 5.531 -13.297 -29.328 1 82.06 75 GLY B C 1
ATOM 2983 O O . GLY B 1 75 ? 4.559 -13.961 -28.953 1 82.06 75 GLY B O 1
ATOM 2984 N N . VAL B 1 76 ? 6.684 -13.234 -28.781 1 85 76 VAL B N 1
ATOM 2985 C CA . VAL B 1 76 ? 6.938 -13.875 -27.484 1 85 76 VAL B CA 1
ATOM 2986 C C . VAL B 1 76 ? 6.391 -13 -26.359 1 85 76 VAL B C 1
ATOM 2988 O O . VAL B 1 76 ? 6.684 -11.805 -26.297 1 85 76 VAL B O 1
ATOM 2991 N N . ARG B 1 77 ? 5.539 -13.648 -25.547 1 92.31 77 ARG B N 1
ATOM 2992 C CA . ARG B 1 77 ? 4.809 -12.906 -24.516 1 92.31 77 ARG B CA 1
ATOM 2993 C C . ARG B 1 77 ? 5.109 -13.453 -23.125 1 92.31 77 ARG B C 1
ATOM 2995 O O . ARG B 1 77 ? 5.711 -14.523 -23 1 92.31 77 ARG B O 1
ATOM 3002 N N . SER B 1 78 ? 4.754 -12.633 -22.172 1 97.62 78 SER B N 1
ATOM 3003 C CA . SER B 1 78 ? 4.75 -13.125 -20.797 1 97.62 78 SER B CA 1
ATOM 3004 C C . SER B 1 78 ? 3.557 -14.047 -20.547 1 97.62 78 SER B C 1
ATOM 3006 O O . SER B 1 78 ? 2.607 -14.062 -21.328 1 97.62 78 SER B O 1
ATOM 3008 N N . ALA B 1 79 ? 3.627 -14.812 -19.531 1 98.69 79 ALA B N 1
ATOM 3009 C CA . ALA B 1 79 ? 2.525 -15.656 -19.078 1 98.69 79 ALA B CA 1
ATOM 3010 C C . ALA B 1 79 ? 2.262 -15.469 -17.594 1 98.69 79 ALA B C 1
ATOM 3012 O O . ALA B 1 79 ? 3.186 -15.195 -16.828 1 98.69 79 ALA B O 1
ATOM 3013 N N . VAL B 1 80 ? 1.021 -15.578 -17.281 1 98.94 80 VAL B N 1
ATOM 3014 C CA . VAL B 1 80 ? 0.636 -15.539 -15.875 1 98.94 80 VAL B CA 1
ATOM 3015 C C . VAL B 1 80 ? -0.267 -16.734 -15.555 1 98.94 80 VAL B C 1
ATOM 3017 O O . VAL B 1 80 ? -1.229 -17 -16.281 1 98.94 80 VAL B O 1
ATOM 3020 N N . ILE B 1 81 ? 0.098 -17.484 -14.539 1 99 81 ILE B N 1
ATOM 3021 C CA . ILE B 1 81 ? -0.757 -18.531 -14 1 99 81 ILE B CA 1
ATOM 3022 C C . ILE B 1 81 ? -1.595 -17.984 -12.852 1 99 81 ILE B C 1
ATOM 3024 O O . ILE B 1 81 ? -1.056 -17.609 -11.805 1 99 81 ILE B O 1
ATOM 3028 N N . VAL B 1 82 ? -2.887 -17.953 -13.078 1 98.94 82 VAL B N 1
ATOM 3029 C CA . VAL B 1 82 ? -3.818 -17.469 -12.062 1 98.94 82 VAL B CA 1
ATOM 3030 C C . VAL B 1 82 ? -4.191 -18.609 -11.117 1 98.94 82 VAL B C 1
ATOM 3032 O O . VAL B 1 82 ? -4.496 -19.719 -11.57 1 98.94 82 VAL B O 1
ATOM 3035 N N . MET B 1 83 ? -4.141 -18.312 -9.797 1 98.88 83 MET B N 1
ATOM 3036 C CA . MET B 1 83 ? -4.422 -19.281 -8.75 1 98.88 83 MET B CA 1
ATOM 3037 C C . MET B 1 83 ? -5.629 -18.859 -7.922 1 98.88 83 MET B C 1
ATOM 3039 O O . MET B 1 83 ? -5.496 -18.062 -6.98 1 98.88 83 MET B O 1
ATOM 3043 N N . PRO B 1 84 ? -6.773 -19.5 -8.18 1 98.69 84 PRO B N 1
ATOM 3044 C CA . PRO B 1 84 ? -8.016 -19.094 -7.52 1 98.69 84 PRO B CA 1
ATOM 3045 C C . PRO B 1 84 ? -7.98 -19.312 -6.012 1 98.69 84 PRO B C 1
ATOM 3047 O O . PRO B 1 84 ? -7.312 -20.25 -5.539 1 98.69 84 PRO B O 1
ATOM 3050 N N . GLY B 1 85 ? -8.719 -18.453 -5.328 1 97.38 85 GLY B N 1
ATOM 3051 C CA . GLY B 1 85 ? -8.922 -18.672 -3.902 1 97.38 85 GLY B CA 1
ATOM 3052 C C . GLY B 1 85 ? -10 -19.688 -3.598 1 97.38 85 GLY B C 1
ATOM 3053 O O . GLY B 1 85 ? -10.477 -20.375 -4.5 1 97.38 85 GLY B O 1
ATOM 3054 N N . GLY B 1 86 ? -10.273 -19.766 -2.242 1 95.69 86 GLY B N 1
ATOM 3055 C CA . GLY B 1 86 ? -11.289 -20.703 -1.79 1 95.69 86 GLY B CA 1
ATOM 3056 C C . GLY B 1 86 ? -10.875 -21.469 -0.549 1 95.69 86 GLY B C 1
ATOM 3057 O O . GLY B 1 86 ? -11.414 -22.547 -0.275 1 95.69 86 GLY B O 1
ATOM 3058 N N . GLY B 1 87 ? -9.945 -21.031 0.132 1 95.5 87 GLY B N 1
ATOM 3059 C CA . GLY B 1 87 ? -9.578 -21.547 1.438 1 95.5 87 GLY B CA 1
ATOM 3060 C C . GLY B 1 87 ? -8.977 -22.938 1.378 1 95.5 87 GLY B C 1
ATOM 3061 O O . GLY B 1 87 ? -9.055 -23.703 2.346 1 95.5 87 GLY B O 1
ATOM 3062 N N . TYR B 1 88 ? -8.539 -23.344 0.201 1 96.75 88 TYR B N 1
ATOM 3063 C CA . TYR B 1 88 ? -8.016 -24.672 -0.059 1 96.75 88 TYR B CA 1
ATOM 3064 C C . TYR B 1 88 ? -9.117 -25.719 0.1 1 96.75 88 TYR B C 1
ATOM 3066 O O . TYR B 1 88 ? -8.828 -26.906 0.35 1 96.75 88 TYR B O 1
ATOM 3074 N N . ARG B 1 89 ? -10.398 -25.297 0.003 1 95.12 89 ARG B N 1
ATOM 3075 C CA . ARG B 1 89 ? -11.531 -26.203 0.064 1 95.12 89 ARG B CA 1
ATOM 3076 C C . ARG B 1 89 ? -12.398 -26.094 -1.186 1 95.12 89 ARG B C 1
ATOM 3078 O O . ARG B 1 89 ? -13.164 -27 -1.507 1 95.12 89 ARG B O 1
ATOM 3085 N N . ASN B 1 90 ? -12.359 -25.016 -1.717 1 95.31 90 ASN B N 1
ATOM 3086 C CA . ASN B 1 90 ? -13.016 -24.719 -2.984 1 95.31 90 ASN B CA 1
ATOM 3087 C C . ASN B 1 90 ? -12.125 -23.875 -3.891 1 95.31 90 ASN B C 1
ATOM 3089 O O . ASN B 1 90 ? -11 -23.531 -3.52 1 95.31 90 ASN B O 1
ATOM 3093 N N . LEU B 1 91 ? -12.602 -23.641 -5.16 1 97.56 91 LEU B N 1
ATOM 3094 C CA . LEU B 1 91 ? -11.875 -22.781 -6.082 1 97.56 91 LEU B CA 1
ATOM 3095 C C . LEU B 1 91 ? -12.812 -21.75 -6.711 1 97.56 91 LEU B C 1
ATOM 3097 O O . LEU B 1 91 ? -13.805 -22.109 -7.355 1 97.56 91 LEU B O 1
ATOM 3101 N N . SER B 1 92 ? -12.516 -20.453 -6.473 1 97.44 92 SER B N 1
ATOM 3102 C CA . SER B 1 92 ? -13.227 -19.406 -7.18 1 97.44 92 SER B CA 1
ATOM 3103 C C . SER B 1 92 ? -12.719 -19.25 -8.609 1 97.44 92 SER B C 1
ATOM 3105 O O . SER B 1 92 ? -12 -18.297 -8.93 1 97.44 92 SER B O 1
ATOM 3107 N N . MET B 1 93 ? -13.219 -20.109 -9.523 1 97.94 93 MET B N 1
ATOM 3108 C CA . MET B 1 93 ? -12.625 -20.328 -10.836 1 97.94 93 MET B CA 1
ATOM 3109 C C . MET B 1 93 ? -12.93 -19.156 -11.773 1 97.94 93 MET B C 1
ATOM 3111 O O . MET B 1 93 ? -12.188 -18.922 -12.727 1 97.94 93 MET B O 1
ATOM 3115 N N . GLU B 1 94 ? -13.992 -18.438 -11.547 1 98 94 GLU B N 1
ATOM 3116 C CA . GLU B 1 94 ? -14.336 -17.328 -12.445 1 98 94 GLU B CA 1
ATOM 3117 C C . GLU B 1 94 ? -13.906 -15.992 -11.859 1 98 94 GLU B C 1
ATOM 3119 O O . GLU B 1 94 ? -12.992 -15.344 -12.375 1 98 94 GLU B O 1
ATOM 3124 N N . LYS B 1 95 ? -14.312 -15.602 -10.672 1 97.38 95 LYS B N 1
ATOM 3125 C CA . LYS B 1 95 ? -14.102 -14.289 -10.062 1 97.38 95 LYS B CA 1
ATOM 3126 C C . LYS B 1 95 ? -12.641 -14.094 -9.68 1 97.38 95 LYS B C 1
ATOM 3128 O O . LYS B 1 95 ? -12.156 -12.961 -9.617 1 97.38 95 LYS B O 1
ATOM 3133 N N . GLU B 1 96 ? -11.961 -15.148 -9.445 1 98.31 96 GLU B N 1
ATOM 3134 C CA . GLU B 1 96 ? -10.539 -15.172 -9.102 1 98.31 96 GLU B CA 1
ATOM 3135 C C . GLU B 1 96 ? -9.766 -16.125 -10.008 1 98.31 96 GLU B C 1
ATOM 3137 O O . GLU B 1 96 ? -8.891 -16.859 -9.547 1 98.31 96 GLU B O 1
ATOM 3142 N N . GLY B 1 97 ? -10.188 -16.172 -11.258 1 98.56 97 GLY B N 1
ATOM 3143 C CA . GLY B 1 97 ? -9.633 -17.031 -12.297 1 98.56 97 GLY B CA 1
ATOM 3144 C C . GLY B 1 97 ? -9.883 -16.516 -13.695 1 98.56 97 GLY B C 1
ATOM 3145 O O . GLY B 1 97 ? -9.07 -15.742 -14.234 1 98.56 97 GLY B O 1
ATOM 3146 N N . GLY B 1 98 ? -11.047 -16.859 -14.242 1 98.69 98 GLY B N 1
ATOM 3147 C CA . GLY B 1 98 ? -11.391 -16.5 -15.609 1 98.69 98 GLY B CA 1
ATOM 3148 C C . GLY B 1 98 ? -11.383 -15.008 -15.852 1 98.69 98 GLY B C 1
ATOM 3149 O O . GLY B 1 98 ? -10.906 -14.547 -16.891 1 98.69 98 GLY B O 1
ATOM 3150 N N . ASP B 1 99 ? -11.891 -14.188 -14.938 1 98.5 99 ASP B N 1
ATOM 3151 C CA . ASP B 1 99 ? -11.914 -12.734 -15.086 1 98.5 99 ASP B CA 1
ATOM 3152 C C . ASP B 1 99 ? -10.508 -12.172 -15.25 1 98.5 99 ASP B C 1
ATOM 3154 O O . ASP B 1 99 ? -10.258 -11.352 -16.141 1 98.5 99 ASP B O 1
ATOM 3158 N N . GLU B 1 100 ? -9.625 -12.633 -14.438 1 98.62 100 GLU B N 1
ATOM 3159 C CA . GLU B 1 100 ? -8.234 -12.172 -14.492 1 98.62 100 GLU B CA 1
ATOM 3160 C C . GLU B 1 100 ? -7.543 -12.664 -15.766 1 98.62 100 GLU B C 1
ATOM 3162 O O . GLU B 1 100 ? -6.773 -11.922 -16.375 1 98.62 100 GLU B O 1
ATOM 3167 N N . ALA B 1 101 ? -7.836 -13.898 -16.125 1 98.69 101 ALA B N 1
ATOM 3168 C CA . ALA B 1 101 ? -7.227 -14.461 -17.328 1 98.69 101 ALA B CA 1
ATOM 3169 C C . ALA B 1 101 ? -7.625 -13.672 -18.562 1 98.69 101 ALA B C 1
ATOM 3171 O O . ALA B 1 101 ? -6.781 -13.352 -19.406 1 98.69 101 ALA B O 1
ATOM 3172 N N . ARG B 1 102 ? -8.852 -13.375 -18.703 1 98 102 ARG B N 1
ATOM 3173 C CA . ARG B 1 102 ? -9.328 -12.602 -19.844 1 98 102 ARG B CA 1
ATOM 3174 C C . ARG B 1 102 ? -8.75 -11.195 -19.844 1 98 102 ARG B C 1
ATOM 3176 O O . ARG B 1 102 ? -8.375 -10.664 -20.891 1 98 102 ARG B O 1
ATOM 3183 N N . TRP B 1 103 ? -8.664 -10.562 -18.672 1 97.5 103 TRP B N 1
ATOM 3184 C CA . TRP B 1 103 ? -8.055 -9.242 -18.547 1 97.5 103 TRP B CA 1
ATOM 3185 C C . TRP B 1 103 ? -6.602 -9.273 -19.016 1 97.5 103 TRP B C 1
ATOM 3187 O O . TRP B 1 103 ? -6.156 -8.391 -19.75 1 97.5 103 TRP B O 1
ATOM 3197 N N . LEU B 1 104 ? -5.883 -10.273 -18.594 1 97.94 104 LEU B N 1
ATOM 3198 C CA . LEU B 1 104 ? -4.492 -10.445 -19.016 1 97.94 104 LEU B CA 1
ATOM 3199 C C . LEU B 1 104 ? -4.391 -10.586 -20.531 1 97.94 104 LEU B C 1
ATOM 3201 O O . LEU B 1 104 ? -3.525 -9.969 -21.156 1 97.94 104 LEU B O 1
ATOM 3205 N N . ASN B 1 105 ? -5.254 -11.344 -21.062 1 96.19 105 ASN B N 1
ATOM 3206 C CA . ASN B 1 105 ? -5.27 -11.531 -22.516 1 96.19 105 ASN B CA 1
ATOM 3207 C C . ASN B 1 105 ? -5.488 -10.211 -23.25 1 96.19 105 ASN B C 1
ATOM 3209 O O . ASN B 1 105 ? -4.836 -9.938 -24.25 1 96.19 105 ASN B O 1
ATOM 3213 N N . GLU B 1 106 ? -6.387 -9.453 -22.734 1 93.81 106 GLU B N 1
ATOM 3214 C CA . GLU B 1 106 ? -6.676 -8.148 -23.312 1 93.81 106 GLU B CA 1
ATOM 3215 C C . GLU B 1 106 ? -5.441 -7.258 -23.312 1 93.81 106 GLU B C 1
ATOM 3217 O O . GLU B 1 106 ? -5.348 -6.316 -24.109 1 93.81 106 GLU B O 1
ATOM 3222 N N . HIS B 1 107 ? -4.508 -7.617 -22.484 1 94.69 107 HIS B N 1
ATOM 3223 C CA . HIS B 1 107 ? -3.295 -6.816 -22.375 1 94.69 107 HIS B CA 1
ATOM 3224 C C . HIS B 1 107 ? -2.098 -7.539 -22.969 1 94.69 107 HIS B C 1
ATOM 3226 O O . HIS B 1 107 ? -0.948 -7.199 -22.672 1 94.69 107 HIS B O 1
ATOM 3232 N N . GLY B 1 108 ? -2.338 -8.586 -23.719 1 94.62 108 GLY B N 1
ATOM 3233 C CA . GLY B 1 108 ? -1.305 -9.258 -24.484 1 94.62 108 GLY B CA 1
ATOM 3234 C C . GLY B 1 108 ? -0.499 -10.25 -23.672 1 94.62 108 GLY B C 1
ATOM 3235 O O . GLY B 1 108 ? 0.631 -10.586 -24.031 1 94.62 108 GLY B O 1
ATOM 3236 N N . VAL B 1 109 ? -1.009 -10.727 -22.609 1 97.44 109 VAL B N 1
ATOM 3237 C CA . VAL B 1 109 ? -0.337 -11.688 -21.734 1 97.44 109 VAL B CA 1
ATOM 3238 C C . VAL B 1 109 ? -1.057 -13.039 -21.812 1 97.44 109 VAL B C 1
ATOM 3240 O O . VAL B 1 109 ? -2.283 -13.094 -21.719 1 97.44 109 VAL B O 1
ATOM 3243 N N . THR B 1 110 ? -0.337 -14.109 -22.125 1 98 110 THR B N 1
ATOM 3244 C CA . THR B 1 110 ? -0.935 -15.438 -22.047 1 98 110 THR B CA 1
ATOM 3245 C C . THR B 1 110 ? -1.289 -15.781 -20.609 1 98 110 THR B C 1
ATOM 3247 O O . THR B 1 110 ? -0.519 -15.5 -19.688 1 98 110 THR B O 1
ATOM 3250 N N . ALA B 1 111 ? -2.457 -16.375 -20.484 1 98.69 111 ALA B N 1
ATOM 3251 C CA . ALA B 1 111 ? -2.9 -16.656 -19.109 1 98.69 111 ALA B CA 1
ATOM 3252 C C . ALA B 1 111 ? -3.305 -18.125 -18.969 1 98.69 111 ALA B C 1
ATOM 3254 O O . ALA B 1 111 ? -3.637 -18.781 -19.938 1 98.69 111 ALA B O 1
ATOM 3255 N N . PHE B 1 112 ? -3.201 -18.578 -17.75 1 98.88 112 PHE B N 1
ATOM 3256 C CA . PHE B 1 112 ? -3.645 -19.906 -17.328 1 98.88 112 PHE B CA 1
ATOM 3257 C C . PHE B 1 112 ? -4.414 -19.812 -16.016 1 98.88 112 PHE B C 1
ATOM 3259 O O . PHE B 1 112 ? -4.066 -19.016 -15.133 1 98.88 112 PHE B O 1
ATOM 3266 N N . VAL B 1 113 ? -5.43 -20.594 -15.898 1 98.94 113 VAL B N 1
ATOM 3267 C CA . VAL B 1 113 ? -6.094 -20.766 -14.609 1 98.94 113 VAL B CA 1
ATOM 3268 C C . VAL B 1 113 ? -5.828 -22.156 -14.07 1 98.94 113 VAL B C 1
ATOM 3270 O O . VAL B 1 113 ? -6.066 -23.156 -14.758 1 98.94 113 VAL B O 1
ATOM 3273 N N . LEU B 1 114 ? -5.371 -22.219 -12.82 1 98.94 114 LEU B N 1
ATOM 3274 C CA . LEU B 1 114 ? -4.988 -23.5 -12.227 1 98.94 114 LEU B CA 1
ATOM 3275 C C . LEU B 1 114 ? -6.125 -24.078 -11.391 1 98.94 114 LEU B C 1
ATOM 3277 O O . LEU B 1 114 ? -6.668 -23.391 -10.523 1 98.94 114 LEU B O 1
ATOM 3281 N N . GLU B 1 115 ? -6.48 -25.234 -11.711 1 98.75 115 GLU B N 1
ATOM 3282 C CA . GLU B 1 115 ? -7.258 -26.078 -10.82 1 98.75 115 GLU B CA 1
ATOM 3283 C C . GLU B 1 115 ? -6.355 -27 -10.008 1 98.75 115 GLU B C 1
ATOM 3285 O O . GLU B 1 115 ? -5.789 -27.953 -10.547 1 98.75 115 GLU B O 1
ATOM 3290 N N . TYR B 1 116 ? -6.176 -26.656 -8.758 1 98.5 116 TYR B N 1
ATOM 3291 C CA . TYR B 1 116 ? -5.312 -27.469 -7.902 1 98.5 116 TYR B CA 1
ATOM 3292 C C . TYR B 1 116 ? -6.137 -28.297 -6.93 1 98.5 116 TYR B C 1
ATOM 3294 O O . TYR B 1 116 ? -7.324 -28.031 -6.727 1 98.5 116 TYR B O 1
ATOM 3302 N N . ARG B 1 117 ? -5.527 -29.312 -6.387 1 97.94 117 ARG B N 1
ATOM 3303 C CA . ARG B 1 117 ? -6.227 -30.234 -5.504 1 97.94 117 ARG B CA 1
ATOM 3304 C C . ARG B 1 117 ? -6.48 -29.609 -4.137 1 97.94 117 ARG B C 1
ATOM 3306 O O . ARG B 1 117 ? -5.723 -28.734 -3.697 1 97.94 117 ARG B O 1
ATOM 3313 N N . LEU B 1 118 ? -7.547 -30.125 -3.447 1 96.75 118 LEU B N 1
ATOM 3314 C CA . LEU B 1 118 ? -8.055 -29.406 -2.283 1 96.75 118 LEU B CA 1
ATOM 3315 C C . LEU B 1 118 ? -8.25 -30.344 -1.104 1 96.75 118 LEU B C 1
ATOM 3317 O O . LEU B 1 118 ? -8.422 -31.547 -1.293 1 96.75 118 LEU B O 1
ATOM 3321 N N . GLY B 1 119 ? -8.195 -29.703 0.035 1 94.06 119 GLY B N 1
ATOM 3322 C CA . GLY B 1 119 ? -8.586 -30.406 1.247 1 94.06 119 GLY B CA 1
ATOM 3323 C C . GLY B 1 119 ? -10.086 -30.578 1.378 1 94.06 119 GLY B C 1
ATOM 3324 O O . GLY B 1 119 ? -10.859 -29.922 0.678 1 94.06 119 GLY B O 1
ATOM 3325 N N . PRO B 1 120 ? -10.406 -31.469 2.25 1 92.75 120 PRO B N 1
ATOM 3326 C CA . PRO B 1 120 ? -9.57 -32.281 3.141 1 92.75 120 PRO B CA 1
ATOM 3327 C C . PRO B 1 120 ? -8.977 -33.5 2.447 1 92.75 120 PRO B C 1
ATOM 3329 O O . PRO B 1 120 ? -8.133 -34.188 3.023 1 92.75 120 PRO B O 1
ATOM 3332 N N . ARG B 1 121 ? -9.375 -33.75 1.256 1 94.75 121 ARG B N 1
ATOM 3333 C CA . ARG B 1 121 ? -8.867 -34.906 0.56 1 94.75 121 ARG B CA 1
ATOM 3334 C C . ARG B 1 121 ? -7.371 -34.781 0.292 1 94.75 121 ARG B C 1
ATOM 3336 O O . ARG B 1 121 ? -6.621 -35.75 0.468 1 94.75 121 ARG B O 1
ATOM 3343 N N . TYR B 1 122 ? -6.973 -33.688 -0.14 1 97.31 122 TYR B N 1
ATOM 3344 C CA . TYR B 1 122 ? -5.57 -33.406 -0.422 1 97.31 122 TYR B CA 1
ATOM 3345 C C . TYR B 1 122 ? -5.094 -32.156 0.341 1 97.31 122 TYR B C 1
ATOM 3347 O O . TYR B 1 122 ? -5.453 -31.047 -0.004 1 97.31 122 TYR B O 1
ATOM 3355 N N . GLY B 1 123 ? -4.305 -32.344 1.329 1 96.75 123 GLY B N 1
ATOM 3356 C CA . GLY B 1 123 ? -3.646 -31.25 2.035 1 96.75 123 GLY B CA 1
ATOM 3357 C C . GLY B 1 123 ? -2.223 -31.016 1.571 1 96.75 123 GLY B C 1
ATOM 3358 O O . GLY B 1 123 ? -1.854 -31.391 0.458 1 96.75 123 GLY B O 1
ATOM 3359 N N . PHE B 1 124 ? -1.497 -30.328 2.416 1 97.62 124 PHE B N 1
ATOM 3360 C CA . PHE B 1 124 ? -0.076 -30.141 2.154 1 97.62 124 PHE B CA 1
ATOM 3361 C C . PHE B 1 124 ? 0.633 -31.469 1.978 1 97.62 124 PHE B C 1
ATOM 3363 O O . PHE B 1 124 ? 0.456 -32.375 2.785 1 97.62 124 PHE B O 1
ATOM 3370 N N . PRO B 1 125 ? 1.365 -31.531 0.896 1 98.12 125 PRO B N 1
ATOM 3371 C CA . PRO B 1 125 ? 1.835 -30.484 -0.017 1 98.12 125 PRO B CA 1
ATOM 3372 C C . PRO B 1 125 ? 1.184 -30.562 -1.396 1 98.12 125 PRO B C 1
ATOM 3374 O O . PRO B 1 125 ? 1.725 -30.047 -2.371 1 98.12 125 PRO B O 1
ATOM 3377 N N . SER B 1 126 ? 0.051 -31.234 -1.554 1 98.56 126 SER B N 1
ATOM 3378 C CA . SER B 1 126 ? -0.514 -31.531 -2.863 1 98.56 126 SER B CA 1
ATOM 3379 C C . SER B 1 126 ? -0.753 -30.266 -3.676 1 98.56 126 SER B C 1
ATOM 3381 O O . SER B 1 126 ? -0.313 -30.172 -4.824 1 98.56 126 SER B O 1
ATOM 3383 N N . PRO B 1 127 ? -1.434 -29.281 -3.094 1 98.62 127 PRO B N 1
ATOM 3384 C CA . PRO B 1 127 ? -1.623 -28.078 -3.902 1 98.62 127 PRO B CA 1
ATOM 3385 C C . PRO B 1 127 ? -0.303 -27.422 -4.324 1 98.62 127 PRO B C 1
ATOM 3387 O O . PRO B 1 127 ? -0.21 -26.859 -5.414 1 98.62 127 PRO B O 1
ATOM 3390 N N . MET B 1 128 ? 0.74 -27.469 -3.486 1 98.81 128 MET B N 1
ATOM 3391 C CA . MET B 1 128 ? 2.049 -26.922 -3.82 1 98.81 128 MET B CA 1
ATOM 3392 C C . MET B 1 128 ? 2.676 -27.672 -4.988 1 98.81 128 MET B C 1
ATOM 3394 O O . MET B 1 128 ? 3.273 -27.062 -5.879 1 98.81 128 MET B O 1
ATOM 3398 N N . LEU B 1 129 ? 2.514 -28.953 -4.938 1 98.69 129 LEU B N 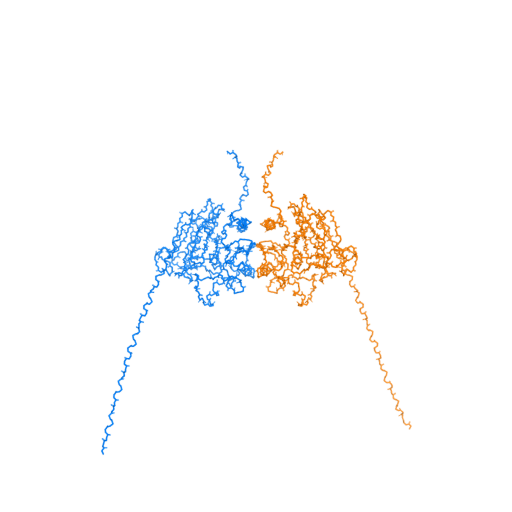1
ATOM 3399 C CA . LEU B 1 129 ? 3.025 -29.781 -6.027 1 98.69 129 LEU B CA 1
ATOM 3400 C C . LEU B 1 129 ? 2.312 -29.453 -7.336 1 98.69 129 LEU B C 1
ATOM 3402 O O . LEU B 1 129 ? 2.947 -29.375 -8.391 1 98.69 129 LEU B O 1
ATOM 3406 N N . ASP B 1 130 ? 1.024 -29.297 -7.266 1 98.88 130 ASP B N 1
ATOM 3407 C CA . ASP B 1 130 ? 0.236 -28.953 -8.445 1 98.88 130 ASP B CA 1
ATOM 3408 C C . ASP B 1 130 ? 0.686 -27.609 -9.039 1 98.88 130 ASP B C 1
ATOM 3410 O O . ASP B 1 130 ? 0.861 -27.5 -10.25 1 98.88 130 ASP B O 1
ATOM 3414 N N . ALA B 1 131 ? 0.896 -26.641 -8.219 1 98.94 131 ALA B N 1
ATOM 3415 C CA . ALA B 1 131 ? 1.312 -25.328 -8.672 1 98.94 131 ALA B CA 1
ATOM 3416 C C . ALA B 1 131 ? 2.719 -25.359 -9.266 1 98.94 131 ALA B C 1
ATOM 3418 O O . ALA B 1 131 ? 2.984 -24.734 -10.289 1 98.94 131 ALA B O 1
ATOM 3419 N N . ALA B 1 132 ? 3.598 -26.047 -8.609 1 98.88 132 ALA B N 1
ATOM 3420 C CA . ALA B 1 132 ? 4.949 -26.203 -9.148 1 98.88 132 ALA B CA 1
ATOM 3421 C C . ALA B 1 132 ? 4.926 -26.859 -10.523 1 98.88 132 ALA B C 1
ATOM 3423 O O . ALA B 1 132 ? 5.633 -26.422 -11.438 1 98.88 132 ALA B O 1
ATOM 3424 N N . ARG B 1 133 ? 4.109 -27.891 -10.633 1 98.81 133 ARG B N 1
ATOM 3425 C CA . ARG B 1 133 ? 3.955 -28.578 -11.906 1 98.81 133 ARG B CA 1
ATOM 3426 C C . ARG B 1 133 ? 3.404 -27.641 -12.977 1 98.81 133 ARG B C 1
ATOM 3428 O O . ARG B 1 133 ? 3.807 -27.719 -14.133 1 98.81 133 ARG B O 1
ATOM 3435 N N . ALA B 1 134 ? 2.482 -26.844 -12.625 1 98.94 134 ALA B N 1
ATOM 3436 C CA . ALA B 1 134 ? 1.909 -25.875 -13.555 1 98.94 134 ALA B CA 1
ATOM 3437 C C . ALA B 1 134 ? 2.98 -24.938 -14.102 1 98.94 134 ALA B C 1
ATOM 3439 O O . ALA B 1 134 ? 3.053 -24.703 -15.305 1 98.94 134 ALA B O 1
ATOM 3440 N N . ILE B 1 135 ? 3.828 -24.375 -13.219 1 98.94 135 ILE B N 1
ATOM 3441 C CA . ILE B 1 135 ? 4.906 -23.484 -13.641 1 98.94 135 ILE B CA 1
ATOM 3442 C C . ILE B 1 135 ? 5.84 -24.219 -14.602 1 98.94 135 ILE B C 1
ATOM 3444 O O . ILE B 1 135 ? 6.18 -23.703 -15.664 1 98.94 135 ILE B O 1
ATOM 3448 N N . ARG B 1 136 ? 6.223 -25.453 -14.242 1 98.88 136 ARG B N 1
ATOM 3449 C CA . ARG B 1 136 ? 7.145 -26.234 -15.055 1 98.88 136 ARG B CA 1
ATOM 3450 C C . ARG B 1 136 ? 6.527 -26.562 -16.406 1 98.88 136 ARG B C 1
ATOM 3452 O O . ARG B 1 136 ? 7.219 -26.562 -17.438 1 98.88 136 ARG B O 1
ATOM 3459 N N . TYR B 1 137 ? 5.258 -26.906 -16.359 1 98.81 137 TYR B N 1
ATOM 3460 C CA . TYR B 1 137 ? 4.582 -27.203 -17.609 1 98.81 137 TYR B CA 1
ATOM 3461 C C . TYR B 1 137 ? 4.652 -26.016 -18.562 1 98.81 137 TYR B C 1
ATOM 3463 O O . TYR B 1 137 ? 5.039 -26.172 -19.734 1 98.81 137 TYR B O 1
ATOM 3471 N N . VAL B 1 138 ? 4.273 -24.828 -18.109 1 98.81 138 VAL B N 1
ATOM 3472 C CA . VAL B 1 138 ? 4.281 -23.641 -18.938 1 98.81 138 VAL B CA 1
ATOM 3473 C C . VAL B 1 138 ? 5.699 -23.359 -19.438 1 98.81 138 VAL B C 1
ATOM 3475 O O . VAL B 1 138 ? 5.902 -23.062 -20.609 1 98.81 138 VAL B O 1
ATOM 3478 N N . ARG B 1 139 ? 6.629 -23.453 -18.531 1 98.75 139 ARG B N 1
ATOM 3479 C CA . ARG B 1 139 ? 8.016 -23.172 -18.875 1 98.75 139 ARG B CA 1
ATOM 3480 C C . ARG B 1 139 ? 8.547 -24.172 -19.891 1 98.75 139 ARG B C 1
ATOM 3482 O O . ARG B 1 139 ? 9.219 -23.781 -20.859 1 98.75 139 ARG B O 1
ATOM 3489 N N . SER B 1 140 ? 8.25 -25.453 -19.75 1 98.19 140 SER B N 1
ATOM 3490 C CA . SER B 1 140 ? 8.711 -26.516 -20.656 1 98.19 140 SER B CA 1
ATOM 3491 C C . SER B 1 140 ? 8.078 -26.375 -22.031 1 98.19 140 SER B C 1
ATOM 3493 O O . SER B 1 140 ? 8.664 -26.797 -23.031 1 98.19 140 SER B O 1
ATOM 3495 N N . HIS B 1 141 ? 6.93 -25.75 -22.172 1 97.62 141 HIS B N 1
ATOM 3496 C CA . HIS B 1 141 ? 6.211 -25.625 -23.438 1 97.62 141 HIS B CA 1
ATOM 3497 C C . HIS B 1 141 ? 6.234 -24.188 -23.922 1 97.62 141 HIS B C 1
ATOM 3499 O O . HIS B 1 141 ? 5.465 -23.812 -24.812 1 97.62 141 HIS B O 1
ATOM 3505 N N . ALA B 1 142 ? 7.027 -23.391 -23.359 1 97.38 142 ALA B N 1
ATOM 3506 C CA . ALA B 1 142 ? 7.027 -21.953 -23.594 1 97.38 142 ALA B CA 1
ATOM 3507 C C . ALA B 1 142 ? 7.25 -21.641 -25.078 1 97.38 142 ALA B C 1
ATOM 3509 O O . ALA B 1 142 ? 6.508 -20.859 -25.672 1 97.38 142 ALA B O 1
ATOM 3510 N N . MET B 1 143 ? 8.25 -22.266 -25.656 1 94.69 143 MET B N 1
ATOM 3511 C CA . MET B 1 143 ? 8.57 -22 -27.047 1 94.69 143 MET B CA 1
ATOM 3512 C C . MET B 1 143 ? 7.371 -22.297 -27.953 1 94.69 143 MET B C 1
ATOM 3514 O O . MET B 1 143 ? 7.008 -21.484 -28.797 1 94.69 143 MET B O 1
ATOM 3518 N N . GLU B 1 144 ? 6.793 -23.422 -27.703 1 93.88 144 GLU B N 1
ATOM 3519 C CA . GLU B 1 144 ? 5.645 -23.844 -28.5 1 93.88 144 GLU B CA 1
ATOM 3520 C C . GLU B 1 144 ? 4.469 -22.891 -28.328 1 93.88 144 GLU B C 1
ATOM 3522 O O . GLU B 1 144 ? 3.676 -22.703 -29.25 1 93.88 144 GLU B O 1
ATOM 3527 N N . MET B 1 145 ? 4.395 -22.25 -27.203 1 94.88 145 MET B N 1
ATOM 3528 C CA . MET B 1 145 ? 3.234 -21.422 -26.875 1 94.88 145 MET B CA 1
ATOM 3529 C C . MET B 1 145 ? 3.541 -19.938 -27.109 1 94.88 145 MET B C 1
ATOM 3531 O O . MET B 1 145 ? 2.699 -19.078 -26.844 1 94.88 145 MET B O 1
ATOM 3535 N N . GLY B 1 146 ? 4.711 -19.625 -27.516 1 95.38 146 GLY B N 1
ATOM 3536 C CA . GLY B 1 146 ? 5.078 -18.234 -27.719 1 95.38 146 GLY B CA 1
ATOM 3537 C C . GLY B 1 146 ? 5.25 -17.469 -26.422 1 95.38 146 GLY B C 1
ATOM 3538 O O . GLY B 1 146 ? 4.883 -16.297 -26.344 1 95.38 146 GLY B O 1
ATOM 3539 N N . ILE B 1 147 ? 5.73 -18.141 -25.5 1 97.12 147 ILE B N 1
ATOM 3540 C CA . ILE B 1 147 ? 5.918 -17.562 -24.188 1 97.12 147 ILE B CA 1
ATOM 3541 C C . ILE B 1 147 ? 7.41 -17.406 -23.891 1 97.12 147 ILE B C 1
ATOM 3543 O O . ILE B 1 147 ? 8.203 -18.297 -24.203 1 97.12 147 ILE B O 1
ATOM 3547 N N . ALA B 1 148 ? 7.789 -16.234 -23.344 1 97.44 148 ALA B N 1
ATOM 3548 C CA . ALA B 1 148 ? 9.148 -16.062 -22.844 1 97.44 148 ALA B CA 1
ATOM 3549 C C . ALA B 1 148 ? 9.391 -16.891 -21.578 1 97.44 148 ALA B C 1
ATOM 3551 O O . ALA B 1 148 ? 8.664 -16.75 -20.594 1 97.44 148 ALA B O 1
ATOM 3552 N N . LYS B 1 149 ? 10.422 -17.719 -21.516 1 97.12 149 LYS B N 1
ATOM 3553 C CA . LYS B 1 149 ? 10.68 -18.672 -20.438 1 97.12 149 LYS B CA 1
ATOM 3554 C C . LYS B 1 149 ? 11.031 -17.953 -19.141 1 97.12 149 LYS B C 1
ATOM 3556 O O . LYS B 1 149 ? 10.961 -18.547 -18.062 1 97.12 149 LYS B O 1
ATOM 3561 N N . ASP B 1 150 ? 11.484 -16.688 -19.234 1 97.81 150 ASP B N 1
ATOM 3562 C CA . ASP B 1 150 ? 11.914 -15.945 -18.062 1 97.81 150 ASP B CA 1
ATOM 3563 C C . ASP B 1 150 ? 10.898 -14.867 -17.688 1 97.81 150 ASP B C 1
ATOM 3565 O O . ASP B 1 150 ? 11.227 -13.922 -16.969 1 97.81 150 ASP B O 1
ATOM 3569 N N . LYS B 1 151 ? 9.688 -14.961 -18.203 1 98.44 151 LYS B N 1
ATOM 3570 C CA . LYS B 1 151 ? 8.609 -14.031 -17.891 1 98.44 151 LYS B CA 1
ATOM 3571 C C . LYS B 1 151 ? 7.32 -14.773 -17.547 1 98.44 151 LYS B C 1
ATOM 3573 O O . LYS B 1 151 ? 6.25 -14.445 -18.062 1 98.44 151 LYS B O 1
ATOM 3578 N N . ILE B 1 152 ? 7.406 -15.742 -16.688 1 98.88 152 ILE B N 1
ATOM 3579 C CA . ILE B 1 152 ? 6.281 -16.531 -16.203 1 98.88 152 ILE B CA 1
ATOM 3580 C C . ILE B 1 152 ? 5.969 -16.141 -14.758 1 98.88 152 ILE B C 1
ATOM 3582 O O . ILE B 1 152 ? 6.781 -16.375 -13.859 1 98.88 152 ILE B O 1
ATOM 3586 N N . GLY B 1 153 ? 4.805 -15.508 -14.562 1 98.94 153 GLY B N 1
ATOM 3587 C CA . GLY B 1 153 ? 4.418 -15.039 -13.234 1 98.94 153 GLY B CA 1
ATOM 3588 C C . GLY B 1 153 ? 3.199 -15.758 -12.688 1 98.94 153 GLY B C 1
ATOM 3589 O O . GLY B 1 153 ? 2.615 -16.609 -13.352 1 98.94 153 GLY B O 1
ATOM 3590 N N . LEU B 1 154 ? 2.906 -15.469 -11.406 1 99 154 LEU B N 1
ATOM 3591 C CA . LEU B 1 154 ? 1.732 -15.977 -10.703 1 99 154 LEU B CA 1
ATOM 3592 C C . LEU B 1 154 ? 0.825 -14.836 -10.266 1 99 154 LEU B C 1
ATOM 3594 O O . LEU B 1 154 ? 1.307 -13.766 -9.883 1 99 154 LEU B O 1
ATOM 3598 N N . TRP B 1 155 ? -0.434 -15.055 -10.336 1 99 155 TRP B N 1
ATOM 3599 C CA . TRP B 1 155 ? -1.433 -14.188 -9.727 1 99 155 TRP B CA 1
ATOM 3600 C C . TRP B 1 155 ? -2.395 -14.984 -8.859 1 99 155 TRP B C 1
ATOM 3602 O O . TRP B 1 155 ? -3.229 -15.734 -9.375 1 99 155 TRP B O 1
ATOM 3612 N N . GLY B 1 156 ? -2.262 -14.828 -7.527 1 98.94 156 GLY B N 1
ATOM 3613 C CA . GLY B 1 156 ? -3.072 -15.617 -6.617 1 98.94 156 GLY B CA 1
ATOM 3614 C C . GLY B 1 156 ? -3.99 -14.773 -5.75 1 98.94 156 GLY B C 1
ATOM 3615 O O . GLY B 1 156 ? -3.688 -13.609 -5.469 1 98.94 156 GLY B O 1
ATOM 3616 N N . PHE B 1 157 ? -5.09 -15.414 -5.293 1 98.69 157 PHE B N 1
ATOM 3617 C CA . PHE B 1 157 ? -6.113 -14.75 -4.492 1 98.69 157 PHE B CA 1
ATOM 3618 C C . PHE B 1 157 ? -6.398 -15.539 -3.219 1 98.69 157 PHE B C 1
ATOM 3620 O O . PHE B 1 157 ? -6.637 -16.75 -3.271 1 98.69 157 PHE B O 1
ATOM 3627 N N . SER B 1 158 ? -6.406 -14.828 -2.012 1 97.62 158 SER B N 1
ATOM 3628 C CA . SER B 1 158 ? -6.73 -15.492 -0.756 1 97.62 158 SER B CA 1
ATOM 3629 C C . SER B 1 158 ? -5.852 -16.719 -0.539 1 97.62 158 SER B C 1
ATOM 3631 O O . SER B 1 158 ? -4.625 -16.609 -0.513 1 97.62 158 SER B O 1
ATOM 3633 N N . ALA B 1 159 ? -6.426 -17.953 -0.51 1 97.38 159 ALA B N 1
ATOM 3634 C CA . ALA B 1 159 ? -5.66 -19.188 -0.416 1 97.38 159 ALA B CA 1
ATOM 3635 C C . ALA B 1 159 ? -4.762 -19.375 -1.637 1 97.38 159 ALA B C 1
ATOM 3637 O O . ALA B 1 159 ? -3.635 -19.859 -1.52 1 97.38 159 ALA B O 1
ATOM 3638 N N . GLY B 1 160 ? -5.273 -18.969 -2.793 1 98.56 160 GLY B N 1
ATOM 3639 C CA . GLY B 1 160 ? -4.445 -18.984 -3.988 1 98.56 160 GLY B CA 1
ATOM 3640 C C . GLY B 1 160 ? -3.281 -18.016 -3.928 1 98.56 160 GLY B C 1
ATOM 3641 O O . GLY B 1 160 ? -2.23 -18.266 -4.523 1 98.56 160 GLY B O 1
ATOM 3642 N N . GLY B 1 161 ? -3.518 -16.875 -3.258 1 98.81 161 GLY B N 1
ATOM 3643 C CA . GLY B 1 161 ? -2.418 -15.969 -2.992 1 98.81 161 GLY B CA 1
ATOM 3644 C C . GLY B 1 161 ? -1.351 -16.562 -2.092 1 98.81 161 GLY B C 1
ATOM 3645 O O . GLY B 1 161 ? -0.156 -16.359 -2.314 1 98.81 161 GLY B O 1
ATOM 3646 N N . HIS B 1 162 ? -1.784 -17.266 -1.104 1 98.62 162 HIS B N 1
ATOM 3647 C CA . HIS B 1 162 ? -0.844 -18.016 -0.275 1 98.62 162 HIS B CA 1
ATOM 3648 C C . HIS B 1 162 ? -0.035 -19 -1.11 1 98.62 162 HIS B C 1
ATOM 3650 O O . HIS B 1 162 ? 1.187 -19.094 -0.964 1 98.62 162 HIS B O 1
ATOM 3656 N N . LEU B 1 163 ? -0.708 -19.719 -1.953 1 98.88 163 LEU B N 1
ATOM 3657 C CA . LEU B 1 163 ? -0.071 -20.719 -2.816 1 98.88 163 LEU B CA 1
ATOM 3658 C C . LEU B 1 163 ? 0.983 -20.062 -3.703 1 98.88 163 LEU B C 1
ATOM 3660 O O . LEU B 1 163 ? 2.102 -20.562 -3.822 1 98.88 163 LEU B O 1
ATOM 3664 N N . ALA B 1 164 ? 0.638 -18.938 -4.289 1 98.94 164 ALA B N 1
ATOM 3665 C CA . ALA B 1 164 ? 1.575 -18.203 -5.125 1 98.94 164 ALA B CA 1
ATOM 3666 C C . ALA B 1 164 ? 2.797 -17.766 -4.32 1 98.94 164 ALA B C 1
ATOM 3668 O O . ALA B 1 164 ? 3.934 -17.906 -4.773 1 98.94 164 ALA B O 1
ATOM 3669 N N . ALA B 1 165 ? 2.531 -17.219 -3.162 1 98.94 165 ALA B N 1
ATOM 3670 C CA . ALA B 1 165 ? 3.629 -16.766 -2.312 1 98.94 165 ALA B CA 1
ATOM 3671 C C . ALA B 1 165 ? 4.508 -17.938 -1.88 1 98.94 165 ALA B C 1
ATOM 3673 O O . ALA B 1 165 ? 5.727 -17.797 -1.763 1 98.94 165 ALA B O 1
ATOM 3674 N N . TYR B 1 166 ? 3.881 -19.047 -1.6 1 98.88 166 TYR B N 1
ATOM 3675 C CA . TYR B 1 166 ? 4.656 -20.219 -1.244 1 98.88 166 TYR B CA 1
ATOM 3676 C C . TYR B 1 166 ? 5.629 -20.594 -2.357 1 98.88 166 TYR B C 1
ATOM 3678 O O . TYR B 1 166 ? 6.816 -20.812 -2.105 1 98.88 166 TYR B O 1
ATOM 3686 N N . LEU B 1 167 ? 5.172 -20.656 -3.551 1 98.94 167 LEU B N 1
ATOM 3687 C CA . LEU B 1 167 ? 6.031 -21.016 -4.672 1 98.94 167 LEU B CA 1
ATOM 3688 C C . LEU B 1 167 ? 7.078 -19.938 -4.93 1 98.94 167 LEU B C 1
ATOM 3690 O O . LEU B 1 167 ? 8.188 -20.234 -5.371 1 98.94 167 LEU B O 1
ATOM 3694 N N . ALA B 1 168 ? 6.734 -18.688 -4.699 1 98.94 168 ALA B N 1
ATOM 3695 C CA . ALA B 1 168 ? 7.703 -17.594 -4.84 1 98.94 168 ALA B CA 1
ATOM 3696 C C . ALA B 1 168 ? 8.852 -17.75 -3.854 1 98.94 168 ALA B C 1
ATOM 3698 O O . ALA B 1 168 ? 9.984 -17.359 -4.137 1 98.94 168 ALA B O 1
ATOM 3699 N N . THR B 1 169 ? 8.57 -18.375 -2.699 1 98.88 169 THR B N 1
ATOM 3700 C CA . THR B 1 169 ? 9.578 -18.453 -1.651 1 98.88 169 THR B CA 1
ATOM 3701 C C . THR B 1 169 ? 10.172 -19.859 -1.572 1 98.88 169 THR B C 1
ATOM 3703 O O . THR B 1 169 ? 11.242 -20.062 -0.988 1 98.88 169 THR B O 1
ATOM 3706 N N . THR B 1 170 ? 9.477 -20.859 -2.037 1 98.56 170 THR B N 1
ATOM 3707 C CA . THR B 1 170 ? 9.906 -22.25 -2.029 1 98.56 170 THR B CA 1
ATOM 3708 C C . THR B 1 170 ? 9.805 -22.844 -3.426 1 98.56 170 THR B C 1
ATOM 3710 O O . THR B 1 170 ? 8.711 -23.141 -3.91 1 98.56 170 THR B O 1
ATOM 3713 N N . ASN B 1 171 ? 10.93 -23 -4.062 1 98.38 171 ASN B N 1
ATOM 3714 C CA . ASN B 1 171 ? 11.07 -23.516 -5.422 1 98.38 171 ASN B CA 1
ATOM 3715 C C . ASN B 1 171 ? 12.422 -24.172 -5.641 1 98.38 171 ASN B C 1
ATOM 3717 O O . ASN B 1 171 ? 13.25 -24.219 -4.727 1 98.38 171 ASN B O 1
ATOM 3721 N N . ASP B 1 172 ? 12.57 -24.734 -6.816 1 97.94 172 ASP B N 1
ATOM 3722 C CA . ASP B 1 172 ? 13.844 -25.375 -7.145 1 97.94 172 ASP B CA 1
ATOM 3723 C C . ASP B 1 172 ? 14.125 -25.297 -8.641 1 97.94 172 ASP B C 1
ATOM 3725 O O . ASP B 1 172 ? 13.258 -24.891 -9.422 1 97.94 172 ASP B O 1
ATOM 3729 N N . ASP B 1 173 ? 15.289 -25.719 -9.086 1 97.88 173 ASP B N 1
ATOM 3730 C CA . ASP B 1 173 ? 15.781 -25.547 -10.453 1 97.88 173 ASP B CA 1
ATOM 3731 C C . ASP B 1 173 ? 15.328 -26.688 -11.352 1 97.88 173 ASP B C 1
ATOM 3733 O O . ASP B 1 173 ? 15.531 -26.641 -12.57 1 97.88 173 ASP B O 1
ATOM 3737 N N . GLY B 1 174 ? 14.703 -27.609 -10.844 1 98 174 GLY B N 1
ATOM 3738 C CA . GLY B 1 174 ? 14.422 -28.828 -11.594 1 98 174 GLY B CA 1
ATOM 3739 C C . GLY B 1 174 ? 15.547 -29.844 -11.547 1 98 174 GLY B C 1
ATOM 3740 O O . GLY B 1 174 ? 16.578 -29.594 -10.922 1 98 174 GLY B O 1
ATOM 3741 N N . ASN B 1 175 ? 15.18 -30.984 -12.039 1 97.69 175 ASN B N 1
ATOM 3742 C CA . ASN B 1 175 ? 16.141 -32.062 -12.141 1 97.69 175 ASN B CA 1
ATOM 3743 C C . ASN B 1 175 ? 16.469 -32.406 -13.594 1 97.69 175 ASN B C 1
ATOM 3745 O O . ASN B 1 175 ? 15.703 -33.125 -14.258 1 97.69 175 ASN B O 1
ATOM 3749 N N . THR B 1 176 ? 17.625 -32.031 -14.055 1 96.62 176 THR B N 1
ATOM 3750 C CA . THR B 1 176 ? 18.016 -32.156 -15.461 1 96.62 176 THR B CA 1
ATOM 3751 C C . THR B 1 176 ? 18.016 -33.594 -15.906 1 96.62 176 THR B C 1
ATOM 3753 O O . THR B 1 176 ? 17.922 -33.906 -17.109 1 96.62 176 THR B O 1
ATOM 3756 N N . ASN B 1 177 ? 18.109 -34.5 -14.969 1 97.25 177 ASN B N 1
ATOM 3757 C CA . ASN B 1 177 ? 18.203 -35.938 -15.297 1 97.25 177 ASN B CA 1
ATOM 3758 C C . ASN B 1 177 ? 16.844 -36.625 -15.211 1 97.25 177 ASN B C 1
ATOM 3760 O O . ASN B 1 177 ? 16.75 -37.844 -15.398 1 97.25 177 ASN B O 1
ATOM 3764 N N . SER B 1 178 ? 15.867 -35.875 -15 1 97.69 178 SER B N 1
ATOM 3765 C CA . SER B 1 178 ? 14.547 -36.469 -14.867 1 97.69 178 SER B CA 1
ATOM 3766 C C . SER B 1 178 ? 14.086 -37.094 -16.188 1 97.69 178 SER B C 1
ATOM 3768 O O . SER B 1 178 ? 14.289 -36.5 -17.25 1 97.69 178 SER B O 1
ATOM 3770 N N . PRO B 1 179 ? 13.422 -38.281 -16.156 1 96.62 179 PRO B N 1
ATOM 3771 C CA . PRO B 1 179 ? 12.836 -38.812 -17.375 1 96.62 179 PRO B CA 1
ATOM 3772 C C . PRO B 1 179 ? 11.664 -38 -17.891 1 96.62 179 PRO B C 1
ATOM 3774 O O . PRO B 1 179 ? 11.297 -38.094 -19.062 1 96.62 179 PRO B O 1
ATOM 3777 N N . ASP B 1 180 ? 11 -37.281 -17.031 1 97 180 ASP B N 1
ATOM 3778 C CA . ASP B 1 180 ? 9.938 -36.344 -17.406 1 97 180 ASP B CA 1
ATOM 3779 C C . ASP B 1 180 ? 10.508 -35 -17.766 1 97 180 ASP B C 1
ATOM 3781 O O . ASP B 1 180 ? 10.984 -34.25 -16.891 1 97 180 ASP B O 1
ATOM 3785 N N . PRO B 1 181 ? 10.453 -34.594 -19.016 1 96.75 181 PRO B N 1
ATOM 3786 C CA . PRO B 1 181 ? 11.055 -33.344 -19.438 1 96.75 181 PRO B CA 1
ATOM 3787 C C . PRO B 1 181 ? 10.492 -32.125 -18.688 1 96.75 181 PRO B C 1
ATOM 3789 O O . PRO B 1 181 ? 11.195 -31.125 -18.484 1 96.75 181 PRO B O 1
ATOM 3792 N N . ILE B 1 182 ? 9.289 -32.219 -18.203 1 98 182 ILE B N 1
ATOM 3793 C CA . ILE B 1 182 ? 8.664 -31.109 -17.484 1 98 182 ILE B CA 1
ATOM 3794 C C . ILE B 1 182 ? 9.391 -30.875 -16.156 1 98 182 ILE B C 1
ATOM 3796 O O . ILE B 1 182 ? 9.547 -29.734 -15.711 1 98 182 ILE B O 1
ATOM 3800 N N . GLU B 1 183 ? 9.883 -31.875 -15.555 1 98 183 GLU B N 1
ATOM 3801 C CA . GLU B 1 183 ? 10.539 -31.812 -14.25 1 98 183 GLU B CA 1
ATOM 3802 C C . GLU B 1 183 ? 11.969 -31.297 -14.375 1 98 183 GLU B C 1
ATOM 3804 O O . GLU B 1 183 ? 12.648 -31.094 -13.367 1 98 183 GLU B O 1
ATOM 3809 N N . ARG B 1 184 ? 12.461 -31.062 -15.594 1 98.31 184 ARG B N 1
ATOM 3810 C CA . ARG B 1 184 ? 13.859 -30.703 -15.828 1 98.31 184 ARG B CA 1
ATOM 3811 C C . ARG B 1 184 ? 14.055 -29.188 -15.688 1 98.31 184 ARG B C 1
ATOM 3813 O O . ARG B 1 184 ? 15.188 -28.703 -15.641 1 98.31 184 ARG B O 1
ATOM 3820 N N . VAL B 1 185 ? 12.93 -28.453 -15.609 1 98.25 185 VAL B N 1
ATOM 3821 C CA . VAL B 1 185 ? 13.047 -27 -15.602 1 98.25 185 VAL B CA 1
ATOM 3822 C C . VAL B 1 185 ? 12.594 -26.453 -14.25 1 98.25 185 VAL B C 1
ATOM 3824 O O . VAL B 1 185 ? 11.93 -27.156 -13.484 1 98.25 185 VAL B O 1
ATOM 3827 N N . SER B 1 186 ? 12.961 -25.234 -13.969 1 98.69 186 SER B N 1
ATOM 3828 C CA . SER B 1 186 ? 12.75 -24.578 -12.68 1 98.69 186 SER B CA 1
ATOM 3829 C C . SER B 1 186 ? 11.266 -24.375 -12.398 1 98.69 186 SER B C 1
ATOM 3831 O O . SER B 1 186 ? 10.492 -24.078 -13.305 1 98.69 186 SER B O 1
ATOM 3833 N N . SER B 1 187 ? 10.859 -24.484 -11.109 1 98.81 187 SER B N 1
ATOM 3834 C CA . SER B 1 187 ? 9.516 -24.172 -10.656 1 98.81 187 SER B CA 1
ATOM 3835 C C . SER B 1 187 ? 9.43 -22.75 -10.109 1 98.81 187 SER B C 1
ATOM 3837 O O . SER B 1 187 ? 8.398 -22.359 -9.57 1 98.81 187 SER B O 1
ATOM 3839 N N . ARG B 1 188 ? 10.484 -21.953 -10.203 1 98.81 188 ARG B N 1
ATOM 3840 C CA . ARG B 1 188 ? 10.5 -20.578 -9.688 1 98.81 188 ARG B CA 1
ATOM 3841 C C . ARG B 1 188 ? 9.711 -19.641 -10.594 1 98.81 188 ARG B C 1
ATOM 3843 O O . ARG B 1 188 ? 10.016 -19.531 -11.781 1 98.81 188 ARG B O 1
ATOM 3850 N N . PRO B 1 189 ? 8.68 -19.031 -10.078 1 98.94 189 PRO B N 1
ATOM 3851 C CA . PRO B 1 189 ? 8.07 -17.969 -10.891 1 98.94 189 PRO B CA 1
ATOM 3852 C C . PRO B 1 189 ? 8.992 -16.766 -11.062 1 98.94 189 PRO B C 1
ATOM 3854 O O . PRO B 1 189 ? 9.891 -16.547 -10.25 1 98.94 189 PRO B O 1
ATOM 3857 N N . ASP B 1 190 ? 8.766 -16.031 -12.125 1 98.94 190 ASP B N 1
ATOM 3858 C CA . ASP B 1 190 ? 9.586 -14.859 -12.398 1 98.94 190 ASP B CA 1
ATOM 3859 C C . ASP B 1 190 ? 9.039 -13.625 -11.688 1 98.94 190 ASP B C 1
ATOM 3861 O O . ASP B 1 190 ? 9.75 -12.633 -11.5 1 98.94 190 ASP B O 1
ATOM 3865 N N . PHE B 1 191 ? 7.824 -13.578 -11.312 1 98.94 191 PHE B N 1
ATOM 3866 C CA . PHE B 1 191 ? 7.176 -12.57 -10.484 1 98.94 191 PHE B CA 1
ATOM 3867 C C . PHE B 1 191 ? 5.875 -13.102 -9.891 1 98.94 191 PHE B C 1
ATOM 3869 O O . PHE B 1 191 ? 5.383 -14.156 -10.312 1 98.94 191 PHE B O 1
ATOM 3876 N N . ALA B 1 192 ? 5.332 -12.406 -8.859 1 99 192 ALA B N 1
ATOM 3877 C CA . ALA B 1 192 ? 4.086 -12.859 -8.242 1 99 192 ALA B CA 1
ATOM 3878 C C . ALA B 1 192 ? 3.205 -11.672 -7.863 1 99 192 ALA B C 1
ATOM 3880 O O . ALA B 1 192 ? 3.699 -10.656 -7.371 1 99 192 ALA B O 1
ATOM 3881 N N . ILE B 1 193 ? 1.968 -11.758 -8.172 1 99 193 ILE B N 1
ATOM 3882 C CA . ILE B 1 193 ? 0.911 -10.859 -7.719 1 99 193 ILE B CA 1
ATOM 3883 C C . ILE B 1 193 ? 0.071 -11.547 -6.645 1 99 193 ILE B C 1
ATOM 3885 O O . ILE B 1 193 ? -0.498 -12.617 -6.887 1 99 193 ILE B O 1
ATOM 3889 N N . LEU B 1 194 ? 0.017 -10.953 -5.484 1 98.94 194 LEU B N 1
ATOM 3890 C CA . LEU B 1 194 ? -0.605 -11.555 -4.312 1 98.94 194 LEU B CA 1
ATOM 3891 C C . LEU B 1 194 ? -1.785 -10.719 -3.832 1 98.94 194 LEU B C 1
ATOM 3893 O O . LEU B 1 194 ? -1.596 -9.664 -3.221 1 98.94 194 LEU B O 1
ATOM 3897 N N . SER B 1 195 ? -2.977 -11.227 -4.07 1 98.88 195 SER B N 1
ATOM 3898 C CA . SER B 1 195 ? -4.184 -10.469 -3.75 1 98.88 195 SER B CA 1
ATOM 3899 C C . SER B 1 195 ? -4.844 -10.992 -2.479 1 98.88 195 SER B C 1
ATOM 3901 O O . SER B 1 195 ? -5.277 -12.141 -2.428 1 98.88 195 SER B O 1
ATOM 3903 N N . TYR B 1 196 ? -4.992 -10.125 -1.472 1 97.88 196 TYR B N 1
ATOM 3904 C CA . TYR B 1 196 ? -5.562 -10.398 -0.156 1 97.88 196 TYR B CA 1
ATOM 3905 C C . TYR B 1 196 ? -5.215 -11.812 0.304 1 97.88 196 TYR B C 1
ATOM 3907 O O . TYR B 1 196 ? -6.098 -12.562 0.729 1 97.88 196 TYR B O 1
ATOM 3915 N N . ALA B 1 197 ? -3.908 -12.148 0.219 1 98.06 197 ALA B N 1
ATOM 3916 C CA . ALA B 1 197 ? -3.373 -13.477 0.482 1 98.06 197 ALA B CA 1
ATOM 3917 C C . ALA B 1 197 ? -3.145 -13.695 1.976 1 98.06 197 ALA B C 1
ATOM 3919 O O . ALA B 1 197 ? -2.693 -12.781 2.678 1 98.06 197 ALA B O 1
ATOM 3920 N N . ARG B 1 198 ? -3.455 -14.875 2.439 1 94.75 198 ARG B N 1
ATOM 3921 C CA . ARG B 1 198 ? -3.078 -15.273 3.793 1 94.75 198 ARG B CA 1
ATOM 3922 C C . ARG B 1 198 ? -1.602 -15.648 3.863 1 94.75 198 ARG B C 1
ATOM 3924 O O . ARG B 1 198 ? -1.229 -16.781 3.578 1 94.75 198 ARG B O 1
ATOM 3931 N N . LEU B 1 199 ? -0.772 -14.703 4.395 1 97.19 199 LEU B N 1
ATOM 3932 C CA . LEU B 1 199 ? 0.665 -14.828 4.176 1 97.19 199 LEU B CA 1
ATOM 3933 C C . LEU B 1 199 ? 1.395 -15.07 5.496 1 97.19 199 LEU B C 1
ATOM 3935 O O . LEU B 1 199 ? 2.586 -15.383 5.504 1 97.19 199 LEU B O 1
ATOM 3939 N N . SER B 1 200 ? 0.688 -14.898 6.602 1 95.12 200 SER B N 1
ATOM 3940 C CA . SER B 1 200 ? 1.299 -15.078 7.914 1 95.12 200 SER B CA 1
ATOM 3941 C C . SER B 1 200 ? 0.33 -15.734 8.891 1 95.12 200 SER B C 1
ATOM 3943 O O . SER B 1 200 ? -0.859 -15.414 8.906 1 95.12 200 SER B O 1
ATOM 3945 N N . LEU B 1 201 ? 0.88 -16.656 9.672 1 92.44 201 LEU B N 1
ATOM 3946 C CA . LEU B 1 201 ? 0.092 -17.266 10.734 1 92.44 201 LEU B CA 1
ATOM 3947 C C . LEU B 1 201 ? 0.538 -16.75 12.102 1 92.44 201 LEU B C 1
ATOM 3949 O O . LEU B 1 201 ? 0.282 -17.391 13.125 1 92.44 201 LEU B O 1
ATOM 3953 N N . ASP B 1 202 ? 1.221 -15.602 12.055 1 90.56 202 ASP B N 1
ATOM 3954 C CA . ASP B 1 202 ? 1.565 -14.898 13.289 1 90.56 202 ASP B CA 1
ATOM 3955 C C . ASP B 1 202 ? 0.316 -14.57 14.102 1 90.56 202 ASP B C 1
ATOM 3957 O O . ASP B 1 202 ? -0.598 -13.906 13.609 1 90.56 202 ASP B O 1
ATOM 3961 N N . PRO B 1 203 ? 0.298 -15.016 15.359 1 88.56 203 PRO B N 1
ATOM 3962 C CA . PRO B 1 203 ? -0.912 -14.844 16.172 1 88.56 203 PRO B CA 1
ATOM 3963 C C . PRO B 1 203 ? -1.195 -13.375 16.5 1 88.56 203 PRO B C 1
ATOM 3965 O O . PRO B 1 203 ? -2.289 -13.039 16.953 1 88.56 203 PRO B O 1
ATOM 3968 N N . THR B 1 204 ? -0.249 -12.461 16.281 1 88.44 204 THR B N 1
ATOM 3969 C CA . THR B 1 204 ? -0.469 -11.047 16.562 1 88.44 204 THR B CA 1
ATOM 3970 C C . THR B 1 204 ? -1.247 -10.375 15.438 1 88.44 204 THR B C 1
ATOM 3972 O O . THR B 1 204 ? -1.732 -9.258 15.594 1 88.44 204 THR B O 1
ATOM 3975 N N . ILE B 1 205 ? -1.293 -11.023 14.32 1 90.75 205 ILE B N 1
ATOM 3976 C CA . ILE B 1 205 ? -2.127 -10.516 13.234 1 90.75 205 ILE B CA 1
ATOM 3977 C C . ILE B 1 205 ? -3.582 -10.914 13.469 1 90.75 205 ILE B C 1
ATOM 3979 O O . ILE B 1 205 ? -3.898 -12.102 13.562 1 90.75 205 ILE B O 1
ATOM 3983 N N . PRO B 1 206 ? -4.457 -9.891 13.562 1 79.38 206 PRO B N 1
ATOM 3984 C CA . PRO B 1 206 ? -5.855 -10.18 13.883 1 79.38 206 PRO B CA 1
ATOM 3985 C C . PRO B 1 206 ? -6.535 -11.055 12.836 1 79.38 206 PRO B C 1
ATOM 3987 O O . PRO B 1 206 ? -6.059 -11.148 11.695 1 79.38 206 PRO B O 1
ATOM 3990 N N . ARG B 1 207 ? -7.848 -11.531 13.172 1 63.22 207 ARG B N 1
ATOM 3991 C CA . ARG B 1 207 ? -8.789 -12.266 12.328 1 63.22 207 ARG B CA 1
ATOM 3992 C C . ARG B 1 207 ? -8.18 -13.578 11.852 1 63.22 207 ARG B C 1
ATOM 3994 O O . ARG B 1 207 ? -7.438 -13.602 10.867 1 63.22 207 ARG B O 1
ATOM 4001 N N . LYS B 1 208 ? -8.344 -14.625 12.734 1 62.62 208 LYS B N 1
ATOM 4002 C CA . LYS B 1 208 ? -7.73 -15.93 12.5 1 62.62 208 LYS B CA 1
ATOM 4003 C C . LYS B 1 208 ? -8.43 -16.672 11.367 1 62.62 208 LYS B C 1
ATOM 4005 O O . LYS B 1 208 ? -9.633 -16.922 11.43 1 62.62 208 LYS B O 1
ATOM 4010 N N . THR B 1 209 ? -8.094 -16.25 10.031 1 63 209 THR B N 1
ATOM 4011 C CA . THR B 1 209 ? -8.406 -17.281 9.039 1 63 209 THR B CA 1
ATOM 4012 C C . THR B 1 209 ? -7.34 -18.375 9.039 1 63 209 THR B C 1
ATOM 4014 O O . THR B 1 209 ? -6.148 -18.078 9.18 1 63 209 THR B O 1
ATOM 4017 N N . SER B 1 210 ? -7.809 -19.516 9.266 1 74.69 210 SER B N 1
ATOM 4018 C CA . SER B 1 210 ? -6.883 -20.641 9.312 1 74.69 210 SER B CA 1
ATOM 4019 C C . SER B 1 210 ? -6.648 -21.234 7.922 1 74.69 210 SER B C 1
ATOM 4021 O O . SER B 1 210 ? -7.352 -20.875 6.973 1 74.69 210 SER B O 1
ATOM 4023 N N . LEU B 1 211 ? -5.551 -21.766 7.621 1 92.69 211 LEU B N 1
ATOM 4024 C CA . LEU B 1 211 ? -5.25 -22.578 6.457 1 92.69 211 LEU B CA 1
ATOM 4025 C C . LEU B 1 211 ? -5.637 -24.047 6.703 1 92.69 211 LEU B C 1
ATOM 4027 O O . LEU B 1 211 ? -4.914 -24.953 6.305 1 92.69 211 LEU B O 1
ATOM 4031 N N . GLU B 1 212 ? -6.824 -24.172 7.328 1 91.38 212 GLU B N 1
ATOM 4032 C CA . GLU B 1 212 ? -7.242 -25.516 7.742 1 91.38 212 GLU B CA 1
ATOM 4033 C C . GLU B 1 212 ? -7.422 -26.438 6.543 1 91.38 212 GLU B C 1
ATOM 4035 O O . GLU B 1 212 ? -7.164 -27.641 6.633 1 91.38 212 GLU B O 1
ATOM 4040 N N . GLY B 1 213 ? -7.852 -25.891 5.457 1 94.12 213 GLY B N 1
ATOM 4041 C CA . GLY B 1 213 ? -7.988 -26.703 4.262 1 94.12 213 GLY B CA 1
ATOM 4042 C C . GLY B 1 213 ? -6.668 -27.281 3.777 1 94.12 213 GLY B C 1
ATOM 4043 O O . GLY B 1 213 ? -6.645 -28.312 3.098 1 94.12 213 GLY B O 1
ATOM 4044 N N . LEU B 1 214 ? -5.621 -26.625 4.184 1 97.19 214 LEU B N 1
ATOM 4045 C CA . LEU B 1 214 ? -4.297 -27.031 3.725 1 97.19 214 LEU B CA 1
ATOM 4046 C C . LEU B 1 214 ? -3.605 -27.906 4.762 1 97.19 214 LEU B C 1
ATOM 4048 O O . LEU B 1 214 ? -2.992 -28.922 4.41 1 97.19 214 LEU B O 1
ATOM 4052 N N . ILE B 1 215 ? -3.721 -27.516 6.051 1 96 215 ILE B N 1
ATOM 4053 C CA . ILE B 1 215 ? -2.842 -28.141 7.027 1 96 215 ILE B CA 1
ATOM 4054 C C . ILE B 1 215 ? -3.676 -28.781 8.133 1 96 215 ILE B C 1
ATOM 4056 O O . ILE B 1 215 ? -3.129 -29.297 9.117 1 96 215 ILE B O 1
ATOM 4060 N N . GLY B 1 216 ? -4.98 -28.781 8.031 1 93.38 216 GLY B N 1
ATOM 4061 C CA . GLY B 1 216 ? -5.863 -29.391 9.008 1 93.38 216 GLY B CA 1
ATOM 4062 C C . GLY B 1 216 ? -6.156 -28.484 10.195 1 93.38 216 GLY B C 1
ATOM 4063 O O . GLY B 1 216 ? -5.629 -27.375 10.281 1 93.38 216 GLY B O 1
ATOM 4064 N N . ALA B 1 217 ? -6.922 -28.984 11.102 1 89.94 217 ALA B N 1
ATOM 4065 C CA . ALA B 1 217 ? -7.434 -28.203 12.211 1 89.94 217 ALA B CA 1
ATOM 4066 C C . ALA B 1 217 ? -6.402 -28.094 13.336 1 89.94 217 ALA B C 1
ATOM 4068 O O . ALA B 1 217 ? -6.438 -27.156 14.133 1 89.94 217 ALA B O 1
ATOM 4069 N N . HIS B 1 218 ? -5.527 -29.016 13.453 1 91.06 218 HIS B N 1
ATOM 4070 C CA . HIS B 1 218 ? -4.547 -29.062 14.531 1 91.06 218 HIS B CA 1
ATOM 4071 C C . HIS B 1 218 ? -3.139 -29.266 13.992 1 91.06 218 HIS B C 1
ATOM 4073 O O . HIS B 1 218 ? -2.492 -30.266 14.297 1 91.06 218 HIS B O 1
ATOM 4079 N N . PRO B 1 219 ? -2.729 -28.266 13.312 1 93.06 219 PRO B N 1
ATOM 4080 C CA . PRO B 1 219 ? -1.39 -28.406 12.742 1 93.06 219 PRO B CA 1
ATOM 4081 C C . PRO B 1 219 ? -0.285 -28.328 13.797 1 93.06 219 PRO B C 1
ATOM 4083 O O . PRO B 1 219 ? -0.478 -27.719 14.852 1 93.06 219 PRO B O 1
ATOM 4086 N N . THR B 1 220 ? 0.829 -29 13.5 1 94.19 220 THR B N 1
ATOM 4087 C CA . THR B 1 220 ? 2.012 -28.859 14.344 1 94.19 220 THR B CA 1
ATOM 4088 C C . THR B 1 220 ? 2.656 -27.484 14.133 1 94.19 220 THR B C 1
ATOM 4090 O O . THR B 1 220 ? 2.412 -26.828 13.125 1 94.19 220 THR B O 1
ATOM 4093 N N . GLN B 1 221 ? 3.457 -27.125 15.078 1 92.81 221 GLN B N 1
ATOM 4094 C CA . GLN B 1 221 ? 4.191 -25.859 14.938 1 92.81 221 GLN B CA 1
ATOM 4095 C C . GLN B 1 221 ? 5.098 -25.891 13.711 1 92.81 221 GLN B C 1
ATOM 4097 O O . GLN B 1 221 ? 5.246 -24.875 13.023 1 92.81 221 GLN B O 1
ATOM 4102 N N . ALA B 1 222 ? 5.68 -26.984 13.477 1 95.12 222 ALA B N 1
ATOM 4103 C CA . ALA B 1 222 ? 6.559 -27.125 12.32 1 95.12 222 ALA B CA 1
ATOM 4104 C C . ALA B 1 222 ? 5.801 -26.859 11.023 1 95.12 222 ALA B C 1
ATOM 4106 O O . ALA B 1 222 ? 6.32 -26.203 10.109 1 95.12 222 ALA B O 1
ATOM 4107 N N . MET B 1 223 ? 4.586 -27.375 10.953 1 95.12 223 MET B N 1
ATOM 4108 C CA . MET B 1 223 ? 3.758 -27.156 9.773 1 95.12 223 MET B CA 1
ATOM 4109 C C . MET B 1 223 ? 3.363 -25.688 9.648 1 95.12 223 MET B C 1
ATOM 4111 O O . MET B 1 223 ? 3.395 -25.125 8.555 1 95.12 223 MET B O 1
ATOM 4115 N N . LEU B 1 224 ? 3.033 -25.125 10.773 1 93.19 224 LEU B N 1
ATOM 4116 C CA . LEU B 1 224 ? 2.709 -23.703 10.789 1 93.19 224 LEU B CA 1
ATOM 4117 C C . LEU B 1 224 ? 3.881 -22.859 10.273 1 93.19 224 LEU B C 1
ATOM 4119 O O . LEU B 1 224 ? 3.693 -21.969 9.453 1 93.19 224 LEU B O 1
ATOM 4123 N N . ASP B 1 225 ? 5.039 -23.172 10.672 1 93.56 225 ASP B N 1
ATOM 4124 C CA . ASP B 1 225 ? 6.238 -22.469 10.234 1 93.56 225 ASP B CA 1
ATOM 4125 C C . ASP B 1 225 ? 6.484 -22.672 8.742 1 93.56 225 ASP B C 1
ATOM 4127 O O . ASP B 1 225 ? 6.898 -21.75 8.047 1 93.56 225 ASP B O 1
ATOM 4131 N N . THR B 1 226 ? 6.168 -23.844 8.297 1 95.56 226 THR B N 1
ATOM 4132 C CA . THR B 1 226 ? 6.391 -24.219 6.902 1 95.56 226 THR B CA 1
ATOM 4133 C C . THR B 1 226 ? 5.492 -23.406 5.973 1 95.56 226 THR B C 1
ATOM 4135 O O . THR B 1 226 ? 5.922 -22.984 4.895 1 95.56 226 THR B O 1
ATOM 4138 N N . VAL B 1 227 ? 4.285 -23.125 6.453 1 96.69 227 VAL B N 1
ATOM 4139 C CA . VAL B 1 227 ? 3.33 -22.531 5.523 1 96.69 227 VAL B CA 1
ATOM 4140 C C . VAL B 1 227 ? 3.205 -21.031 5.801 1 96.69 227 VAL B C 1
ATOM 4142 O O . VAL B 1 227 ? 2.422 -20.328 5.152 1 96.69 227 VAL B O 1
ATOM 4145 N N . SER B 1 228 ? 3.963 -20.531 6.809 1 96.25 228 SER B N 1
ATOM 4146 C CA . SER B 1 228 ? 4.098 -19.094 7.016 1 96.25 228 SER B CA 1
ATOM 4147 C C . SER B 1 228 ? 5.133 -18.5 6.066 1 96.25 228 SER B C 1
ATOM 4149 O O . SER B 1 228 ? 6.309 -18.391 6.414 1 96.25 228 SER B O 1
ATOM 4151 N N . VAL B 1 229 ? 4.656 -18.031 5.004 1 98.19 229 VAL B N 1
ATOM 4152 C CA . VAL B 1 229 ? 5.527 -17.797 3.857 1 98.19 229 VAL B CA 1
ATOM 4153 C C . VAL B 1 229 ? 6.344 -16.531 4.078 1 98.19 229 VAL B C 1
ATOM 4155 O O . VAL B 1 229 ? 7.418 -16.359 3.496 1 98.19 229 VAL B O 1
ATOM 4158 N N . GLU B 1 230 ? 5.898 -15.547 4.938 1 98 230 GLU B N 1
ATOM 4159 C CA . GLU B 1 230 ? 6.684 -14.352 5.207 1 98 230 GLU B CA 1
ATOM 4160 C C . GLU B 1 230 ? 8.016 -14.695 5.855 1 98 230 GLU B C 1
ATOM 4162 O O . GLU B 1 230 ? 8.992 -13.945 5.73 1 98 230 GLU B O 1
ATOM 4167 N N . ARG B 1 231 ? 8.109 -15.898 6.434 1 97.19 231 ARG B N 1
ATOM 4168 C CA . ARG B 1 231 ? 9.32 -16.328 7.117 1 97.19 231 ARG B CA 1
ATOM 4169 C C . ARG B 1 231 ? 10.297 -16.984 6.141 1 97.19 231 ARG B C 1
ATOM 4171 O O . ARG B 1 231 ? 11.445 -17.266 6.5 1 97.19 231 ARG B O 1
ATOM 4178 N N . ARG B 1 232 ? 9.883 -17.141 4.957 1 98.19 232 ARG B N 1
ATOM 4179 C CA . ARG B 1 232 ? 10.68 -17.906 3.998 1 98.19 232 ARG B CA 1
ATOM 4180 C C . ARG B 1 232 ? 11.273 -16.984 2.93 1 98.19 232 ARG B C 1
ATOM 4182 O O . ARG B 1 232 ? 11.961 -17.453 2.02 1 98.19 232 ARG B O 1
ATOM 4189 N N . VAL B 1 233 ? 11.055 -15.711 3.025 1 98.81 233 VAL B N 1
ATOM 4190 C CA . VAL B 1 233 ? 11.523 -14.742 2.041 1 98.81 233 VAL B CA 1
ATOM 4191 C C . VAL B 1 233 ? 13.047 -14.656 2.092 1 98.81 233 VAL B C 1
ATOM 4193 O O . VAL B 1 233 ? 13.641 -14.617 3.176 1 98.81 233 VAL B O 1
ATOM 4196 N N . THR B 1 234 ? 13.711 -14.719 1.015 1 98.69 234 THR B N 1
ATOM 4197 C CA . THR B 1 234 ? 15.141 -14.477 0.846 1 98.69 234 THR B CA 1
ATOM 4198 C C . THR B 1 234 ? 15.391 -13.492 -0.294 1 98.69 234 THR B C 1
ATOM 4200 O O . THR B 1 234 ? 14.453 -13.062 -0.97 1 98.69 234 THR B O 1
ATOM 4203 N N . LYS B 1 235 ? 16.656 -13.141 -0.539 1 98.44 235 LYS B N 1
ATOM 4204 C CA . LYS B 1 235 ? 17.031 -12.234 -1.62 1 98.44 235 LYS B CA 1
ATOM 4205 C C . LYS B 1 235 ? 16.688 -12.828 -2.982 1 98.44 235 LYS B C 1
ATOM 4207 O O . LYS B 1 235 ? 16.625 -12.109 -3.982 1 98.44 235 LYS B O 1
ATOM 4212 N N . ASP B 1 236 ? 16.438 -14.211 -3.041 1 98.38 236 ASP B N 1
ATOM 4213 C CA . ASP B 1 236 ? 16.188 -14.891 -4.309 1 98.38 236 ASP B CA 1
ATOM 4214 C C . ASP B 1 236 ? 14.688 -14.906 -4.629 1 98.38 236 ASP B C 1
ATOM 4216 O O . ASP B 1 236 ? 14.289 -15.336 -5.711 1 98.38 236 ASP B O 1
ATOM 4220 N N . THR B 1 237 ? 13.852 -14.461 -3.654 1 98.94 237 THR B N 1
ATOM 4221 C CA . THR B 1 237 ? 12.422 -14.336 -3.926 1 98.94 237 THR B CA 1
ATOM 4222 C C . THR B 1 237 ? 12.18 -13.375 -5.09 1 98.94 237 THR B C 1
ATOM 4224 O O . THR B 1 237 ? 12.82 -12.328 -5.184 1 98.94 237 THR B O 1
ATOM 4227 N N . PRO B 1 238 ? 11.305 -13.773 -6.051 1 98.94 238 PRO B N 1
ATOM 4228 C CA . PRO B 1 238 ? 11.062 -12.891 -7.191 1 98.94 238 PRO B CA 1
ATOM 4229 C C . PRO B 1 238 ? 10.312 -11.617 -6.801 1 98.94 238 PRO B C 1
ATOM 4231 O O . PRO B 1 238 ? 9.773 -11.523 -5.695 1 98.94 238 PRO B O 1
ATOM 4234 N N . PRO B 1 239 ? 10.273 -10.602 -7.703 1 98.94 239 PRO B N 1
ATOM 4235 C CA . PRO B 1 239 ? 9.484 -9.391 -7.449 1 98.94 239 PRO B CA 1
ATOM 4236 C C . PRO B 1 239 ? 8.016 -9.695 -7.18 1 98.94 239 PRO B C 1
ATOM 4238 O O . PRO B 1 239 ? 7.438 -10.586 -7.805 1 98.94 239 PRO B O 1
ATOM 4241 N N . CYS B 1 240 ? 7.445 -8.914 -6.246 1 98.94 240 CYS B N 1
ATOM 4242 C CA . CYS B 1 240 ? 6.062 -9.172 -5.867 1 98.94 240 CYS B CA 1
ATOM 4243 C C . CYS B 1 240 ? 5.242 -7.887 -5.883 1 98.94 240 CYS B C 1
ATOM 4245 O O . CYS B 1 240 ? 5.742 -6.82 -5.523 1 98.94 240 CYS B O 1
ATOM 4247 N N . PHE B 1 241 ? 4.02 -8.016 -6.316 1 98.94 241 PHE B N 1
ATOM 4248 C CA . PHE B 1 241 ? 2.955 -7.027 -6.184 1 98.94 241 PHE B CA 1
ATOM 4249 C C . PHE B 1 241 ? 1.898 -7.5 -5.191 1 98.94 241 PHE B C 1
ATOM 4251 O O . PHE B 1 241 ? 1.361 -8.602 -5.328 1 98.94 241 PHE B O 1
ATOM 4258 N N . LEU B 1 242 ? 1.61 -6.668 -4.16 1 98.94 242 LEU B N 1
ATOM 4259 C CA . LEU B 1 242 ? 0.644 -7.055 -3.139 1 98.94 242 LEU B CA 1
ATOM 4260 C C . LEU B 1 242 ? -0.565 -6.125 -3.156 1 98.94 242 LEU B C 1
ATOM 4262 O O . LEU B 1 242 ? -0.414 -4.902 -3.211 1 98.94 242 LEU B O 1
ATOM 4266 N N . PHE B 1 243 ? -1.713 -6.723 -3.188 1 98.94 243 PHE B N 1
ATOM 4267 C CA . PHE B 1 243 ? -2.988 -6.016 -3.141 1 98.94 243 PHE B CA 1
ATOM 4268 C C . PHE B 1 243 ? -3.846 -6.523 -1.988 1 98.94 243 PHE B C 1
ATOM 4270 O O . PHE B 1 243 ? -3.998 -7.734 -1.809 1 98.94 243 PHE B O 1
ATOM 4277 N N . ALA B 1 244 ? -4.387 -5.637 -1.135 1 98.69 244 ALA B N 1
ATOM 4278 C CA . ALA B 1 244 ? -5.305 -5.965 -0.05 1 98.69 244 ALA B CA 1
ATOM 4279 C C . ALA B 1 244 ? -6.207 -4.777 0.278 1 98.69 244 ALA B C 1
ATOM 4281 O O . ALA B 1 244 ? -6.141 -3.738 -0.383 1 98.69 244 ALA B O 1
ATOM 4282 N N . THR B 1 245 ? -7.133 -5.016 1.136 1 98.44 245 THR B N 1
ATOM 4283 C CA . THR B 1 245 ? -8.016 -3.959 1.62 1 98.44 245 THR B CA 1
ATOM 4284 C C . THR B 1 245 ? -8.102 -3.982 3.143 1 98.44 245 THR B C 1
ATOM 4286 O O . THR B 1 245 ? -8.117 -5.051 3.754 1 98.44 245 THR B O 1
ATOM 4289 N N . THR B 1 246 ? -8.086 -2.781 3.719 1 98.06 246 THR B N 1
ATOM 4290 C CA . THR B 1 246 ? -8.25 -2.668 5.164 1 98.06 246 THR B CA 1
ATOM 4291 C C . THR B 1 246 ? -9.602 -3.211 5.602 1 98.06 246 THR B C 1
ATOM 4293 O O . THR B 1 246 ? -9.727 -3.795 6.684 1 98.06 246 THR B O 1
ATOM 4296 N N . GLY B 1 247 ? -10.602 -3.098 4.781 1 96.19 247 GLY B N 1
ATOM 4297 C CA . GLY B 1 247 ? -11.961 -3.525 5.09 1 96.19 247 GLY B CA 1
ATOM 4298 C C . GLY B 1 247 ? -12.148 -5.027 4.992 1 96.19 247 GLY B C 1
ATOM 4299 O O . GLY B 1 247 ? -13.227 -5.543 5.281 1 96.19 247 GLY B O 1
ATOM 4300 N N . ASP B 1 248 ? -11.148 -5.805 4.594 1 96.44 248 ASP B N 1
ATOM 4301 C CA . ASP B 1 248 ? -11.227 -7.262 4.52 1 96.44 248 ASP B CA 1
ATOM 4302 C C . ASP B 1 248 ? -11.32 -7.879 5.914 1 96.44 248 ASP B C 1
ATOM 4304 O O . ASP B 1 248 ? -10.344 -7.879 6.664 1 96.44 248 ASP B O 1
ATOM 4308 N N . GLU B 1 249 ? -12.43 -8.469 6.242 1 93.19 249 GLU B N 1
ATOM 4309 C CA . GLU B 1 249 ? -12.672 -9.031 7.566 1 93.19 249 GLU B CA 1
ATOM 4310 C C . GLU B 1 249 ? -12.297 -10.516 7.613 1 93.19 249 GLU B C 1
ATOM 4312 O O . GLU B 1 249 ? -12.344 -11.141 8.672 1 93.19 249 GLU B O 1
ATOM 4317 N N . THR B 1 250 ? -11.906 -11 6.488 1 94.31 250 THR B N 1
ATOM 4318 C CA . THR B 1 250 ? -11.539 -12.414 6.414 1 94.31 250 THR B CA 1
ATOM 4319 C C . THR B 1 250 ? -10.023 -12.586 6.539 1 94.31 250 THR B C 1
ATOM 4321 O O . THR B 1 250 ? -9.547 -13.367 7.359 1 94.31 250 THR B O 1
ATOM 4324 N N . VAL B 1 251 ? -9.273 -11.898 5.727 1 96.19 251 VAL B N 1
ATOM 4325 C CA . VAL B 1 251 ? -7.816 -11.875 5.797 1 96.19 251 VAL B CA 1
ATOM 4326 C C . VAL B 1 251 ? -7.344 -10.461 6.121 1 96.19 251 VAL B C 1
ATOM 4328 O O . VAL B 1 251 ? -7.398 -9.57 5.27 1 96.19 251 VAL B O 1
ATOM 4331 N N . ASN B 1 252 ? -6.871 -10.32 7.34 1 97.06 252 ASN B N 1
ATOM 4332 C CA . ASN B 1 252 ? -6.395 -9.008 7.754 1 97.06 252 ASN B CA 1
ATOM 4333 C C . ASN B 1 252 ? -5.266 -8.508 6.855 1 97.06 252 ASN B C 1
ATOM 4335 O O . ASN B 1 252 ? -4.355 -9.266 6.52 1 97.06 252 ASN B O 1
ATOM 4339 N N . ALA B 1 253 ? -5.312 -7.246 6.5 1 97.69 253 ALA B N 1
ATOM 4340 C CA . ALA B 1 253 ? -4.363 -6.664 5.551 1 97.69 253 ALA B CA 1
ATOM 4341 C C . ALA B 1 253 ? -2.943 -6.695 6.109 1 97.69 253 ALA B C 1
ATOM 4343 O O . ALA B 1 253 ? -1.975 -6.559 5.359 1 97.69 253 ALA B O 1
ATOM 4344 N N . MET B 1 254 ? -2.795 -6.902 7.363 1 97.75 254 MET B N 1
ATOM 4345 C CA . MET B 1 254 ? -1.462 -6.988 7.953 1 97.75 254 MET B CA 1
ATOM 4346 C C . MET B 1 254 ? -0.734 -8.242 7.473 1 97.75 254 MET B C 1
ATOM 4348 O O . MET B 1 254 ? 0.483 -8.352 7.629 1 97.75 254 MET B O 1
ATOM 4352 N N . ASN B 1 255 ? -1.486 -9.242 6.898 1 97.69 255 ASN B N 1
ATOM 4353 C CA . ASN B 1 255 ? -0.808 -10.305 6.164 1 97.69 255 ASN B CA 1
ATOM 4354 C C . ASN B 1 255 ? 0.083 -9.742 5.059 1 97.69 255 ASN B C 1
ATOM 4356 O O . ASN B 1 255 ? 1.238 -10.148 4.922 1 97.69 255 ASN B O 1
ATOM 4360 N N . SER B 1 256 ? -0.423 -8.789 4.367 1 98.75 256 SER B N 1
ATOM 4361 C CA . SER B 1 256 ? 0.294 -8.188 3.25 1 98.75 256 SER B CA 1
ATOM 4362 C C . SER B 1 256 ? 1.462 -7.332 3.734 1 98.75 256 SER B C 1
ATOM 4364 O O . SER B 1 256 ? 2.543 -7.359 3.145 1 98.75 256 SER B O 1
ATOM 4366 N N . THR B 1 257 ? 1.278 -6.566 4.867 1 98.69 257 THR B N 1
ATOM 4367 C CA . THR B 1 257 ? 2.402 -5.773 5.348 1 98.69 257 THR B CA 1
ATOM 4368 C C . THR B 1 257 ? 3.502 -6.672 5.906 1 98.69 257 THR B C 1
ATOM 4370 O O . THR B 1 257 ? 4.688 -6.363 5.777 1 98.69 257 THR B O 1
ATOM 4373 N N . ALA B 1 258 ? 3.146 -7.789 6.5 1 98.06 258 ALA B N 1
ATOM 4374 C CA . ALA B 1 258 ? 4.148 -8.719 7.008 1 98.06 258 ALA B CA 1
ATOM 4375 C C . ALA B 1 258 ? 5.02 -9.258 5.879 1 98.06 258 ALA B C 1
ATOM 4377 O O . ALA B 1 258 ? 6.246 -9.297 5.992 1 98.06 258 ALA B O 1
ATOM 4378 N N . PHE B 1 259 ? 4.355 -9.688 4.816 1 98.88 259 PHE B N 1
ATOM 4379 C CA . PHE B 1 259 ? 5.105 -10.227 3.689 1 98.88 259 PHE B CA 1
ATOM 4380 C C . PHE B 1 259 ? 5.918 -9.141 3.006 1 98.88 259 PHE B C 1
ATOM 4382 O O . PHE B 1 259 ? 7.082 -9.352 2.658 1 98.88 259 PHE B O 1
ATOM 4389 N N . TYR B 1 260 ? 5.34 -7.949 2.789 1 98.88 260 TYR B N 1
ATOM 4390 C CA . TYR B 1 260 ? 6.062 -6.824 2.211 1 98.88 260 TYR B CA 1
ATOM 4391 C C . TYR B 1 260 ? 7.316 -6.508 3.018 1 98.88 260 TYR B C 1
ATOM 4393 O O . TYR B 1 260 ? 8.391 -6.281 2.449 1 98.88 260 TYR B O 1
ATOM 4401 N N . ASN B 1 261 ? 7.172 -6.418 4.352 1 98.5 261 ASN B N 1
ATOM 4402 C CA . ASN B 1 261 ? 8.312 -6.113 5.203 1 98.5 261 ASN B CA 1
ATOM 4403 C C . ASN B 1 261 ? 9.43 -7.145 5.035 1 98.5 261 ASN B C 1
ATOM 4405 O O . ASN B 1 261 ? 10.609 -6.789 5.023 1 98.5 261 ASN B O 1
ATOM 4409 N N . ALA B 1 262 ? 9.047 -8.422 4.941 1 98.56 262 ALA B N 1
ATOM 4410 C CA . ALA B 1 262 ? 10.047 -9.461 4.707 1 98.56 262 ALA B CA 1
ATOM 4411 C C . ALA B 1 262 ? 10.758 -9.25 3.375 1 98.56 262 ALA B C 1
ATOM 4413 O O . ALA B 1 262 ? 11.984 -9.383 3.289 1 98.56 262 ALA B O 1
ATOM 4414 N N . LEU B 1 263 ? 9.984 -8.922 2.33 1 98.88 263 LEU B N 1
ATOM 4415 C CA . LEU B 1 263 ? 10.57 -8.633 1.026 1 98.88 263 LEU B CA 1
ATOM 4416 C C . LEU B 1 263 ? 11.531 -7.445 1.112 1 98.88 263 LEU B C 1
ATOM 4418 O O . LEU B 1 263 ? 12.641 -7.5 0.573 1 98.88 263 LEU B O 1
ATOM 4422 N N . ASN B 1 264 ? 11.055 -6.387 1.788 1 98.38 264 ASN B N 1
ATOM 4423 C CA . ASN B 1 264 ? 11.859 -5.18 1.942 1 98.38 264 ASN B CA 1
ATOM 4424 C C . ASN B 1 264 ? 13.18 -5.477 2.639 1 98.38 264 ASN B C 1
ATOM 4426 O O . ASN B 1 264 ? 14.242 -5.066 2.162 1 98.38 264 ASN B O 1
ATOM 4430 N N . ARG B 1 265 ? 13.172 -6.227 3.686 1 97.19 265 ARG B N 1
ATOM 4431 C CA . ARG B 1 265 ? 14.375 -6.562 4.449 1 97.19 265 ARG B CA 1
ATOM 4432 C C . ARG B 1 265 ? 15.336 -7.395 3.615 1 97.19 265 ARG B C 1
ATOM 4434 O O . ARG B 1 265 ? 16.562 -7.281 3.771 1 97.19 265 ARG B O 1
ATOM 4441 N N . ALA B 1 266 ? 14.797 -8.195 2.734 1 98 266 ALA B N 1
ATOM 4442 C CA . ALA B 1 266 ? 15.617 -9.086 1.914 1 98 266 ALA B CA 1
ATOM 4443 C C . ALA B 1 266 ? 16.125 -8.367 0.669 1 98 266 ALA B C 1
ATOM 4445 O O . ALA B 1 266 ? 16.891 -8.938 -0.114 1 98 266 ALA B O 1
ATOM 4446 N N . GLY B 1 267 ? 15.68 -7.102 0.427 1 97.44 267 GLY B N 1
ATOM 4447 C CA . GLY B 1 267 ? 16.094 -6.348 -0.747 1 97.44 267 GLY B CA 1
ATOM 4448 C C . GLY B 1 267 ? 15.383 -6.781 -2.014 1 97.44 267 GLY B C 1
ATOM 4449 O O . GLY B 1 267 ? 15.906 -6.602 -3.117 1 97.44 267 GLY B O 1
ATOM 4450 N N . VAL B 1 268 ? 14.203 -7.422 -1.918 1 98.81 268 VAL B N 1
ATOM 4451 C CA . VAL B 1 268 ? 13.422 -7.895 -3.059 1 98.81 268 VAL B CA 1
ATOM 4452 C C . VAL B 1 268 ? 12.531 -6.77 -3.576 1 98.81 268 VAL B C 1
ATOM 4454 O O . VAL B 1 268 ? 11.828 -6.113 -2.797 1 98.81 268 VAL B O 1
ATOM 4457 N N . PRO B 1 269 ? 12.547 -6.457 -4.938 1 98.75 269 PRO B N 1
ATOM 4458 C CA . PRO B 1 269 ? 11.594 -5.48 -5.473 1 98.75 269 PRO B CA 1
ATOM 4459 C C . PRO B 1 269 ? 10.148 -5.812 -5.117 1 98.75 269 PRO B C 1
ATOM 4461 O O . PRO B 1 269 ? 9.711 -6.957 -5.273 1 98.75 269 PRO B O 1
ATOM 4464 N N . ALA B 1 270 ? 9.414 -4.812 -4.57 1 98.88 270 ALA B N 1
ATOM 4465 C CA . ALA B 1 270 ? 8.055 -5.074 -4.109 1 98.88 270 ALA B CA 1
ATOM 4466 C C . ALA B 1 270 ? 7.195 -3.816 -4.184 1 98.88 270 ALA B C 1
ATOM 4468 O O . ALA B 1 270 ? 7.691 -2.705 -3.973 1 98.88 270 ALA B O 1
ATOM 4469 N N . GLU B 1 271 ? 5.984 -3.982 -4.531 1 98.88 271 GLU B N 1
ATOM 4470 C CA . GLU B 1 271 ? 4.941 -2.961 -4.523 1 98.88 271 GLU B CA 1
ATOM 4471 C C . GLU B 1 271 ? 3.736 -3.41 -3.701 1 98.88 271 GLU B C 1
ATOM 4473 O O . GLU B 1 271 ? 3.354 -4.582 -3.74 1 98.88 271 GLU B O 1
ATOM 4478 N N . LEU B 1 272 ? 3.209 -2.533 -2.83 1 98.94 272 LEU B N 1
ATOM 4479 C CA . LEU B 1 272 ? 2.129 -2.854 -1.903 1 98.94 272 LEU B CA 1
ATOM 4480 C C . LEU B 1 272 ? 1.021 -1.808 -1.978 1 98.94 272 LEU B C 1
ATOM 4482 O O . LEU B 1 272 ? 1.277 -0.613 -1.814 1 98.94 272 LEU B O 1
ATOM 4486 N N . HIS B 1 273 ? -0.18 -2.273 -2.236 1 98.94 273 HIS B N 1
ATOM 4487 C CA . HIS B 1 273 ? -1.351 -1.403 -2.207 1 98.94 273 HIS B CA 1
ATOM 4488 C C . HIS B 1 273 ? -2.436 -1.971 -1.3 1 98.94 273 HIS B C 1
ATOM 4490 O O . HIS B 1 273 ? -2.982 -3.043 -1.571 1 98.94 273 HIS B O 1
ATOM 4496 N N . ILE B 1 274 ? -2.773 -1.234 -0.219 1 98.94 274 ILE B N 1
ATOM 4497 C CA . ILE B 1 274 ? -3.879 -1.553 0.678 1 98.94 274 ILE B CA 1
ATOM 4498 C C . ILE B 1 274 ? -4.906 -0.424 0.65 1 98.94 274 ILE B C 1
ATOM 4500 O O . ILE B 1 274 ? -4.652 0.669 1.16 1 98.94 274 ILE B O 1
ATOM 4504 N N . PHE B 1 275 ? -6.031 -0.701 0.042 1 98.88 275 PHE B N 1
ATOM 4505 C CA . PHE B 1 275 ? -7.125 0.266 0.032 1 98.88 275 PHE B CA 1
ATOM 4506 C C . PHE B 1 275 ? -7.902 0.216 1.34 1 98.88 275 PHE B C 1
ATOM 4508 O O . PHE B 1 275 ? -7.949 -0.822 2.004 1 98.88 275 PHE B O 1
ATOM 4515 N N . GLU B 1 276 ? -8.484 1.349 1.681 1 98.75 276 GLU B N 1
ATOM 4516 C CA . GLU B 1 276 ? -9.219 1.439 2.939 1 98.75 276 GLU B CA 1
ATOM 4517 C C . GLU B 1 276 ? -10.461 0.556 2.92 1 98.75 276 GLU B C 1
ATOM 4519 O O . GLU B 1 276 ? -10.68 -0.241 3.836 1 98.75 276 GLU B O 1
ATOM 4524 N N . ARG B 1 277 ? -11.219 0.716 1.861 1 97.62 277 ARG B N 1
ATOM 4525 C CA . ARG B 1 277 ? -12.484 -0.002 1.766 1 97.62 277 ARG B CA 1
ATOM 4526 C C . ARG B 1 277 ? -12.352 -1.229 0.87 1 97.62 277 ARG B C 1
ATOM 4528 O O . ARG B 1 277 ? -11.352 -1.392 0.175 1 97.62 277 ARG B O 1
ATOM 4535 N N . GLY B 1 278 ? -13.359 -2.072 0.943 1 96.25 278 GLY B N 1
ATOM 4536 C CA . GLY B 1 278 ? -13.398 -3.293 0.154 1 96.25 278 GLY B CA 1
ATOM 4537 C C . GLY B 1 278 ? -13.477 -4.547 1.002 1 96.25 278 GLY B C 1
ATOM 4538 O O . GLY B 1 278 ? -12.781 -4.664 2.014 1 96.25 278 GLY B O 1
ATOM 4539 N N . SER B 1 279 ? -14.289 -5.414 0.617 1 93.94 279 SER B N 1
ATOM 4540 C CA . SER B 1 279 ? -14.453 -6.688 1.311 1 93.94 279 SER B CA 1
ATOM 4541 C C . SER B 1 279 ? -13.523 -7.754 0.734 1 93.94 279 SER B C 1
ATOM 4543 O O . SER B 1 279 ? -12.891 -7.539 -0.302 1 93.94 279 SER B O 1
ATOM 4545 N N . HIS B 1 280 ? -13.398 -8.859 1.443 1 95.19 280 HIS B N 1
ATOM 4546 C CA . HIS B 1 280 ? -12.633 -10 0.947 1 95.19 280 HIS B CA 1
ATOM 4547 C C . HIS B 1 280 ? -13.18 -10.492 -0.39 1 95.19 280 HIS B C 1
ATOM 4549 O O . HIS B 1 280 ? -14.398 -10.57 -0.576 1 95.19 280 HIS B O 1
ATOM 4555 N N . GLY B 1 281 ? -12.242 -10.844 -1.233 1 96.06 281 GLY B N 1
ATOM 4556 C CA . GLY B 1 281 ? -12.664 -11.445 -2.488 1 96.06 281 GLY B CA 1
ATOM 4557 C C . GLY B 1 281 ? -13.102 -10.422 -3.52 1 96.06 281 GLY B C 1
ATOM 4558 O O . GLY B 1 281 ? -14.102 -10.625 -4.215 1 96.06 281 GLY B O 1
ATOM 4559 N N . ALA B 1 282 ? -12.391 -9.336 -3.645 1 95.31 282 ALA B N 1
ATOM 4560 C CA . ALA B 1 282 ? -12.758 -8.242 -4.539 1 95.31 282 ALA B CA 1
ATOM 4561 C C . ALA B 1 282 ? -12.477 -8.609 -5.996 1 95.31 282 ALA B C 1
ATOM 4563 O O . ALA B 1 282 ? -12.953 -7.934 -6.91 1 95.31 282 ALA B O 1
ATOM 4564 N N . GLY B 1 283 ? -11.688 -9.672 -6.277 1 97.12 283 GLY B N 1
ATOM 4565 C CA . GLY B 1 283 ? -11.352 -10.016 -7.652 1 97.12 283 GLY B CA 1
ATOM 4566 C C . GLY B 1 283 ? -10.781 -8.844 -8.438 1 97.12 283 GLY B C 1
ATOM 4567 O O . GLY B 1 283 ? -9.852 -8.188 -7.98 1 97.12 283 GLY B O 1
ATOM 4568 N N . MET B 1 284 ? -11.32 -8.562 -9.57 1 96.81 284 MET B N 1
ATOM 4569 C CA . MET B 1 284 ? -10.875 -7.445 -10.398 1 96.81 284 MET B CA 1
ATOM 4570 C C . MET B 1 284 ? -11.438 -6.125 -9.883 1 96.81 284 MET B C 1
ATOM 4572 O O . MET B 1 284 ? -11.086 -5.059 -10.391 1 96.81 284 MET B O 1
ATOM 4576 N N . ALA B 1 285 ? -12.234 -6.148 -8.953 1 96.56 285 ALA B N 1
ATOM 4577 C CA . ALA B 1 285 ? -12.75 -5.012 -8.195 1 96.56 285 ALA B CA 1
ATOM 45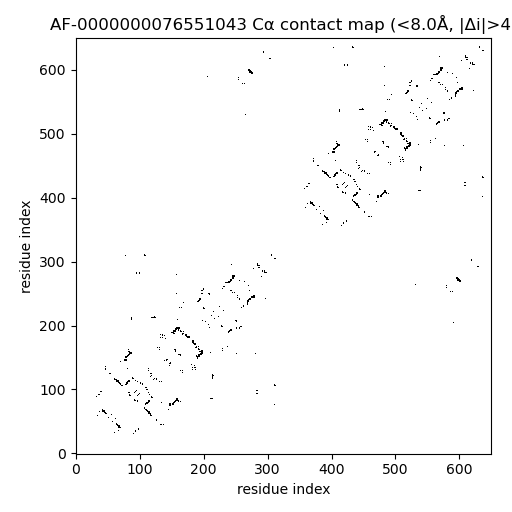78 C C . ALA B 1 285 ? -13.516 -4.047 -9.109 1 96.56 285 ALA B C 1
ATOM 4580 O O . ALA B 1 285 ? -13.461 -2.832 -8.914 1 96.56 285 ALA B O 1
ATOM 4581 N N . GLN B 1 286 ? -14.125 -4.555 -10.195 1 94.75 286 GLN B N 1
ATOM 4582 C CA . GLN B 1 286 ? -14.945 -3.727 -11.07 1 94.75 286 GLN B CA 1
ATOM 4583 C C . GLN B 1 286 ? -16.391 -3.695 -10.594 1 94.75 286 GLN B C 1
ATOM 4585 O O . GLN B 1 286 ? -16.938 -4.719 -10.172 1 94.75 286 GLN B O 1
ATOM 4590 N N . GLY B 1 287 ?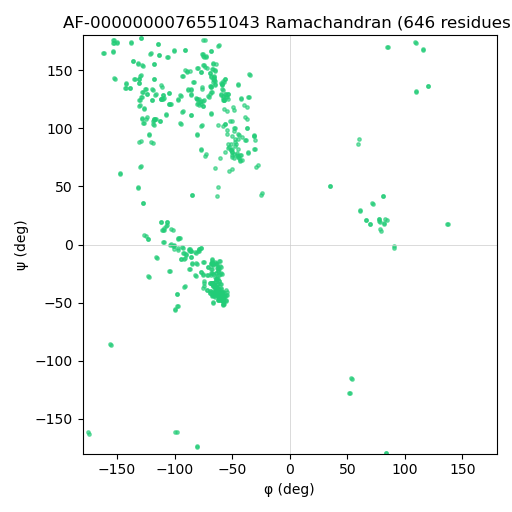 -17.016 -2.559 -10.531 1 91.94 287 GLY B N 1
ATOM 4591 C CA . GLY B 1 287 ? -18.438 -2.412 -10.281 1 91.94 287 GLY B CA 1
ATOM 4592 C C . GLY B 1 287 ? -18.797 -2.588 -8.82 1 91.94 287 GLY B C 1
ATOM 4593 O O . GLY B 1 287 ? -19.953 -2.91 -8.5 1 91.94 287 GLY B O 1
ATOM 4594 N N . LEU B 1 288 ? -17.875 -2.449 -7.969 1 93.69 288 LEU B N 1
ATOM 4595 C CA . LEU B 1 288 ? -18.188 -2.576 -6.547 1 93.69 288 LEU B CA 1
ATOM 4596 C C . LEU B 1 288 ? -18.922 -1.34 -6.039 1 93.69 288 LEU B C 1
ATOM 4598 O O . LEU B 1 288 ? -18.391 -0.231 -6.086 1 93.69 288 LEU B O 1
ATOM 4602 N N . THR B 1 289 ? -20.047 -1.518 -5.48 1 93.25 289 THR B N 1
ATOM 4603 C CA . THR B 1 289 ? -20.891 -0.406 -5.039 1 93.25 289 THR B CA 1
ATOM 4604 C C . THR B 1 289 ? -20.328 0.208 -3.756 1 93.25 289 THR B C 1
ATOM 4606 O O . THR B 1 289 ? -20.375 1.428 -3.578 1 93.25 289 THR B O 1
ATOM 4609 N N . ARG B 1 290 ? -19.812 -0.589 -2.912 1 94.19 290 ARG B N 1
ATOM 4610 C CA . ARG B 1 290 ? -19.406 -0.103 -1.597 1 94.19 290 ARG B CA 1
ATOM 4611 C C . ARG B 1 290 ? -17.953 0.344 -1.604 1 94.19 290 ARG B C 1
ATOM 4613 O O . ARG B 1 290 ? -17.484 0.95 -0.641 1 94.19 290 ARG B O 1
ATOM 4620 N N . ALA B 1 291 ? -17.25 0.03 -2.621 1 97 291 ALA B N 1
ATOM 4621 C CA . ALA B 1 291 ? -15.852 0.415 -2.77 1 97 291 ALA B CA 1
ATOM 4622 C C . ALA B 1 291 ? -15.5 0.648 -4.234 1 97 291 ALA B C 1
ATOM 4624 O O . ALA B 1 291 ? -14.602 -0.006 -4.777 1 97 291 ALA B O 1
ATOM 4625 N N . PRO B 1 292 ? -16.156 1.601 -4.855 1 95.44 292 PRO B N 1
ATOM 4626 C CA . PRO B 1 292 ? -15.953 1.81 -6.293 1 95.44 292 PRO B CA 1
ATOM 4627 C C . PRO B 1 292 ? -14.523 2.24 -6.633 1 95.44 292 PRO B C 1
ATOM 4629 O O . PRO B 1 292 ? -14.062 2.021 -7.754 1 95.44 292 PRO B O 1
ATOM 4632 N N . GLU B 1 293 ? -13.805 2.846 -5.664 1 95.5 293 GLU B N 1
ATOM 4633 C CA . GLU B 1 293 ? -12.461 3.352 -5.906 1 95.5 293 GLU B CA 1
ATOM 4634 C C . GLU B 1 293 ? -11.484 2.211 -6.18 1 95.5 293 GLU B C 1
ATOM 4636 O O . GLU B 1 293 ? -10.414 2.426 -6.758 1 95.5 293 GLU B O 1
ATOM 4641 N N . LEU B 1 294 ? -11.82 0.987 -5.844 1 97.94 294 LEU B N 1
ATOM 4642 C CA . LEU B 1 294 ? -10.953 -0.165 -6.062 1 97.94 294 LEU B CA 1
ATOM 4643 C C . LEU B 1 294 ? -10.789 -0.448 -7.555 1 97.94 294 LEU B C 1
ATOM 4645 O O . LEU B 1 294 ? -9.906 -1.205 -7.953 1 97.94 294 LEU B O 1
ATOM 4649 N N . ALA B 1 295 ? -11.664 0.128 -8.367 1 97.56 295 ALA B N 1
ATOM 4650 C CA . ALA B 1 295 ? -11.672 -0.163 -9.797 1 97.56 295 ALA B CA 1
ATOM 4651 C C . ALA B 1 295 ? -10.352 0.236 -10.445 1 97.56 295 ALA B C 1
ATOM 4653 O O . ALA B 1 295 ? -10.047 -0.182 -11.562 1 97.56 295 ALA B O 1
ATOM 4654 N N . ILE B 1 296 ? -9.547 1.005 -9.75 1 97.62 296 ILE B N 1
ATOM 4655 C CA . ILE B 1 296 ? -8.289 1.501 -10.289 1 97.62 296 ILE B CA 1
ATOM 4656 C C . ILE B 1 296 ? -7.191 0.458 -10.094 1 97.62 296 ILE B C 1
ATOM 4658 O O . ILE B 1 296 ? -6.125 0.54 -10.711 1 97.62 296 ILE B O 1
ATOM 4662 N N . TYR B 1 297 ? -7.371 -0.552 -9.211 1 97.19 297 TYR B N 1
ATOM 4663 C CA . TYR B 1 297 ? -6.324 -1.465 -8.773 1 97.19 297 TYR B CA 1
ATOM 4664 C C . TYR B 1 297 ? -5.734 -2.229 -9.953 1 97.19 297 TYR B C 1
ATOM 4666 O O . TYR B 1 297 ? -4.52 -2.416 -10.039 1 97.19 297 TYR B O 1
ATOM 4674 N N . PRO B 1 298 ? -6.535 -2.65 -10.984 1 98.19 298 PRO B N 1
ATOM 4675 C CA . PRO B 1 298 ? -5.93 -3.334 -12.133 1 98.19 298 PRO B CA 1
ATOM 4676 C C . PRO B 1 298 ? -4.969 -2.441 -12.914 1 98.19 298 PRO B C 1
ATOM 4678 O O . PRO B 1 298 ? -3.99 -2.932 -13.477 1 98.19 298 PRO B O 1
ATOM 4681 N N . THR B 1 299 ? -5.227 -1.158 -12.906 1 98 299 THR B N 1
ATOM 4682 C CA . THR B 1 299 ? -4.305 -0.228 -13.555 1 98 299 THR B CA 1
ATOM 4683 C C . THR B 1 299 ? -2.957 -0.216 -12.844 1 98 299 THR B C 1
ATOM 4685 O O . THR B 1 299 ? -1.909 -0.12 -13.484 1 98 299 THR B O 1
ATOM 4688 N N . LEU B 1 300 ? -2.98 -0.311 -11.539 1 98.62 300 LEU B N 1
ATOM 4689 C CA . LEU B 1 300 ? -1.738 -0.393 -10.781 1 98.62 300 LEU B CA 1
ATOM 4690 C C . LEU B 1 300 ? -0.966 -1.658 -11.133 1 98.62 300 LEU B C 1
ATOM 4692 O O . LEU B 1 300 ? 0.256 -1.622 -11.289 1 98.62 300 LEU B O 1
ATOM 4696 N N . VAL B 1 301 ? -1.686 -2.779 -11.281 1 98.81 301 VAL B N 1
ATOM 4697 C CA . VAL B 1 301 ? -1.064 -4.035 -11.68 1 98.81 301 VAL B CA 1
ATOM 4698 C C . VAL B 1 301 ? -0.436 -3.883 -13.062 1 98.81 301 VAL B C 1
ATOM 4700 O O . VAL B 1 301 ? 0.717 -4.266 -13.273 1 98.81 301 VAL B O 1
ATOM 4703 N N . ALA B 1 302 ? -1.172 -3.293 -14 1 98.44 302 ALA B N 1
ATOM 4704 C CA . ALA B 1 302 ? -0.683 -3.121 -15.359 1 98.44 302 ALA B CA 1
ATOM 4705 C C . ALA B 1 302 ? 0.576 -2.26 -15.391 1 98.44 302 ALA B C 1
ATOM 4707 O O . ALA B 1 302 ? 1.56 -2.609 -16.047 1 98.44 302 ALA B O 1
ATOM 4708 N N . ASN B 1 303 ? 0.495 -1.142 -14.68 1 98.12 303 ASN B N 1
ATOM 4709 C CA . ASN B 1 303 ? 1.662 -0.268 -14.625 1 98.12 303 ASN B CA 1
ATOM 4710 C C . ASN B 1 303 ? 2.891 -1.011 -14.102 1 98.12 303 ASN B C 1
ATOM 4712 O O . ASN B 1 303 ? 3.98 -0.88 -14.664 1 98.12 303 ASN B O 1
ATOM 4716 N N . TRP B 1 304 ? 2.699 -1.798 -13.055 1 98.56 304 TRP B N 1
ATOM 4717 C CA . TRP B 1 304 ? 3.797 -2.541 -12.445 1 98.56 304 TRP B CA 1
ATOM 4718 C C . TRP B 1 304 ? 4.379 -3.557 -13.422 1 98.56 304 TRP B C 1
ATOM 4720 O O . TRP B 1 304 ? 5.598 -3.668 -13.562 1 98.56 304 TRP B O 1
ATOM 4730 N N . MET B 1 305 ? 3.504 -4.258 -14.117 1 98.44 305 MET B N 1
ATOM 4731 C CA . MET B 1 305 ? 3.963 -5.246 -15.086 1 98.44 305 MET B CA 1
ATOM 4732 C C . MET B 1 305 ? 4.656 -4.57 -16.266 1 98.44 305 MET B C 1
ATOM 4734 O O . MET B 1 305 ? 5.641 -5.09 -16.797 1 98.44 305 MET B O 1
ATOM 4738 N N . GLN B 1 306 ? 4.207 -3.402 -16.656 1 97.12 306 GLN B N 1
ATOM 4739 C CA . GLN B 1 306 ? 4.77 -2.689 -17.797 1 97.12 306 GLN B CA 1
ATOM 4740 C C . GLN B 1 306 ? 6.184 -2.199 -17.5 1 97.12 306 GLN B C 1
ATOM 4742 O O . GLN B 1 306 ? 7.082 -2.328 -18.328 1 97.12 306 GLN B O 1
ATOM 4747 N N . ILE B 1 307 ? 6.367 -1.707 -16.312 1 95.19 307 ILE B N 1
ATOM 4748 C CA . ILE B 1 307 ? 7.68 -1.146 -16.031 1 95.19 307 ILE B CA 1
ATOM 4749 C C . ILE B 1 307 ? 8.711 -2.27 -15.922 1 95.19 307 ILE B C 1
ATOM 4751 O O . ILE B 1 307 ? 9.914 -2.037 -16.078 1 95.19 307 ILE B O 1
ATOM 4755 N N . HIS B 1 308 ? 8.281 -3.523 -15.695 1 97.25 308 HIS B N 1
ATOM 4756 C CA . HIS B 1 308 ? 9.164 -4.68 -15.625 1 97.25 308 HIS B CA 1
ATOM 4757 C C . HIS B 1 308 ? 9.305 -5.352 -16.984 1 97.25 308 HIS B C 1
ATOM 4759 O O . HIS B 1 308 ? 10.094 -6.285 -17.156 1 97.25 3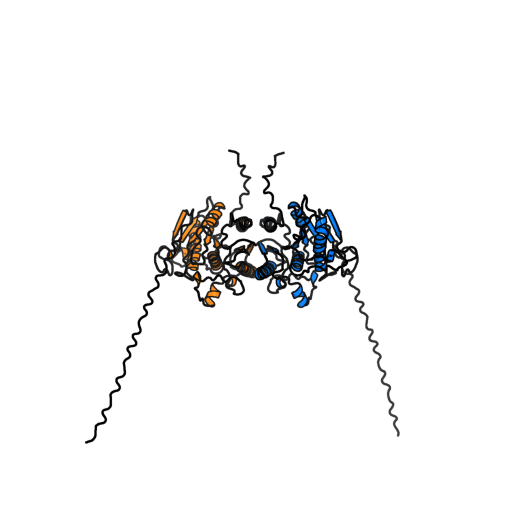08 HIS B O 1
ATOM 4765 N N . GLY B 1 309 ? 8.516 -4.91 -17.984 1 96.31 309 GLY B N 1
ATOM 4766 C CA . GLY B 1 309 ? 8.562 -5.496 -19.312 1 96.31 309 GLY B CA 1
ATOM 4767 C C . GLY B 1 309 ? 7.75 -6.77 -19.438 1 96.31 309 GLY B C 1
ATOM 4768 O O . GLY B 1 309 ? 7.961 -7.562 -20.359 1 96.31 309 GLY B O 1
ATOM 4769 N N . TRP B 1 310 ? 6.809 -7.012 -18.5 1 97.69 310 TRP B N 1
ATOM 4770 C CA . TRP B 1 310 ? 5.988 -8.219 -18.516 1 97.69 310 TRP B CA 1
ATOM 4771 C C . TRP B 1 310 ? 4.66 -7.969 -19.219 1 97.69 310 TRP B C 1
ATOM 4773 O O . TRP B 1 310 ? 3.895 -8.898 -19.469 1 97.69 310 TRP B O 1
ATOM 4783 N N . MET B 1 311 ? 4.324 -6.766 -19.469 1 95.94 311 MET B N 1
ATOM 4784 C CA . MET B 1 311 ? 3.148 -6.312 -20.203 1 95.94 311 MET B CA 1
ATOM 4785 C C . MET B 1 311 ? 3.506 -5.16 -21.141 1 95.94 311 MET B C 1
ATOM 4787 O O . MET B 1 311 ? 4.273 -4.27 -20.781 1 95.94 311 MET B O 1
ATOM 4791 N N . ALA B 1 312 ? 3.055 -5.199 -22.344 1 89.81 312 ALA B N 1
ATOM 4792 C CA . ALA B 1 312 ? 3.355 -4.137 -23.297 1 89.81 312 ALA B CA 1
ATOM 4793 C C . ALA B 1 312 ? 2.658 -2.838 -22.906 1 89.81 312 ALA B C 1
ATOM 4795 O O . ALA B 1 312 ? 1.521 -2.855 -22.422 1 89.81 312 ALA B O 1
ATOM 4796 N N . PRO B 1 313 ? 3.475 -1.763 -23.016 1 83 313 PRO B N 1
ATOM 4797 C CA . PRO B 1 313 ? 2.797 -0.492 -22.766 1 83 313 PRO B CA 1
ATOM 4798 C C . PRO B 1 313 ? 1.602 -0.26 -23.688 1 83 313 PRO B C 1
ATOM 4800 O O . PRO B 1 313 ? 1.586 -0.752 -24.812 1 83 313 PRO B O 1
ATOM 4803 N N . GLU B 1 314 ? 0.464 -0.021 -23.094 1 64.69 314 GLU B N 1
ATOM 4804 C CA . GLU B 1 314 ? -0.67 0.284 -23.953 1 64.69 314 GLU B CA 1
ATOM 4805 C C . GLU B 1 314 ? -0.302 1.337 -25 1 64.69 314 GLU B C 1
ATOM 4807 O O . GLU B 1 314 ? 0.426 2.285 -24.703 1 64.69 314 GLU B O 1
ATOM 4812 N N . ASP B 1 315 ? -0.057 0.794 -26.109 1 51.34 315 ASP B N 1
ATOM 4813 C CA . ASP B 1 315 ? 0.022 1.858 -27.094 1 51.34 315 ASP B CA 1
ATOM 4814 C C . ASP B 1 315 ? -0.883 3.029 -26.719 1 51.34 315 ASP B C 1
ATOM 4816 O O . ASP B 1 315 ? -2.076 2.844 -26.469 1 51.34 315 ASP B O 1
ATOM 4820 N N . LEU B 1 316 ? -0.393 3.887 -25.844 1 40.06 316 LEU B N 1
ATOM 4821 C CA . LEU B 1 316 ? -1.236 5.074 -25.766 1 40.06 316 LEU B CA 1
ATOM 4822 C C . LEU B 1 316 ? -2.025 5.277 -27.047 1 40.06 316 LEU B C 1
ATOM 4824 O O . LEU B 1 316 ? -1.494 5.797 -28.031 1 40.06 316 LEU B O 1
ATOM 4828 N N . LYS B 1 317 ? -2.564 4.312 -27.609 1 35.38 317 LYS B N 1
ATOM 4829 C CA . LYS B 1 317 ? -3.414 4.566 -28.766 1 35.38 317 LYS B CA 1
ATOM 4830 C C . LYS B 1 317 ? -4.16 5.887 -28.625 1 35.38 317 LYS B C 1
ATOM 4832 O O . LYS B 1 317 ? -4.387 6.359 -27.5 1 35.38 317 LYS B O 1
ATOM 4837 N N . SER B 1 318 ? -4.391 6.602 -29.812 1 32.5 318 SER B N 1
ATOM 4838 C CA . SER B 1 318 ? -5.254 7.703 -30.219 1 32.5 318 SER B CA 1
ATOM 4839 C C . SER B 1 318 ? -6.656 7.547 -29.656 1 32.5 318 SER B C 1
ATOM 4841 O O . SER B 1 318 ? -7.168 6.43 -29.531 1 32.5 318 SER B O 1
ATOM 4843 N N . PRO B 1 319 ? -7.172 8.453 -29 1 30.97 319 PRO B N 1
ATOM 4844 C CA . PRO B 1 319 ? -8.609 8.406 -28.734 1 30.97 319 PRO B CA 1
ATOM 4845 C C . PRO B 1 319 ? -9.398 7.719 -29.844 1 30.97 319 PRO B C 1
ATOM 4847 O O . PRO B 1 319 ? -9.234 8.047 -31.016 1 30.97 319 PRO B O 1
ATOM 4850 N N . VAL B 1 320 ? -9.648 6.496 -29.75 1 30.83 320 VAL B N 1
ATOM 4851 C CA . VAL B 1 320 ? -10.68 6.012 -30.656 1 30.83 320 VAL B CA 1
ATOM 4852 C C . VAL B 1 320 ? -11.781 7.059 -30.797 1 30.83 320 VAL B C 1
ATOM 4854 O O . VAL B 1 320 ? -12.469 7.375 -29.828 1 30.83 320 VAL B O 1
ATOM 4857 N N . LEU B 1 321 ? -11.648 7.961 -31.75 1 28.84 321 LEU B N 1
ATOM 4858 C CA . LEU B 1 321 ? -12.773 8.727 -32.281 1 28.84 321 LEU B CA 1
ATOM 4859 C C . LEU B 1 321 ? -13.977 7.82 -32.531 1 28.84 321 LEU B C 1
ATOM 4861 O O . LEU B 1 321 ? -13.938 6.934 -33.375 1 28.84 321 LEU B O 1
ATOM 4865 N N . LEU B 1 322 ? -14.617 7.426 -31.516 1 23.14 322 LEU B N 1
ATOM 4866 C CA . LEU B 1 322 ? -15.984 6.973 -31.766 1 23.14 322 LEU B CA 1
ATOM 4867 C C . LEU B 1 322 ? -16.641 7.812 -32.844 1 23.14 322 LEU B C 1
ATOM 4869 O O . LEU B 1 322 ? -16.875 9.008 -32.656 1 23.14 322 LEU B O 1
ATOM 4873 N N . LYS B 1 323 ? -16.359 7.555 -34.125 1 27.39 323 LYS B N 1
ATOM 4874 C CA . LYS B 1 323 ? -17.203 7.953 -35.25 1 27.39 323 LYS B CA 1
ATOM 4875 C C . LYS B 1 323 ? -18.641 7.492 -35.031 1 27.39 323 LYS B C 1
ATOM 4877 O O . LYS B 1 323 ? -18.875 6.367 -34.594 1 27.39 323 LYS B O 1
ATOM 4882 N N . GLY B 1 324 ? -19.5 8.461 -34.719 1 23.78 324 GLY B N 1
ATOM 4883 C CA . GLY B 1 324 ? -20.938 8.469 -34.906 1 23.78 324 GLY B CA 1
ATOM 4884 C C . GLY B 1 324 ? -21.406 7.609 -36.062 1 23.78 324 GLY B C 1
ATOM 4885 O O . GLY B 1 324 ? -21.109 7.922 -37.219 1 23.78 324 GLY B O 1
ATOM 4886 N N . LYS 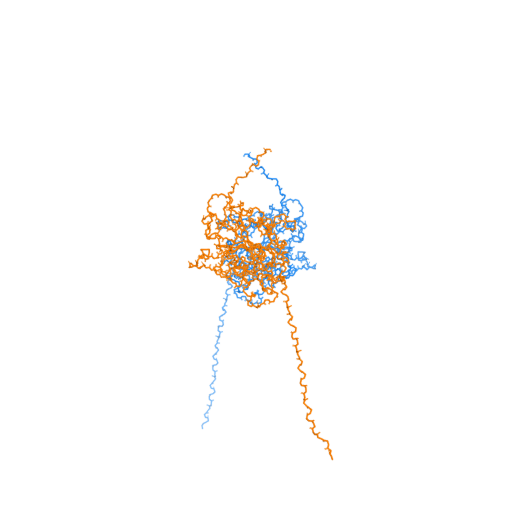B 1 325 ? -21.281 6.258 -35.938 1 21.08 325 LYS B N 1
ATOM 4887 C CA . LYS B 1 325 ? -22.328 5.723 -36.812 1 21.08 325 LYS B CA 1
ATOM 4888 C C . LYS B 1 325 ? -23.703 5.848 -36.156 1 21.08 325 LYS B C 1
ATOM 4890 O O . LYS B 1 325 ? -23.828 5.707 -34.938 1 21.08 325 LYS B O 1
#

Secondary structure (DSSP, 8-state):
---------------------------------PPPPPTT--EEEES-TT--TT---SSGGG--EEEEEPPPSSS-EEEEEEE--STTTS--TIIIIIHHHHHHHHTT-EEEEEE---TTTS-TTHHHHHHHHHHHHHHHTHHHHTEEEEEEEEEEETHHHHHHHHHHHS-----TT-SSGGGGS----SEEEEES------TTSSS----HHHH-SS--HHHHHHH-GGGG--TTSPPEEEEEETT-SSS-THHHHHHHHHHHHTT--EEEEEESS--S--TT--S-SS-GGGGGHHHHHHHHHHHTTSS--------------/-PPP-----------------------------PPPPPTT--EEEES-TT--TT---SSGGG--EEEEEPPPSSS-EEEEEEE--STTTS--TIIIIIHHHHHHHHTT-EEEEEE---TTTS-TTHHHHHHHHHHHHHHHTHHHHTEEEEEEEEEEETHHHHHHHHHHHS-----TT-SSGGGGS----SEEEEES------TTSSS----HHHH-SS--HHHHHHH-GGGG--TTSPPEEEEEETT-SSS-THHHHHHHHHHHHTT--EEEEEESS--S--TT--S-SS-GGGGGHHHHHHHHHHHTTSS--------------

Sequence (650 aa):
MKLTFVSIAGLGCLCLWLFGANHVLPVAAAPVPAVKTPKGSERTVVLWPNGAPGALGKGEADVPKLYVYPATGAGVRSAVIVMPGGGYRNLSMEKEGGDEARWLNEHGVTAFVLEYRLGPRYGFPSPMLDAARAIRYVRSHAMEMGIAKDKIGLWGFSAGGHLAAYLATTNDDGNTNSPDPIERVSSRPDFAILSYARLSLDPTIPRKTSLEGLIGAHPTQAMLDTVSVERRVTKDTPPCFLFATTGDETVNAMNSTAFYNALNRAGVPAELHIFERGSHGAGMAQGLTRAPELAIYPTLVANWMQIHGWMAPEDLKSPVLLKGKMKLTFVSIAGLGCLCLWLFGANHVLPVAAAPVPAVKTPKGSERTVVLWPNGAPGALGKGEADVPKLYVYPATGAGVRSAVIVMPGGGYRNLSMEKEGGDEARWLNEHGVTAFVLEYRLGPRYGFPSPMLDAARAIRYVRSHAMEMGIAKDKIGLWGFSAGGHLAAYLATTNDDGNTNSPDPIERVSSRPDFAILSYARLSLDPTIPRKTSLEGLIGAHPTQAMLDTVSVERRVTKDTPPCFLFATTGDETVNAMNSTAFYNALNRAGVPAELHIFERGSHGAGMAQGLTRAPELAIYPTLVANWMQIHGWMAPEDLKSPVLLKGK